Protein AF-A0A3E2GW85-F1 (afdb_monomer_lite)

pLDDT: mean 72.99, std 21.95, range [32.16, 97.81]

Organism: Scytalidium lignicola (NCBI:txid5539)

Radius of gyration: 39.72 Å; chains: 1; bounding box: 101×98×110 Å

Sequence (415 aa):
MSTPLKQRIFQAKQWLIENPDESLYVAAKIFKVNRSTLASAKRRGTLFSTNSKPHDSQNRILTAAQGQAVHAYIKSLLENSQLPTKEIIFNAICHVRKQANQPSPTINFEYLIISFFQDLPQIRCQTFTKSTIQSTFKKAGIYPVYKNTTFKLMNKYAKKPESKPPKPDLPKPSTPKSIQQVQYQIDKLKDKVIDILSSPSQRKFKSFIKGTHAILEEEEYVKFQLSITHERLKDIITKKPHNHKRLQKGEELTASWAIAVKEEKEHKEAKKETKKKHKKERLRKKALKELKRVLSLLELYKEYTPPLFPEPRKEVPSLEPPNTGLNTQFGPSEEVNILPQGRETIQGAIPVQVRTSFGVIRKEEEEEEEEEYISLNIGGDDDYESTDSESSDSINSMLASSESDISEEGEYFVL

Secondary structure (DSSP, 8-state):
-PPPHHHHHHHHHHHHHH-TTS-HHHHHHHTT--HHHHHHHHHT-----TT------TT--S-HHHHHHHHHHHHHHHHTT----HHHHHHHHHHHHHHHTS--SS------HHHHHHHHHHHHHHHS-HHHHHHHHHHTTTTTT-HHHHHHHHHHHS----S----------PPP-SHHHHHHHHHHHHHHHTTTS-HHHHHHHHHHHHHHHHHHHHHHHHHHHHHHHHHHHHHHHHS---------TT----HHHHHHHHHHHHHHHHHHHHHHHHHHHHHHHHHHHHHHHHHHHHHHHHTT-PPPPPPP------------------PPPP---------------------------------------------------------------------------------

Foldseek 3Di:
DQDPLVVLLLVLVVVCVVPVVDDLVVSCVVSVHDSVVSVVVVVVVDRPPPPPPPCPPPPCLDDPLLVVLLVVVCVVCVVVVHHCDPLLSVLSSVVSSVVVPDPDPDDPVRPDNVVVVVCVVVSCPVCPDPVNVQVVCVQCCNVVNDPVSVVVVCVVPVDPPDPDDPDPDPPDPDDDPDLVSVLVVLVVVLVVVLVVDDPVVNVVSVVVSVVSVVVSVVVVVVVVVVVVVVVVVVVVVVPPPPPPPPPDPDDDPPVVNVVVVVVVVVVVVVVVVVVVVVVVVVVVVVVVVVVVVVVVVVVVVVVVDPPDDDDDDDDDDDDDDDDDDDDDDDDDDDDPPDDDDDDDDPPDDDDPPPDDDDDDDDDDDDDDDDPDDPDPPPPDPPPDDDDDDDDDDDDDDDDDDDDDDDDDDDDDDDD

Structure (mmCIF, N/CA/C/O backbone):
data_AF-A0A3E2GW85-F1
#
_entry.id   AF-A0A3E2GW85-F1
#
loop_
_atom_site.group_PDB
_atom_site.id
_atom_site.type_symbol
_atom_site.label_atom_id
_atom_site.label_alt_id
_atom_site.label_comp_id
_atom_site.label_asym_id
_atom_site.label_entity_id
_atom_site.label_seq_id
_atom_site.pdbx_PDB_ins_code
_atom_site.Cartn_x
_atom_site.Cartn_y
_atom_site.Cartn_z
_atom_site.occupancy
_atom_site.B_iso_or_equiv
_atom_site.auth_seq_id
_atom_site.auth_comp_id
_atom_site.auth_asym_id
_atom_site.auth_atom_id
_atom_site.pdbx_PDB_model_num
ATOM 1 N N . MET A 1 1 ? 31.107 -35.565 -3.362 1.00 51.62 1 MET A N 1
ATOM 2 C CA . MET A 1 1 ? 30.615 -34.174 -3.221 1.00 51.62 1 MET A CA 1
ATOM 3 C C . MET A 1 1 ? 30.394 -33.567 -4.604 1.00 51.62 1 MET A C 1
ATOM 5 O O . MET A 1 1 ? 31.354 -33.407 -5.347 1.00 51.62 1 MET A O 1
ATOM 9 N N . SER A 1 2 ? 29.144 -33.308 -5.000 1.00 69.69 2 SER A N 1
ATOM 10 C CA . SER A 1 2 ? 28.831 -32.704 -6.308 1.00 69.69 2 SER A CA 1
ATOM 11 C C . SER A 1 2 ? 29.218 -31.225 -6.302 1.00 69.69 2 SER A C 1
ATOM 13 O O . SER A 1 2 ? 28.794 -30.483 -5.417 1.00 69.69 2 SER A O 1
ATOM 15 N N . THR A 1 3 ? 30.029 -30.779 -7.264 1.00 81.44 3 THR A N 1
ATOM 16 C CA . THR A 1 3 ? 30.414 -29.366 -7.345 1.00 81.44 3 THR A CA 1
ATOM 17 C C . THR A 1 3 ? 29.187 -28.499 -7.671 1.00 81.44 3 THR A C 1
ATOM 19 O O . THR A 1 3 ? 28.391 -28.845 -8.564 1.00 81.44 3 THR A O 1
ATOM 22 N N . PRO A 1 4 ? 29.005 -27.353 -6.984 1.00 89.38 4 PRO A N 1
ATOM 23 C CA . PRO A 1 4 ? 27.885 -26.454 -7.229 1.00 89.38 4 PRO A CA 1
ATOM 24 C C . PRO A 1 4 ? 27.781 -26.069 -8.709 1.00 89.38 4 PRO A C 1
ATOM 26 O O . PRO A 1 4 ? 28.780 -25.745 -9.355 1.00 89.38 4 PRO A O 1
ATOM 29 N N . LEU A 1 5 ? 26.561 -26.045 -9.256 1.00 88.19 5 LEU A N 1
ATOM 30 C CA . LEU A 1 5 ? 26.301 -25.775 -10.681 1.00 88.19 5 LEU A CA 1
ATOM 31 C C . LEU A 1 5 ? 26.991 -24.494 -11.189 1.00 88.19 5 LEU A C 1
ATOM 33 O O . LEU A 1 5 ? 27.500 -24.451 -12.307 1.00 88.19 5 LEU A O 1
ATOM 37 N N . LYS A 1 6 ? 27.049 -23.454 -10.350 1.00 86.44 6 LYS A N 1
ATOM 38 C CA . LYS A 1 6 ? 27.717 -22.184 -10.673 1.00 86.44 6 LYS A CA 1
ATOM 39 C C . LYS A 1 6 ? 29.214 -22.364 -10.940 1.00 86.44 6 LYS A C 1
ATOM 41 O O . LYS A 1 6 ? 29.735 -21.768 -11.878 1.00 86.44 6 LYS A O 1
ATOM 46 N N . GLN A 1 7 ? 29.879 -23.203 -10.150 1.00 90.69 7 GLN A N 1
ATOM 47 C CA . GLN A 1 7 ? 31.307 -23.480 -10.277 1.00 90.69 7 GLN A CA 1
ATOM 48 C C . GLN A 1 7 ? 31.596 -24.288 -11.544 1.00 90.69 7 GLN A C 1
ATOM 50 O O . GLN A 1 7 ? 32.523 -23.957 -12.276 1.00 90.69 7 GLN A O 1
ATOM 55 N N . ARG A 1 8 ? 30.732 -25.255 -11.879 1.00 93.88 8 ARG A N 1
ATOM 56 C CA . ARG A 1 8 ? 30.833 -26.026 -13.129 1.00 93.88 8 ARG A CA 1
ATOM 57 C C . ARG A 1 8 ? 30.676 -25.154 -14.376 1.00 93.88 8 ARG A C 1
ATOM 59 O O . ARG A 1 8 ? 31.437 -25.296 -15.324 1.00 93.88 8 ARG A O 1
ATOM 66 N N . ILE A 1 9 ? 29.747 -24.192 -14.364 1.00 93.12 9 ILE A N 1
ATOM 67 C CA . ILE A 1 9 ? 29.593 -23.218 -15.463 1.00 93.12 9 ILE A CA 1
ATOM 68 C C . ILE A 1 9 ? 30.827 -22.309 -15.578 1.00 93.12 9 ILE A C 1
ATOM 70 O O . ILE A 1 9 ? 31.213 -21.938 -16.686 1.00 93.12 9 ILE A O 1
ATOM 74 N N . PHE A 1 10 ? 31.438 -21.926 -14.453 1.00 91.19 10 PHE A N 1
ATOM 75 C CA . PHE A 1 10 ? 32.663 -21.125 -14.449 1.00 91.19 10 PHE A CA 1
ATOM 76 C C . PHE A 1 10 ? 33.856 -21.900 -15.023 1.00 91.19 10 PHE A C 1
ATOM 78 O O . PHE A 1 10 ? 34.526 -21.389 -15.915 1.00 91.19 10 PHE A O 1
ATOM 85 N N . GLN A 1 11 ? 34.073 -23.138 -14.579 1.00 94.38 11 GLN A N 1
ATOM 86 C CA . GLN A 1 11 ? 35.136 -24.006 -15.092 1.00 94.38 11 GLN A CA 1
ATOM 87 C C . GLN A 1 11 ? 34.957 -24.288 -16.590 1.00 94.38 11 GLN A C 1
ATOM 89 O O . GLN A 1 11 ? 35.898 -24.122 -17.358 1.00 94.38 11 GLN A O 1
ATOM 94 N N . ALA A 1 12 ? 33.726 -24.569 -17.031 1.00 95.25 12 ALA A N 1
ATOM 95 C CA . ALA A 1 12 ? 33.414 -24.752 -18.448 1.00 95.25 12 ALA A CA 1
ATOM 96 C C . ALA A 1 12 ? 33.734 -23.520 -19.305 1.00 95.25 12 ALA A C 1
ATOM 98 O O . ALA A 1 12 ? 34.117 -23.653 -20.463 1.00 95.25 12 ALA A O 1
ATOM 99 N N . LYS A 1 13 ? 33.584 -22.309 -18.754 1.00 93.00 13 LYS A N 1
ATOM 100 C CA . LYS A 1 13 ? 33.974 -21.073 -19.444 1.00 93.00 13 LYS A CA 1
ATOM 101 C C . LYS A 1 13 ? 35.485 -20.919 -19.555 1.00 93.00 13 LYS A C 1
ATOM 103 O O . LYS A 1 13 ? 35.932 -20.525 -20.622 1.00 93.00 13 LYS A O 1
ATOM 108 N N . GLN A 1 14 ? 36.225 -21.177 -18.477 1.00 93.44 14 GLN A N 1
ATOM 109 C CA . GLN A 1 14 ? 37.689 -21.079 -18.486 1.00 93.44 14 GLN A CA 1
ATOM 110 C C . GLN A 1 14 ? 38.290 -22.070 -19.478 1.00 93.44 14 GLN A C 1
ATOM 112 O O . GLN A 1 14 ? 39.060 -21.685 -20.348 1.00 93.44 14 GLN A O 1
ATOM 117 N N . TRP A 1 15 ? 37.794 -23.305 -19.462 1.00 96.19 15 TRP A N 1
ATOM 118 C CA . TRP A 1 15 ? 38.215 -24.333 -20.403 1.00 96.19 15 TRP A CA 1
ATOM 119 C C . TRP A 1 15 ? 37.972 -23.939 -21.872 1.00 96.19 15 TRP A C 1
ATOM 121 O O . TRP A 1 15 ? 38.818 -24.177 -22.724 1.00 96.19 15 TRP A O 1
ATOM 131 N N . LEU A 1 16 ? 36.854 -23.266 -22.179 1.00 94.75 16 LEU A N 1
ATOM 132 C CA . LEU A 1 16 ? 36.571 -22.731 -23.523 1.00 94.75 16 LEU A CA 1
ATOM 133 C C . LEU A 1 16 ? 37.426 -21.513 -23.916 1.00 94.75 16 LEU A C 1
ATOM 135 O O . LEU A 1 16 ? 37.421 -21.136 -25.085 1.00 94.75 16 LEU A O 1
ATOM 139 N N . ILE A 1 17 ? 38.065 -20.839 -22.955 1.00 93.00 17 ILE A N 1
ATOM 140 C CA . ILE A 1 17 ? 39.035 -19.765 -23.222 1.00 93.00 17 ILE A CA 1
ATOM 141 C C . ILE A 1 17 ? 40.396 -20.386 -23.547 1.00 93.00 17 ILE A C 1
ATOM 143 O O . ILE A 1 17 ? 41.064 -19.924 -24.465 1.00 93.00 17 ILE A O 1
ATOM 147 N N . GLU A 1 18 ? 40.768 -21.443 -22.826 1.00 95.81 18 GLU A N 1
ATOM 148 C CA . GLU A 1 18 ? 42.004 -22.205 -23.038 1.00 95.81 18 GLU A CA 1
ATOM 149 C C . GLU A 1 18 ? 41.970 -23.037 -24.332 1.00 95.81 18 GLU A C 1
ATOM 151 O O . GLU A 1 18 ? 43.012 -23.262 -24.937 1.00 95.81 18 GLU A O 1
ATOM 156 N N . ASN A 1 19 ? 40.780 -23.446 -24.790 1.00 96.12 19 ASN A N 1
ATOM 157 C CA . ASN A 1 19 ? 40.581 -24.291 -25.972 1.00 96.12 19 ASN A CA 1
ATOM 158 C C . ASN A 1 19 ? 39.612 -23.612 -26.965 1.00 96.12 19 ASN A C 1
ATOM 160 O O . ASN A 1 19 ? 38.417 -23.927 -26.973 1.00 96.12 19 ASN A O 1
ATOM 164 N N . PRO A 1 20 ? 40.075 -22.642 -27.779 1.00 93.12 20 PRO A N 1
ATOM 165 C CA . PRO A 1 20 ? 39.201 -21.842 -28.643 1.00 93.12 20 PRO A CA 1
ATOM 166 C C . PRO A 1 20 ? 38.578 -22.629 -29.806 1.00 93.12 20 PRO A C 1
ATOM 168 O O . PRO A 1 20 ? 37.479 -22.276 -30.241 1.00 93.12 20 PRO A O 1
ATOM 171 N N . ASP A 1 21 ? 39.243 -23.690 -30.269 1.00 96.69 21 ASP A N 1
ATOM 172 C CA . ASP A 1 21 ? 38.782 -24.539 -31.379 1.00 96.69 21 ASP A CA 1
ATOM 173 C C . ASP A 1 21 ? 37.716 -25.558 -30.944 1.00 96.69 21 ASP A C 1
ATOM 175 O O . ASP A 1 21 ? 37.013 -26.146 -31.768 1.00 96.69 21 ASP A O 1
ATOM 179 N N . GLU A 1 22 ? 37.551 -25.742 -29.635 1.00 97.31 22 GLU A N 1
ATOM 180 C CA . GLU A 1 22 ? 36.643 -26.729 -29.076 1.00 97.31 22 GLU A CA 1
ATOM 181 C C . GLU A 1 22 ? 35.189 -26.251 -29.021 1.00 97.31 22 GLU A C 1
ATOM 183 O O . GLU A 1 22 ? 34.852 -25.082 -28.786 1.00 97.31 22 GLU A O 1
ATOM 188 N N . SER A 1 23 ? 34.265 -27.197 -29.207 1.00 97.06 23 SER A N 1
ATOM 189 C CA . SER A 1 23 ? 32.844 -26.862 -29.269 1.00 97.06 23 SER A CA 1
ATOM 190 C C . SER A 1 23 ? 32.227 -26.653 -27.880 1.00 97.06 23 SER A C 1
ATOM 192 O O . SER A 1 23 ? 32.531 -27.335 -26.899 1.00 97.06 23 SER A O 1
ATOM 194 N N . LEU A 1 24 ? 31.219 -25.774 -27.810 1.00 96.19 24 LEU A N 1
ATOM 195 C CA . LEU A 1 24 ? 30.377 -25.599 -26.614 1.00 96.19 24 LEU A CA 1
ATOM 196 C C . LEU A 1 24 ? 29.743 -26.911 -26.124 1.00 96.19 24 LEU A C 1
ATOM 198 O O . LEU A 1 24 ? 29.398 -27.018 -24.949 1.00 96.19 24 LEU A O 1
ATOM 202 N N . TYR A 1 25 ? 29.529 -27.871 -27.027 1.00 97.44 25 TYR A N 1
ATOM 203 C CA . TYR A 1 25 ? 28.951 -29.169 -26.698 1.00 97.44 25 TYR A CA 1
ATOM 204 C C . TYR A 1 25 ? 29.941 -30.038 -25.912 1.00 97.44 25 TYR A C 1
ATOM 206 O O . TYR A 1 25 ? 29.549 -30.617 -24.899 1.00 97.44 25 TYR A O 1
ATOM 214 N N . VAL A 1 26 ? 31.217 -30.062 -26.318 1.00 97.62 26 VAL A N 1
ATOM 215 C CA . VAL A 1 26 ? 32.280 -30.794 -25.608 1.00 97.62 26 VAL A CA 1
ATOM 216 C C . VAL A 1 26 ? 32.437 -30.253 -24.188 1.00 97.62 26 VAL A C 1
ATOM 218 O O . VAL A 1 26 ? 32.311 -31.011 -23.227 1.00 97.62 26 VAL A O 1
ATOM 221 N N . ALA A 1 27 ? 32.556 -28.933 -24.034 1.00 96.94 27 ALA A N 1
ATOM 222 C CA . ALA A 1 27 ? 32.620 -28.299 -22.717 1.00 96.94 27 ALA A CA 1
ATOM 223 C C . ALA A 1 27 ? 31.374 -28.600 -21.858 1.00 96.94 27 ALA A C 1
ATOM 225 O O . ALA A 1 27 ? 31.475 -28.936 -20.679 1.00 96.94 27 ALA A O 1
ATOM 226 N N . ALA A 1 28 ? 30.174 -28.533 -22.441 1.00 97.19 28 ALA A N 1
ATOM 227 C CA . ALA A 1 28 ? 28.939 -28.854 -21.727 1.00 97.19 28 ALA A CA 1
ATOM 228 C C . ALA A 1 28 ? 28.920 -30.303 -21.202 1.00 97.19 28 ALA A C 1
ATOM 230 O O . ALA A 1 28 ? 28.493 -30.541 -20.069 1.00 97.19 28 ALA A O 1
ATOM 231 N N . LYS A 1 29 ? 29.428 -31.252 -21.998 1.00 97.44 29 LYS A N 1
ATOM 232 C CA . LYS A 1 29 ? 29.510 -32.673 -21.645 1.00 97.44 29 LYS A CA 1
ATOM 233 C C . LYS A 1 29 ? 30.552 -32.937 -20.554 1.00 97.44 29 LYS A C 1
ATOM 235 O O . LYS A 1 29 ? 30.214 -33.586 -19.567 1.00 97.44 29 LYS A O 1
ATOM 240 N N . ILE A 1 30 ? 31.760 -32.377 -20.683 1.00 97.06 30 ILE A N 1
ATOM 241 C CA . ILE A 1 30 ? 32.854 -32.525 -19.702 1.00 97.06 30 ILE A CA 1
ATOM 242 C C . ILE A 1 30 ? 32.412 -32.022 -18.323 1.00 97.06 30 ILE A C 1
ATOM 244 O O . ILE A 1 30 ? 32.532 -32.728 -17.324 1.00 97.06 30 ILE A O 1
ATOM 248 N N . PHE A 1 31 ? 31.823 -30.825 -18.266 1.00 96.25 31 PHE A N 1
ATOM 249 C CA . PHE A 1 31 ? 31.439 -30.192 -17.001 1.00 96.25 31 PHE A CA 1
ATOM 250 C C . PHE A 1 31 ? 30.012 -30.531 -16.542 1.00 96.25 31 PHE A C 1
ATOM 252 O O . PHE A 1 31 ? 29.539 -29.988 -15.540 1.00 96.25 31 PHE A O 1
ATOM 259 N N . LYS A 1 32 ? 29.308 -31.430 -17.243 1.00 96.56 32 LYS A N 1
ATOM 260 C CA . LYS A 1 32 ? 27.919 -31.830 -16.950 1.00 96.56 32 LYS A CA 1
ATOM 261 C C . LYS A 1 32 ? 26.981 -30.621 -16.772 1.00 96.56 32 LYS A C 1
ATOM 263 O O . LYS A 1 32 ? 26.226 -30.548 -15.800 1.00 96.56 32 LYS A O 1
ATOM 268 N N . VAL A 1 33 ? 27.055 -29.644 -17.679 1.00 96.00 33 VAL A N 1
ATOM 269 C CA . VAL A 1 33 ? 26.203 -28.437 -17.693 1.00 96.00 33 VAL A CA 1
ATOM 270 C C . VAL A 1 33 ? 25.344 -28.400 -18.954 1.00 96.00 33 VAL A C 1
ATOM 272 O O . VAL A 1 33 ? 25.769 -28.841 -20.014 1.00 96.00 33 VAL A O 1
ATOM 275 N N . ASN A 1 34 ? 24.131 -27.843 -18.877 1.00 96.62 34 ASN A N 1
ATOM 276 C CA . ASN A 1 34 ? 23.285 -27.713 -20.064 1.00 96.62 34 ASN A CA 1
ATOM 277 C C . ASN A 1 34 ? 23.932 -26.749 -21.080 1.00 96.62 34 ASN A C 1
ATOM 279 O O . ASN A 1 34 ? 24.312 -25.620 -20.746 1.00 96.62 34 ASN A O 1
ATOM 283 N N . ARG A 1 35 ? 24.024 -27.187 -22.341 1.00 96.50 35 ARG A N 1
ATOM 284 C CA . ARG A 1 35 ? 24.585 -26.416 -23.459 1.00 96.50 35 ARG A CA 1
ATOM 285 C C . ARG A 1 35 ? 23.931 -25.039 -23.606 1.00 96.50 35 ARG A C 1
ATOM 287 O O . ARG A 1 35 ? 24.639 -24.062 -23.846 1.00 96.50 35 ARG A O 1
ATOM 294 N N . SER A 1 36 ? 22.610 -24.932 -23.444 1.00 95.19 36 SER A N 1
ATOM 295 C CA . SER A 1 36 ? 21.886 -23.654 -23.567 1.00 95.19 36 SER A CA 1
ATOM 296 C C . SER A 1 36 ? 22.282 -22.667 -22.463 1.00 95.19 36 SER A C 1
ATOM 298 O O . SER A 1 36 ? 22.475 -21.470 -22.715 1.00 95.19 36 SER A O 1
ATOM 300 N N . THR A 1 37 ? 22.492 -23.175 -21.247 1.00 92.00 37 THR A N 1
ATOM 301 C CA . THR A 1 37 ? 22.963 -22.407 -20.093 1.00 92.00 37 THR A CA 1
ATOM 302 C C . THR A 1 37 ? 24.389 -21.915 -20.309 1.00 92.00 37 THR A C 1
ATOM 304 O O . THR A 1 37 ? 24.663 -20.735 -20.073 1.00 92.00 37 THR A O 1
ATOM 307 N N . LEU A 1 38 ? 25.279 -22.773 -20.818 1.00 93.94 38 LEU A N 1
ATOM 308 C CA . LEU A 1 38 ? 26.666 -22.414 -21.118 1.00 93.94 38 LEU A CA 1
ATOM 309 C C . LEU A 1 38 ? 26.757 -21.386 -22.258 1.00 93.94 38 LEU A C 1
ATOM 311 O O . LEU A 1 38 ? 27.454 -20.381 -22.121 1.00 93.94 38 LEU A O 1
ATOM 315 N N . ALA A 1 39 ? 25.981 -21.560 -23.334 1.00 93.31 39 ALA A N 1
ATOM 316 C CA . ALA A 1 39 ? 25.898 -20.605 -24.441 1.00 93.31 39 ALA A CA 1
ATOM 317 C C . ALA A 1 39 ? 25.393 -19.228 -23.976 1.00 93.31 39 ALA A C 1
ATOM 319 O O . ALA A 1 39 ? 25.990 -18.197 -24.291 1.00 93.31 39 ALA A O 1
ATOM 320 N N . SER A 1 40 ? 24.335 -19.205 -23.161 1.00 87.38 40 SER A N 1
ATOM 321 C CA . SER A 1 40 ? 23.815 -17.973 -22.553 1.00 87.38 40 SER A CA 1
ATOM 322 C C . SER A 1 40 ? 24.844 -17.324 -21.629 1.00 87.38 40 SER A C 1
ATOM 324 O O . SER A 1 40 ? 24.987 -16.103 -21.594 1.00 87.38 40 SER A O 1
ATOM 326 N N . ALA A 1 41 ? 25.599 -18.129 -20.881 1.00 86.50 41 ALA A N 1
ATOM 327 C CA . ALA A 1 41 ? 26.661 -17.635 -20.023 1.00 86.50 41 ALA A CA 1
ATOM 328 C C . ALA A 1 41 ? 27.826 -17.036 -20.835 1.00 86.50 41 ALA A C 1
ATOM 330 O O . ALA A 1 41 ? 28.326 -15.984 -20.433 1.00 86.50 41 ALA A O 1
ATOM 331 N N . LYS A 1 42 ? 28.226 -17.642 -21.964 1.00 86.44 42 LYS A N 1
ATOM 332 C CA . LYS A 1 42 ? 29.243 -17.109 -22.894 1.00 86.44 42 LYS A CA 1
ATOM 333 C C . LYS A 1 42 ? 28.797 -15.773 -23.502 1.00 86.44 42 LYS A C 1
ATOM 335 O O . LYS A 1 42 ? 29.544 -14.803 -23.429 1.00 86.44 42 LYS A O 1
ATOM 340 N N . ARG A 1 43 ? 27.546 -15.672 -23.982 1.00 83.00 43 ARG A N 1
ATOM 341 C CA . ARG A 1 43 ? 26.970 -14.415 -24.519 1.00 83.00 43 ARG A CA 1
ATOM 342 C C . ARG A 1 43 ? 26.928 -13.277 -23.502 1.00 83.00 43 ARG A C 1
ATOM 344 O O . ARG A 1 43 ? 27.099 -12.124 -23.872 1.00 83.00 43 ARG A O 1
ATOM 351 N N . ARG A 1 44 ? 26.712 -13.585 -22.218 1.00 77.56 44 ARG A N 1
ATOM 352 C CA . ARG A 1 44 ? 26.670 -12.576 -21.146 1.00 77.56 44 ARG A CA 1
ATOM 353 C C . ARG A 1 44 ? 28.032 -11.941 -20.827 1.00 77.56 44 ARG A C 1
ATOM 355 O O . ARG A 1 44 ? 28.080 -11.054 -19.982 1.00 77.56 44 ARG A O 1
ATOM 362 N N . GLY A 1 45 ? 29.116 -12.350 -21.497 1.00 61.00 45 GLY A N 1
ATOM 363 C CA . GLY A 1 45 ? 30.341 -11.554 -21.683 1.00 61.00 45 GLY A CA 1
ATOM 364 C C . GLY A 1 45 ? 31.118 -11.147 -20.429 1.00 61.00 45 GLY A C 1
ATOM 365 O O . GLY A 1 45 ? 32.118 -10.452 -20.527 1.00 61.00 45 GLY A O 1
ATOM 366 N N . THR A 1 46 ? 30.695 -11.571 -19.245 1.00 52.66 46 THR A N 1
ATOM 367 C CA . THR A 1 46 ? 31.355 -11.234 -17.991 1.00 52.66 46 THR A CA 1
ATOM 368 C C . THR A 1 46 ? 31.593 -12.518 -17.218 1.00 52.66 46 THR A C 1
ATOM 370 O O . THR A 1 46 ? 30.686 -13.329 -16.978 1.00 52.66 46 THR A O 1
ATOM 373 N N . LEU A 1 47 ? 32.868 -12.733 -16.887 1.00 50.59 47 LEU A N 1
ATOM 374 C CA . LEU A 1 47 ? 33.288 -13.542 -15.751 1.00 50.59 47 LEU A CA 1
ATOM 375 C C . LEU A 1 47 ? 32.347 -13.237 -14.593 1.00 50.59 47 LEU A C 1
ATOM 377 O O . LEU A 1 47 ? 31.895 -12.099 -14.460 1.00 50.59 47 LEU A O 1
ATOM 381 N N . PHE A 1 48 ? 32.021 -14.253 -13.802 1.00 49.75 48 PHE A N 1
ATOM 382 C CA . PHE A 1 48 ? 31.282 -14.091 -12.561 1.00 49.75 48 PHE A CA 1
ATOM 383 C C . PHE A 1 48 ? 31.996 -13.043 -11.711 1.00 49.75 48 PHE A C 1
ATOM 385 O O . PHE A 1 48 ? 32.904 -13.346 -10.946 1.00 49.75 48 PHE A O 1
ATOM 392 N N . SER A 1 49 ? 31.613 -11.783 -11.888 1.00 46.72 49 SER A N 1
ATOM 393 C CA . SER A 1 49 ? 31.994 -10.734 -10.988 1.00 46.72 49 SER A CA 1
ATOM 394 C C . SER A 1 49 ? 31.269 -11.114 -9.717 1.00 46.72 49 SER A C 1
ATOM 396 O O . SER A 1 49 ? 30.047 -11.039 -9.635 1.00 46.72 49 SER A O 1
ATOM 398 N N . THR A 1 50 ? 32.022 -11.536 -8.716 1.00 48.62 50 THR A N 1
ATOM 399 C CA . THR A 1 50 ? 31.570 -11.553 -7.324 1.00 48.62 50 THR A CA 1
ATOM 400 C C . THR A 1 50 ? 31.124 -10.150 -6.867 1.00 48.62 50 THR A C 1
ATOM 402 O O . THR A 1 50 ? 30.533 -10.011 -5.803 1.00 48.62 50 THR A O 1
ATOM 405 N N . ASN A 1 51 ? 31.324 -9.123 -7.714 1.00 46.25 51 ASN A N 1
ATOM 406 C CA . ASN A 1 51 ? 30.752 -7.780 -7.648 1.00 46.25 51 ASN A CA 1
ATOM 407 C C . ASN A 1 51 ? 29.607 -7.538 -8.642 1.00 46.25 51 ASN A C 1
ATOM 409 O O . ASN A 1 51 ? 29.349 -6.378 -8.981 1.00 46.25 51 ASN A O 1
ATOM 413 N N . SER A 1 52 ? 28.901 -8.568 -9.127 1.00 45.56 52 SER A N 1
ATOM 414 C CA . SER A 1 52 ? 27.581 -8.325 -9.696 1.00 45.56 52 SER A CA 1
ATOM 415 C C . SER A 1 52 ? 26.756 -7.764 -8.548 1.00 45.56 52 SER A C 1
ATOM 417 O O . SER A 1 52 ? 26.248 -8.516 -7.711 1.00 45.56 52 SER A O 1
ATOM 419 N N . LYS A 1 53 ? 26.687 -6.426 -8.475 1.00 49.69 53 LYS A N 1
ATOM 420 C CA . LYS A 1 53 ? 25.682 -5.722 -7.691 1.00 49.69 53 LYS A CA 1
ATOM 421 C C . LYS A 1 53 ? 24.396 -6.512 -7.893 1.00 49.69 53 LYS A C 1
ATOM 423 O O . LYS A 1 53 ? 24.158 -6.924 -9.040 1.00 49.69 53 LYS A O 1
ATOM 428 N N . PRO A 1 54 ? 23.620 -6.782 -6.826 1.00 43.44 54 PRO A N 1
ATOM 429 C CA . PRO A 1 54 ? 22.315 -7.383 -7.015 1.00 43.44 54 PRO A CA 1
ATOM 430 C C . PRO A 1 54 ? 21.685 -6.641 -8.183 1.00 43.44 54 PRO A C 1
ATOM 432 O O . PRO A 1 54 ? 21.854 -5.420 -8.295 1.00 43.44 54 PRO A O 1
ATOM 435 N N . HIS A 1 55 ? 21.095 -7.385 -9.113 1.00 46.34 55 HIS A N 1
ATOM 436 C CA . HIS A 1 55 ? 20.177 -6.812 -10.077 1.00 46.34 55 HIS A CA 1
ATOM 437 C C . HIS A 1 55 ? 19.050 -6.194 -9.233 1.00 46.34 55 HIS A C 1
ATOM 439 O O . HIS A 1 55 ? 17.986 -6.780 -9.074 1.00 46.34 55 HIS A O 1
ATOM 445 N N . ASP A 1 56 ? 19.327 -5.042 -8.614 1.00 41.41 56 ASP A N 1
ATOM 446 C CA . ASP A 1 56 ? 18.347 -4.082 -8.182 1.00 41.41 56 ASP A CA 1
ATOM 447 C C . ASP A 1 56 ? 17.692 -3.775 -9.504 1.00 41.41 56 ASP A C 1
ATOM 449 O O . ASP A 1 56 ? 18.331 -3.262 -10.434 1.00 41.41 56 ASP A O 1
ATOM 453 N N . SER A 1 57 ? 16.523 -4.386 -9.667 1.00 50.28 57 SER A N 1
ATOM 454 C CA . SER A 1 57 ? 15.814 -4.422 -10.923 1.00 50.28 57 SER A CA 1
ATOM 455 C C . SER A 1 57 ? 15.916 -3.026 -11.518 1.00 50.28 57 SER A C 1
ATOM 457 O O . SER A 1 57 ? 15.631 -2.035 -10.843 1.00 50.28 57 SER A O 1
ATOM 459 N N . GLN A 1 58 ? 16.309 -2.916 -12.783 1.00 46.78 58 GLN A N 1
ATOM 460 C CA . GLN A 1 58 ? 16.272 -1.634 -13.495 1.00 46.78 58 GLN A CA 1
ATOM 461 C C . GLN A 1 58 ? 14.835 -1.051 -13.564 1.00 46.78 58 GLN A C 1
ATOM 463 O O . GLN A 1 58 ? 14.609 -0.014 -14.175 1.00 46.78 58 GLN A O 1
ATOM 468 N N . ASN A 1 59 ? 13.881 -1.707 -12.893 1.00 52.72 59 ASN A N 1
ATOM 469 C CA . ASN A 1 59 ? 12.504 -1.345 -12.632 1.00 52.72 59 ASN A CA 1
ATOM 470 C C . ASN A 1 59 ? 12.307 -0.542 -11.332 1.00 52.72 59 ASN A C 1
ATOM 472 O O . ASN A 1 59 ? 11.157 -0.297 -10.967 1.00 52.72 59 ASN A O 1
ATOM 476 N N . ARG A 1 60 ? 13.361 -0.095 -10.627 1.00 57.78 60 ARG A N 1
ATOM 477 C CA . ARG A 1 60 ? 13.210 0.977 -9.625 1.00 57.78 60 ARG A CA 1
ATOM 478 C C . ARG A 1 60 ? 12.935 2.301 -10.340 1.00 57.78 60 ARG A C 1
ATOM 480 O O . ARG A 1 60 ? 13.812 3.128 -10.556 1.00 57.78 60 ARG A O 1
ATOM 487 N N . ILE A 1 61 ? 11.683 2.445 -10.768 1.00 64.75 61 ILE A N 1
ATOM 488 C CA . ILE A 1 61 ? 11.150 3.617 -11.469 1.00 64.75 61 ILE A CA 1
ATOM 489 C C . ILE A 1 61 ? 10.988 4.806 -10.504 1.00 64.75 61 ILE A C 1
ATOM 491 O O . ILE A 1 61 ? 10.940 5.946 -10.960 1.00 64.75 61 ILE A O 1
ATOM 495 N N . LEU A 1 62 ? 10.930 4.542 -9.194 1.00 80.44 62 LEU A N 1
ATOM 496 C CA . LEU A 1 62 ? 10.712 5.524 -8.134 1.00 80.44 62 LEU A CA 1
ATOM 497 C C . LEU A 1 62 ? 11.790 5.417 -7.048 1.00 80.44 62 LEU A C 1
ATOM 499 O O . LEU A 1 62 ? 12.256 4.319 -6.733 1.00 80.44 62 LEU A O 1
ATOM 503 N N . THR A 1 63 ? 12.163 6.553 -6.456 1.00 84.50 63 THR A N 1
ATOM 504 C CA . THR A 1 63 ? 12.979 6.605 -5.234 1.00 84.50 63 THR A CA 1
ATOM 505 C C . THR A 1 63 ? 12.170 6.138 -4.016 1.00 84.50 63 THR A C 1
ATOM 507 O O . THR A 1 63 ? 10.942 6.064 -4.065 1.00 84.50 63 THR A O 1
ATOM 510 N N . ALA A 1 64 ? 12.839 5.823 -2.900 1.00 82.50 64 ALA A N 1
ATOM 511 C CA . ALA A 1 64 ? 12.160 5.380 -1.676 1.00 82.50 64 ALA A CA 1
ATOM 512 C C . ALA A 1 64 ? 11.134 6.414 -1.169 1.00 82.50 64 ALA A C 1
ATOM 514 O O . ALA A 1 64 ? 10.003 6.049 -0.855 1.00 82.50 64 ALA A O 1
ATOM 515 N N . ALA A 1 65 ? 11.499 7.701 -1.193 1.00 81.88 65 ALA A N 1
ATOM 516 C CA . ALA A 1 65 ? 10.614 8.801 -0.808 1.00 81.88 65 ALA A CA 1
ATOM 517 C C . ALA A 1 65 ? 9.390 8.911 -1.735 1.00 81.88 65 ALA A C 1
ATOM 519 O O . ALA A 1 65 ? 8.261 9.057 -1.279 1.00 81.88 65 ALA A O 1
ATOM 520 N N . GLN A 1 66 ? 9.593 8.755 -3.048 1.00 86.69 66 GLN A N 1
ATOM 521 C CA . GLN A 1 66 ? 8.501 8.744 -4.025 1.00 86.69 66 GLN A CA 1
ATOM 522 C C . GLN A 1 66 ? 7.560 7.551 -3.822 1.00 86.69 66 GLN A C 1
ATOM 524 O O . GLN A 1 66 ? 6.346 7.695 -3.944 1.00 86.69 66 GLN A O 1
ATOM 529 N N . GLY A 1 67 ? 8.109 6.382 -3.481 1.00 90.00 67 GLY A N 1
ATOM 530 C CA . GLY A 1 67 ? 7.318 5.216 -3.096 1.00 90.00 67 GLY A CA 1
ATOM 531 C C . GLY A 1 67 ? 6.456 5.504 -1.868 1.00 90.00 67 GLY A C 1
ATOM 532 O O . GLY A 1 67 ? 5.250 5.270 -1.903 1.00 90.00 67 GLY A O 1
ATOM 533 N N . GLN A 1 68 ? 7.043 6.078 -0.815 1.00 86.75 68 GLN A N 1
ATOM 534 C CA . GLN A 1 68 ? 6.315 6.472 0.396 1.00 86.75 68 GLN A CA 1
ATOM 535 C C . GLN A 1 68 ? 5.209 7.497 0.115 1.00 86.75 68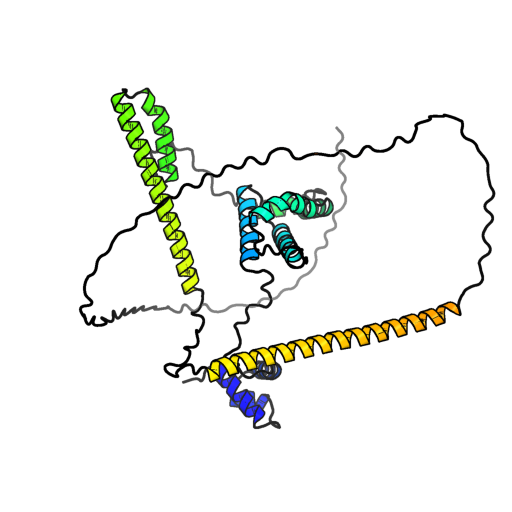 GLN A C 1
ATOM 537 O O . GLN A 1 68 ? 4.108 7.342 0.637 1.00 86.75 68 GLN A O 1
ATOM 542 N N . ALA A 1 69 ? 5.445 8.481 -0.757 1.00 85.81 69 ALA A N 1
ATOM 543 C CA . ALA A 1 69 ? 4.418 9.441 -1.164 1.00 85.81 69 ALA A CA 1
ATOM 544 C C . ALA A 1 69 ? 3.225 8.756 -1.859 1.00 85.81 69 ALA A C 1
ATOM 546 O O . ALA A 1 69 ? 2.070 9.033 -1.534 1.00 85.81 69 ALA A O 1
ATOM 547 N N . VAL A 1 70 ? 3.484 7.797 -2.759 1.00 92.94 70 VAL A N 1
ATOM 548 C CA . VAL A 1 70 ? 2.421 7.002 -3.402 1.00 92.94 70 VAL A CA 1
ATOM 549 C C . VAL A 1 70 ? 1.680 6.133 -2.378 1.00 92.94 70 VAL A C 1
ATOM 551 O O . VAL A 1 70 ? 0.457 6.024 -2.444 1.00 92.94 70 VAL A O 1
ATOM 554 N N . HIS A 1 71 ? 2.379 5.550 -1.400 1.00 93.19 71 HIS A N 1
ATOM 555 C CA . HIS A 1 71 ? 1.743 4.795 -0.315 1.00 93.19 71 HIS A CA 1
ATOM 556 C C . HIS A 1 71 ? 0.842 5.674 0.564 1.00 93.19 71 HIS A C 1
ATOM 558 O O . HIS A 1 71 ? -0.285 5.274 0.858 1.00 93.19 71 HIS A O 1
ATOM 564 N N . ALA A 1 72 ? 1.295 6.873 0.939 1.00 89.56 72 ALA A N 1
ATOM 565 C CA . ALA A 1 72 ? 0.496 7.833 1.699 1.00 89.56 72 ALA A CA 1
ATOM 566 C C . ALA A 1 72 ? -0.765 8.257 0.928 1.00 89.56 72 ALA A C 1
ATOM 568 O O . ALA A 1 72 ? -1.847 8.328 1.508 1.00 89.56 72 ALA A O 1
ATOM 569 N N . TYR A 1 73 ? -0.655 8.448 -0.392 1.00 91.81 73 TYR A N 1
ATOM 570 C CA . TYR A 1 73 ? -1.811 8.708 -1.248 1.00 91.81 73 TYR A CA 1
ATOM 571 C C . TYR A 1 73 ? -2.811 7.548 -1.272 1.00 91.81 73 TYR A C 1
ATOM 573 O O . TYR A 1 73 ? -4.012 7.755 -1.136 1.00 91.81 73 TYR A O 1
ATOM 581 N N . ILE A 1 74 ? -2.332 6.312 -1.429 1.00 94.56 74 ILE A N 1
ATOM 582 C CA . ILE A 1 74 ? -3.205 5.132 -1.402 1.00 94.56 74 ILE A CA 1
ATOM 583 C C . ILE A 1 74 ? -3.931 5.044 -0.055 1.00 94.56 74 ILE A C 1
ATOM 585 O O . ILE A 1 74 ? -5.128 4.763 -0.025 1.00 94.56 74 ILE A O 1
ATOM 589 N N . LYS A 1 75 ? -3.229 5.323 1.048 1.00 93.00 75 LYS A N 1
ATOM 590 C CA . LYS A 1 75 ? -3.818 5.338 2.388 1.00 93.00 75 LYS A CA 1
ATOM 591 C C . LYS A 1 75 ? -4.914 6.403 2.512 1.00 93.00 75 LYS A C 1
ATOM 593 O O . LYS A 1 75 ? -6.003 6.076 2.969 1.00 93.00 75 LYS A O 1
ATOM 598 N N . SER A 1 76 ? -4.679 7.621 2.017 1.00 90.50 76 SER A N 1
ATOM 599 C CA . SER A 1 76 ? -5.686 8.690 2.068 1.00 90.50 76 SER A CA 1
ATOM 600 C C . SER A 1 76 ? -6.909 8.408 1.190 1.00 90.50 76 SER A C 1
ATOM 602 O O . SER A 1 76 ? -8.022 8.786 1.549 1.00 90.50 76 SER A O 1
ATOM 604 N N . LEU A 1 77 ? -6.752 7.699 0.066 1.00 89.88 77 LEU A N 1
ATOM 605 C CA . LEU A 1 77 ? -7.894 7.213 -0.718 1.00 89.88 77 LEU A CA 1
ATOM 606 C C . LEU A 1 77 ? -8.747 6.238 0.101 1.00 89.88 77 LEU A C 1
ATOM 608 O O . LEU A 1 77 ? -9.965 6.396 0.152 1.00 89.88 77 LEU A O 1
ATOM 612 N N . LEU A 1 78 ? -8.112 5.278 0.777 1.00 93.19 78 LEU A N 1
ATOM 613 C CA . LEU A 1 78 ? -8.807 4.288 1.601 1.00 93.19 78 LEU A CA 1
ATOM 614 C C . LEU A 1 78 ? -9.520 4.923 2.803 1.00 93.19 78 LEU A C 1
ATOM 616 O O . LEU A 1 78 ? -10.662 4.566 3.076 1.00 93.19 78 LEU A O 1
ATOM 620 N N . GLU A 1 79 ? -8.892 5.892 3.475 1.00 90.69 79 GLU A N 1
ATOM 621 C CA . GLU A 1 79 ? -9.497 6.653 4.583 1.00 90.69 79 GLU A CA 1
ATOM 622 C C . GLU A 1 79 ? -10.754 7.414 4.133 1.00 90.69 79 GLU A C 1
ATOM 624 O O . GLU A 1 79 ? -11.755 7.450 4.843 1.00 90.69 79 GLU A O 1
ATOM 629 N N . ASN A 1 80 ? -10.751 7.937 2.904 1.00 88.50 80 ASN A N 1
ATOM 630 C CA . ASN A 1 80 ? -11.905 8.600 2.296 1.00 88.50 80 ASN A CA 1
ATOM 631 C C . ASN A 1 80 ? -12.895 7.628 1.624 1.00 88.50 80 ASN A C 1
ATOM 633 O O . ASN A 1 80 ? -13.734 8.053 0.829 1.00 88.50 80 ASN A O 1
ATOM 637 N N . SER A 1 81 ? -12.802 6.322 1.903 1.00 90.50 81 SER A N 1
ATOM 638 C CA . SER A 1 81 ? -13.647 5.275 1.303 1.00 90.50 81 SER A CA 1
ATOM 639 C C . SER A 1 81 ? -13.593 5.215 -0.235 1.00 90.50 81 SER A C 1
ATOM 641 O O . SER A 1 81 ? -14.524 4.741 -0.886 1.00 90.50 81 SER A O 1
ATOM 643 N N . GLN A 1 82 ? -12.495 5.672 -0.843 1.00 88.56 82 GLN A N 1
ATOM 644 C CA . GLN A 1 82 ? -12.245 5.585 -2.281 1.00 88.56 82 GLN A CA 1
ATOM 645 C C . GLN A 1 82 ? -11.363 4.371 -2.593 1.00 88.56 82 GLN A C 1
ATOM 647 O O . GLN A 1 82 ? -10.293 4.190 -2.015 1.00 88.56 82 GLN A O 1
ATOM 652 N N . LEU A 1 83 ? -11.786 3.533 -3.545 1.00 89.00 83 LEU A N 1
ATOM 653 C CA . LEU A 1 83 ? -11.016 2.358 -3.958 1.00 89.00 83 LEU A CA 1
ATOM 654 C C . LEU A 1 83 ? -9.833 2.768 -4.857 1.00 89.00 83 LEU A C 1
ATOM 656 O O . LEU A 1 83 ? -10.055 3.285 -5.958 1.00 89.00 83 LEU A O 1
ATOM 660 N N . PRO A 1 84 ? -8.577 2.508 -4.451 1.00 92.50 84 PRO A N 1
ATOM 661 C CA . PRO A 1 84 ? -7.404 2.846 -5.246 1.00 92.50 84 PRO A CA 1
ATOM 662 C C . PRO A 1 84 ? -7.286 1.886 -6.437 1.00 92.50 84 PRO A C 1
ATOM 664 O O . PRO A 1 84 ? -6.795 0.762 -6.327 1.00 92.50 84 PRO A O 1
ATOM 667 N N . THR A 1 85 ? -7.763 2.313 -7.607 1.00 92.75 85 THR A N 1
ATOM 668 C CA . THR A 1 85 ? -7.662 1.516 -8.835 1.00 92.75 85 THR A CA 1
ATOM 669 C C . THR A 1 85 ? -6.248 1.565 -9.418 1.00 92.75 85 THR A C 1
ATOM 671 O O . THR A 1 85 ? -5.500 2.527 -9.229 1.00 92.75 85 THR A O 1
ATOM 674 N N . LYS A 1 86 ? -5.880 0.538 -10.197 1.00 91.69 86 LYS A N 1
ATOM 675 C CA . LYS A 1 86 ? -4.574 0.459 -10.876 1.00 91.69 86 LYS A CA 1
ATOM 676 C C . LYS A 1 86 ? -4.278 1.699 -11.733 1.00 91.69 86 LYS A C 1
ATOM 678 O O . LYS A 1 86 ? -3.133 2.133 -11.777 1.00 91.69 86 LYS A O 1
ATOM 683 N N . GLU A 1 87 ? -5.290 2.263 -12.395 1.00 84.75 87 GLU A N 1
ATOM 684 C CA . GLU A 1 87 ? -5.151 3.470 -13.225 1.00 84.75 87 GLU A CA 1
ATOM 685 C C . GLU A 1 87 ? -4.854 4.715 -12.373 1.00 84.75 87 GLU A C 1
ATOM 687 O O . GLU A 1 87 ? -3.948 5.474 -12.711 1.00 84.75 87 GLU A O 1
ATOM 692 N N . ILE A 1 88 ? -5.536 4.890 -11.234 1.00 87.31 88 ILE A N 1
ATOM 693 C CA . ILE A 1 88 ? -5.288 6.005 -10.302 1.00 87.31 88 ILE A CA 1
ATOM 694 C C . ILE A 1 88 ? -3.860 5.935 -9.746 1.00 87.31 88 ILE A C 1
ATOM 696 O O . ILE A 1 88 ? -3.132 6.928 -9.784 1.00 87.31 88 ILE A O 1
ATOM 700 N N . ILE A 1 89 ? -3.431 4.749 -9.300 1.00 93.50 89 ILE A N 1
ATOM 701 C CA . ILE A 1 89 ? -2.071 4.539 -8.783 1.00 93.50 89 ILE A CA 1
ATOM 702 C C . ILE A 1 89 ? -1.036 4.807 -9.883 1.00 93.50 89 ILE A C 1
ATOM 704 O O . ILE A 1 89 ? -0.061 5.520 -9.658 1.00 93.50 89 ILE A O 1
ATOM 708 N N . PHE A 1 90 ? -1.249 4.280 -11.091 1.00 91.50 90 PHE A N 1
ATOM 709 C CA . PHE A 1 90 ? -0.333 4.488 -12.212 1.00 91.50 90 PHE A CA 1
ATOM 710 C C . PHE A 1 90 ? -0.210 5.970 -12.595 1.00 91.50 90 PHE A C 1
ATOM 712 O O . PHE A 1 90 ? 0.900 6.458 -12.807 1.00 91.50 90 PHE A O 1
ATOM 719 N N . ASN A 1 91 ? -1.320 6.710 -12.613 1.00 87.94 91 ASN A N 1
ATOM 720 C CA . ASN A 1 91 ? -1.313 8.145 -12.888 1.00 87.94 91 ASN A CA 1
ATOM 721 C C . ASN A 1 91 ? -0.546 8.934 -11.819 1.00 87.94 91 ASN A C 1
ATOM 723 O O . ASN A 1 91 ? 0.244 9.811 -12.173 1.00 87.94 91 ASN A O 1
ATOM 727 N N . ALA A 1 92 ? -0.697 8.586 -10.536 1.00 90.25 92 ALA A N 1
ATOM 728 C CA . ALA A 1 92 ? 0.082 9.187 -9.451 1.00 90.25 92 ALA A CA 1
ATOM 729 C C . ALA A 1 92 ? 1.589 8.923 -9.616 1.00 90.25 92 ALA A C 1
ATOM 731 O O . ALA A 1 92 ? 2.396 9.848 -9.536 1.00 90.25 92 ALA A O 1
ATOM 732 N N . ILE A 1 93 ? 1.972 7.688 -9.956 1.00 91.31 93 ILE A N 1
ATOM 733 C CA . ILE A 1 93 ? 3.361 7.317 -10.271 1.00 91.31 93 ILE A CA 1
ATOM 734 C C . ILE A 1 93 ? 3.899 8.149 -11.447 1.00 91.31 93 ILE A C 1
ATOM 736 O O . ILE A 1 93 ? 5.014 8.674 -11.390 1.00 91.31 93 ILE A O 1
ATOM 740 N N . CYS A 1 94 ? 3.113 8.302 -12.517 1.00 88.06 94 CYS A N 1
ATOM 741 C CA . CYS A 1 94 ? 3.479 9.129 -13.663 1.00 88.06 94 CYS A CA 1
ATOM 742 C C . CYS A 1 94 ? 3.636 10.610 -13.292 1.00 88.06 94 CYS A C 1
ATOM 744 O O . CYS A 1 94 ? 4.552 11.254 -13.802 1.00 88.06 94 CYS A O 1
ATOM 746 N N . HIS A 1 95 ? 2.783 11.143 -12.415 1.00 86.12 95 HIS A N 1
ATOM 747 C CA . HIS A 1 95 ? 2.839 12.532 -11.959 1.00 86.12 95 HIS A CA 1
ATOM 748 C C . HIS A 1 95 ? 4.112 12.813 -11.155 1.00 86.12 95 HIS A C 1
ATOM 750 O O . HIS A 1 95 ? 4.891 13.693 -11.521 1.00 86.12 95 HIS A O 1
ATOM 756 N N . VAL A 1 96 ? 4.388 11.983 -10.145 1.00 86.94 96 VAL A N 1
ATOM 757 C CA . VAL A 1 96 ? 5.604 12.066 -9.321 1.00 86.94 96 VAL A CA 1
ATOM 758 C C . VAL A 1 96 ? 6.860 11.980 -10.192 1.00 86.94 96 VAL A C 1
ATOM 760 O O . VAL A 1 96 ? 7.819 12.734 -10.017 1.00 86.94 96 VAL A O 1
ATOM 763 N N . ARG A 1 97 ? 6.845 11.109 -11.207 1.00 84.88 97 ARG A N 1
ATOM 764 C CA . ARG A 1 97 ? 7.953 10.997 -12.157 1.00 84.88 97 ARG A CA 1
ATOM 765 C C . ARG A 1 97 ? 8.092 12.227 -13.054 1.00 84.88 97 ARG A C 1
ATOM 767 O O . ARG A 1 97 ? 9.218 12.626 -13.342 1.00 84.88 97 ARG A O 1
ATOM 774 N N . LYS A 1 98 ? 6.994 12.813 -13.536 1.00 84.69 98 LYS A N 1
ATOM 775 C CA . LYS A 1 98 ? 7.041 14.036 -14.354 1.00 84.69 98 LYS A CA 1
ATOM 776 C C . LYS A 1 98 ? 7.642 15.192 -13.560 1.00 84.69 98 LYS A C 1
ATOM 778 O O . LYS A 1 98 ? 8.528 15.853 -14.085 1.00 84.69 98 LYS A O 1
ATOM 783 N N . GLN A 1 99 ? 7.240 15.368 -12.303 1.00 77.00 99 GLN A N 1
ATOM 784 C CA . GLN A 1 99 ? 7.790 16.412 -11.437 1.00 77.00 99 GLN A CA 1
ATOM 785 C C . GLN A 1 99 ? 9.283 16.220 -11.152 1.00 77.00 99 GLN A C 1
ATOM 787 O O . GLN A 1 99 ? 10.043 17.174 -11.237 1.00 77.00 99 GLN A O 1
ATOM 792 N N . ALA A 1 100 ? 9.738 14.986 -10.929 1.00 72.62 100 ALA A N 1
ATOM 793 C CA . ALA A 1 100 ? 11.162 14.708 -10.724 1.00 72.62 100 ALA A CA 1
ATOM 794 C C . ALA A 1 100 ? 12.049 15.013 -11.949 1.00 72.62 100 ALA A C 1
ATOM 796 O O . ALA A 1 100 ? 13.260 15.155 -11.810 1.00 72.62 100 ALA A O 1
ATOM 797 N N . ASN A 1 101 ? 11.465 15.068 -13.151 1.00 68.62 101 ASN A N 1
ATOM 798 C CA . ASN A 1 101 ? 12.176 15.399 -14.388 1.00 68.62 101 ASN A CA 1
ATOM 799 C C . ASN A 1 101 ? 11.993 16.866 -14.812 1.00 68.62 101 ASN A C 1
ATOM 801 O O . ASN A 1 101 ? 12.599 17.275 -15.801 1.00 68.62 101 ASN A O 1
ATOM 805 N N . GLN A 1 102 ? 11.172 17.645 -14.101 1.00 68.06 102 GLN A N 1
ATOM 806 C CA . GLN A 1 102 ? 11.090 19.087 -14.305 1.00 68.06 102 GLN A CA 1
ATOM 807 C C . GLN A 1 102 ? 12.338 19.732 -13.680 1.00 68.06 102 GLN A C 1
ATOM 809 O O . GLN A 1 102 ? 12.624 19.486 -12.506 1.00 68.06 102 GLN A O 1
ATOM 814 N N . PRO A 1 103 ? 13.109 20.535 -14.431 1.00 48.00 103 PRO A N 1
ATOM 815 C CA . PRO A 1 103 ? 14.179 21.338 -13.861 1.00 48.00 103 PRO A CA 1
ATOM 816 C C . PRO A 1 103 ? 13.547 22.482 -13.057 1.00 48.00 103 PRO A C 1
ATOM 818 O O . PRO A 1 103 ? 13.344 23.573 -13.580 1.00 48.00 103 PRO A O 1
ATOM 821 N N . SER A 1 104 ? 13.166 22.226 -11.804 1.00 47.34 104 SER A N 1
ATOM 822 C CA . SER A 1 104 ? 12.636 23.285 -10.941 1.00 47.34 104 SER A CA 1
ATOM 823 C C . SER A 1 104 ? 13.760 24.199 -10.425 1.00 47.34 104 SER A C 1
ATOM 825 O O . SER A 1 104 ? 14.836 23.691 -10.094 1.00 47.34 104 SER A O 1
ATOM 827 N N . PRO A 1 105 ? 13.524 25.525 -10.310 1.00 46.00 105 PRO A N 1
ATOM 828 C CA . PRO A 1 105 ? 14.547 26.526 -9.973 1.00 46.00 105 PRO A CA 1
ATOM 829 C C . PRO A 1 105 ? 15.073 26.462 -8.537 1.00 46.00 105 PRO A C 1
ATOM 831 O O . PRO A 1 105 ? 16.064 27.111 -8.222 1.00 46.00 105 PRO A O 1
ATOM 834 N N . THR A 1 106 ? 14.451 25.684 -7.658 1.00 46.06 106 THR A N 1
ATOM 835 C CA . THR A 1 106 ? 14.879 25.598 -6.266 1.00 46.06 106 THR A CA 1
ATOM 836 C C . THR A 1 106 ? 14.586 24.197 -5.778 1.00 46.06 106 THR A C 1
ATOM 838 O O . THR A 1 106 ? 13.453 23.720 -5.768 1.00 46.06 106 THR A O 1
ATOM 841 N N . ILE A 1 107 ? 15.666 23.502 -5.472 1.00 41.03 107 ILE A N 1
ATOM 842 C CA . ILE A 1 107 ? 15.707 22.107 -5.086 1.00 41.03 107 ILE A CA 1
ATOM 843 C C . ILE A 1 107 ? 15.101 21.973 -3.682 1.00 41.03 107 ILE A C 1
ATOM 845 O O . ILE A 1 107 ? 15.785 22.189 -2.690 1.00 41.03 107 ILE A O 1
ATOM 849 N N . ASN A 1 108 ? 13.829 21.588 -3.599 1.00 41.47 108 ASN A N 1
ATOM 850 C CA . ASN A 1 108 ? 13.284 20.906 -2.427 1.00 41.47 108 ASN A CA 1
ATOM 851 C C . ASN A 1 108 ? 13.161 19.427 -2.802 1.00 41.47 108 ASN A C 1
ATOM 853 O O . ASN A 1 108 ? 12.235 19.019 -3.498 1.00 41.47 108 ASN A O 1
ATOM 857 N N . PHE A 1 109 ? 14.150 18.624 -2.401 1.00 46.22 109 PHE A N 1
ATOM 858 C CA . PHE A 1 109 ? 14.195 17.179 -2.671 1.00 46.22 109 PHE A CA 1
ATOM 859 C C . PHE A 1 109 ? 13.105 16.382 -1.943 1.00 46.22 109 PHE A C 1
ATOM 861 O O . PHE A 1 109 ? 12.909 15.199 -2.227 1.00 46.22 109 PHE A O 1
ATOM 868 N N . GLU A 1 110 ? 12.372 17.019 -1.041 1.00 51.91 110 GLU A N 1
ATOM 869 C CA . GLU A 1 110 ? 11.234 16.430 -0.364 1.00 51.91 110 GLU A CA 1
ATOM 870 C C . GLU A 1 110 ? 9.963 16.921 -1.043 1.00 51.91 110 GLU A C 1
ATOM 872 O O . GLU A 1 110 ? 9.371 17.927 -0.657 1.00 51.91 110 GLU A O 1
ATOM 877 N N . TYR A 1 111 ? 9.522 16.185 -2.066 1.00 64.38 111 TYR A N 1
ATOM 878 C CA . TYR A 1 111 ? 8.104 16.169 -2.411 1.00 64.38 111 TYR A CA 1
ATOM 879 C C . TYR A 1 111 ? 7.363 15.531 -1.230 1.00 64.38 111 TYR A C 1
ATOM 881 O O . TYR A 1 111 ? 7.116 14.324 -1.186 1.00 64.38 111 TYR A O 1
ATOM 889 N N . LEU A 1 112 ? 7.159 16.348 -0.202 1.00 71.50 112 LEU A N 1
ATOM 890 C CA . LEU A 1 112 ? 6.583 15.977 1.072 1.00 71.50 112 LEU A CA 1
ATOM 891 C C . LEU A 1 112 ? 5.106 15.641 0.855 1.00 71.50 112 LEU A C 1
ATOM 893 O O . LEU A 1 112 ? 4.458 16.159 -0.056 1.00 71.50 112 LEU A O 1
ATOM 897 N N . ILE A 1 113 ? 4.550 14.808 1.732 1.00 67.50 113 ILE A N 1
ATOM 898 C CA . ILE A 1 113 ? 3.126 14.439 1.746 1.00 67.50 113 ILE A CA 1
ATOM 899 C C . ILE A 1 113 ? 2.220 15.679 1.595 1.00 67.50 113 ILE A C 1
ATOM 901 O O . ILE A 1 113 ? 1.221 15.632 0.882 1.00 67.50 113 ILE A O 1
ATOM 905 N N . ILE A 1 114 ? 2.615 16.811 2.185 1.00 70.50 114 ILE A N 1
ATOM 906 C CA . ILE A 1 114 ? 1.893 18.088 2.118 1.00 70.50 114 ILE A CA 1
ATOM 907 C C . ILE A 1 114 ? 1.807 18.631 0.682 1.00 70.50 114 ILE A C 1
ATOM 909 O O . ILE A 1 114 ? 0.724 19.015 0.246 1.00 70.50 114 ILE A O 1
ATOM 913 N N . SER A 1 115 ? 2.904 18.609 -0.081 1.00 78.81 115 SER A N 1
ATOM 914 C CA . SER A 1 115 ? 2.924 19.044 -1.486 1.00 78.81 115 SER A CA 1
ATOM 915 C C . SER A 1 115 ? 2.036 18.158 -2.361 1.00 78.81 115 SER A C 1
ATOM 917 O O . SER A 1 115 ? 1.322 18.650 -3.227 1.00 78.81 115 SER A O 1
ATOM 919 N N . PHE A 1 116 ? 1.994 16.853 -2.077 1.00 79.50 116 PHE A N 1
ATOM 920 C CA . PHE A 1 116 ? 1.080 15.945 -2.763 1.00 79.50 116 PHE A CA 1
ATOM 921 C C . PHE A 1 116 ? -0.397 16.264 -2.476 1.00 79.50 116 PHE A C 1
ATOM 923 O O . PHE A 1 116 ? -1.217 16.263 -3.395 1.00 79.50 116 PHE A O 1
ATOM 930 N N . PHE A 1 117 ? -0.750 16.569 -1.222 1.00 76.88 117 PHE A N 1
ATOM 931 C CA . PHE A 1 117 ? -2.114 16.982 -0.872 1.00 76.88 117 PHE A CA 1
ATOM 932 C C . PHE A 1 117 ? -2.508 18.315 -1.522 1.00 76.88 117 PHE A C 1
ATOM 934 O O . PHE A 1 117 ? -3.657 18.459 -1.935 1.00 76.88 117 PHE A O 1
ATOM 941 N N . GLN A 1 118 ? -1.571 19.255 -1.666 1.00 83.62 118 GLN A N 1
ATOM 942 C CA . GLN A 1 118 ? -1.802 20.507 -2.396 1.00 83.62 118 GLN A CA 1
ATOM 943 C C . GLN A 1 118 ? -2.063 20.268 -3.890 1.00 83.62 118 GLN A C 1
ATOM 945 O O . GLN A 1 118 ? -2.921 20.929 -4.471 1.00 83.62 118 GLN A O 1
ATOM 950 N N . ASP A 1 119 ? -1.398 19.278 -4.491 1.00 86.56 119 ASP A N 1
ATOM 951 C CA . ASP A 1 119 ? -1.562 18.924 -5.906 1.00 86.56 119 ASP A CA 1
ATOM 952 C C . ASP A 1 119 ? -2.815 18.070 -6.190 1.00 86.56 119 ASP A C 1
ATOM 954 O O . ASP A 1 119 ? -3.197 17.895 -7.353 1.00 86.56 119 ASP A O 1
ATOM 958 N N . LEU A 1 120 ? -3.491 17.528 -5.166 1.00 84.56 120 LEU A N 1
ATOM 959 C CA . LEU A 1 120 ? -4.648 16.638 -5.342 1.00 84.56 120 LEU A CA 1
ATOM 960 C C . LEU A 1 120 ? -5.764 17.204 -6.231 1.00 84.56 120 LEU A C 1
ATOM 962 O O . LEU A 1 120 ? -6.279 16.437 -7.049 1.00 84.56 120 LEU A O 1
ATOM 966 N N . PRO A 1 121 ? -6.170 18.485 -6.127 1.00 88.88 121 PRO A N 1
ATOM 967 C CA . PRO A 1 121 ? -7.172 19.050 -7.025 1.00 88.88 121 PRO A CA 1
ATOM 968 C C . PRO A 1 121 ? -6.736 18.953 -8.489 1.00 88.88 121 PRO A C 1
ATOM 970 O O . PRO A 1 121 ? -7.506 18.511 -9.341 1.00 88.88 121 PRO A O 1
ATOM 973 N N . GLN A 1 122 ? -5.472 19.267 -8.778 1.00 86.94 122 GLN A N 1
ATOM 974 C CA . GLN A 1 122 ? -4.932 19.220 -10.133 1.00 86.94 122 GLN A CA 1
ATOM 975 C C . GLN A 1 122 ? -4.793 17.782 -10.645 1.00 86.94 122 GLN A C 1
ATOM 977 O O . GLN A 1 122 ? -5.161 17.499 -11.787 1.00 86.94 122 GLN A O 1
ATOM 982 N N . ILE A 1 123 ? -4.359 16.849 -9.791 1.00 84.31 123 ILE A N 1
ATOM 983 C CA . ILE A 1 123 ? -4.334 15.413 -10.101 1.00 84.31 123 ILE A CA 1
ATOM 984 C C . ILE A 1 123 ? -5.752 14.908 -10.392 1.00 84.31 123 ILE A C 1
ATOM 986 O O . ILE A 1 123 ? -5.953 14.169 -11.356 1.00 84.31 123 ILE A O 1
ATOM 990 N N . ARG A 1 124 ? -6.762 15.324 -9.617 1.00 84.12 124 ARG A N 1
ATOM 991 C CA . ARG A 1 124 ? -8.169 14.961 -9.856 1.00 84.12 124 ARG A CA 1
ATOM 992 C C . ARG A 1 124 ? -8.660 15.492 -11.201 1.00 84.12 124 ARG A C 1
ATOM 994 O O . ARG A 1 124 ? -9.207 14.713 -11.974 1.00 84.12 124 ARG A O 1
ATOM 1001 N N . CYS A 1 125 ? -8.388 16.753 -11.534 1.00 85.81 125 CYS A N 1
ATOM 1002 C CA . CYS A 1 125 ? -8.741 17.322 -12.839 1.00 85.81 125 CYS A CA 1
ATOM 1003 C C . CYS A 1 125 ? -8.075 16.579 -14.009 1.00 85.81 125 CYS A C 1
ATOM 1005 O O . CYS A 1 125 ? -8.703 16.358 -15.043 1.00 85.81 125 CYS A O 1
ATOM 1007 N N . GLN A 1 126 ? -6.819 16.151 -13.849 1.00 86.44 126 GLN A N 1
ATOM 1008 C CA . GLN A 1 126 ? -6.098 15.404 -14.886 1.00 86.44 126 GLN A CA 1
ATOM 1009 C C . GLN A 1 126 ? -6.535 13.937 -15.000 1.00 86.44 126 GLN A C 1
ATOM 1011 O O . GLN A 1 126 ? -6.431 13.349 -16.074 1.00 86.44 126 GLN A O 1
ATOM 1016 N N . THR A 1 127 ? -6.994 13.322 -13.909 1.00 84.25 127 THR A N 1
ATOM 1017 C CA . THR A 1 127 ? -7.385 11.902 -13.883 1.00 84.25 127 THR A CA 1
ATOM 1018 C C . THR A 1 127 ? -8.848 11.694 -14.262 1.00 84.25 127 THR A C 1
ATOM 1020 O O . THR A 1 127 ? -9.149 10.823 -15.082 1.00 84.25 127 THR A O 1
ATOM 1023 N N . PHE A 1 128 ? -9.754 12.522 -13.743 1.00 86.94 128 PHE A N 1
ATOM 1024 C CA . PHE A 1 128 ? -11.196 12.465 -13.998 1.00 86.94 128 PHE A CA 1
ATOM 1025 C C . PHE A 1 128 ? -11.600 13.254 -15.247 1.00 86.94 128 PHE A C 1
ATOM 1027 O O . PHE A 1 128 ? -12.540 14.045 -15.238 1.00 86.94 128 PHE A O 1
ATOM 1034 N N . THR A 1 129 ? -10.898 13.026 -16.357 1.00 92.50 129 THR A N 1
ATOM 1035 C CA . THR A 1 129 ? -11.326 13.584 -17.644 1.00 92.50 129 THR A CA 1
ATOM 1036 C C . THR A 1 129 ? -12.629 12.928 -18.106 1.00 92.50 129 THR A C 1
ATOM 1038 O O . THR A 1 129 ? -12.903 11.763 -17.794 1.00 92.50 129 THR A O 1
ATOM 1041 N N . LYS A 1 130 ? -13.424 13.652 -18.906 1.00 93.44 130 LYS A N 1
ATOM 1042 C CA . LYS A 1 130 ? -14.684 13.140 -19.476 1.00 93.44 130 LYS A CA 1
ATOM 1043 C C . LYS A 1 130 ? -14.485 11.802 -20.198 1.00 93.44 130 LYS A C 1
ATOM 1045 O O . LYS A 1 130 ? -15.302 10.902 -20.035 1.00 93.44 130 LYS A O 1
ATOM 1050 N N . SER A 1 131 ? -13.385 11.640 -20.936 1.00 93.19 131 SER A N 1
ATOM 1051 C CA . SER A 1 131 ? -13.073 10.399 -21.653 1.00 93.19 131 SER A CA 1
ATOM 1052 C C . SER A 1 131 ? -12.702 9.251 -20.710 1.00 93.19 131 SER A C 1
ATOM 1054 O O . SER A 1 131 ? -13.162 8.129 -20.927 1.00 93.19 131 SER A O 1
ATOM 1056 N N . THR A 1 132 ? -11.940 9.510 -19.638 1.00 92.19 132 THR A N 1
ATOM 1057 C CA . THR A 1 132 ? -11.644 8.499 -18.608 1.00 92.19 132 THR A CA 1
ATOM 1058 C C . THR A 1 132 ? -12.931 8.018 -17.942 1.00 92.19 132 THR A C 1
ATOM 1060 O O . THR A 1 132 ? -13.144 6.813 -17.837 1.00 92.19 132 THR A O 1
ATOM 1063 N N . ILE A 1 133 ? -13.817 8.943 -17.550 1.00 91.25 133 ILE A N 1
ATOM 1064 C CA . ILE A 1 133 ? -15.105 8.620 -16.915 1.00 91.25 133 ILE A CA 1
ATOM 1065 C C . ILE A 1 133 ? -15.992 7.811 -17.871 1.00 91.25 133 ILE A C 1
ATOM 1067 O O . ILE A 1 133 ? -16.519 6.766 -17.503 1.00 91.25 133 ILE A O 1
ATOM 1071 N N . GLN A 1 134 ? -16.119 8.238 -19.129 1.00 94.00 134 GLN A N 1
ATOM 1072 C CA . GLN A 1 134 ? -16.904 7.505 -20.127 1.00 94.00 134 GLN A CA 1
ATOM 1073 C C . GLN A 1 134 ? -16.341 6.101 -20.385 1.00 94.00 134 GLN A C 1
ATOM 1075 O O . GLN A 1 134 ? -17.096 5.136 -20.483 1.00 94.00 134 GLN A O 1
ATOM 1080 N N . SER A 1 135 ? -15.015 5.963 -20.458 1.00 94.62 135 SER A N 1
ATOM 1081 C CA . SER A 1 135 ? -14.345 4.674 -20.647 1.00 94.62 135 SER A CA 1
ATOM 1082 C C . SER A 1 135 ? -14.578 3.730 -19.467 1.00 94.62 135 SER A C 1
ATOM 1084 O O . SER A 1 135 ? -14.911 2.561 -19.673 1.00 94.62 135 SER A O 1
ATOM 1086 N N . THR A 1 136 ? -14.460 4.216 -18.228 1.00 91.88 136 THR A N 1
ATOM 1087 C CA . THR A 1 136 ? -14.705 3.394 -17.034 1.00 91.88 136 THR A CA 1
ATOM 1088 C C . THR A 1 136 ? -16.173 2.994 -16.917 1.00 91.88 136 THR A C 1
ATOM 1090 O O . THR A 1 136 ? -16.455 1.834 -16.622 1.00 91.88 136 THR A O 1
ATOM 1093 N N . PHE A 1 137 ? -17.106 3.889 -17.248 1.00 94.31 137 PHE A N 1
ATOM 1094 C CA . PHE A 1 137 ? -18.541 3.589 -17.249 1.00 94.31 137 PHE A CA 1
ATOM 1095 C C . PHE A 1 137 ? -18.899 2.560 -18.324 1.00 94.31 137 PHE A C 1
ATOM 1097 O O . PHE A 1 137 ? -19.653 1.624 -18.052 1.00 94.31 137 PHE A O 1
ATOM 1104 N N . LYS A 1 138 ? -18.295 2.666 -19.514 1.00 94.31 138 LYS A N 1
ATOM 1105 C CA . LYS A 1 138 ? -18.444 1.676 -20.586 1.00 94.31 138 LYS A CA 1
ATOM 1106 C C . LYS A 1 138 ? -17.884 0.314 -20.173 1.00 94.31 138 LYS A C 1
ATOM 1108 O O . LYS A 1 138 ? -18.549 -0.698 -20.370 1.00 94.31 138 LYS A O 1
ATOM 1113 N N . LYS A 1 139 ? -16.699 0.271 -19.548 1.00 92.38 139 LYS A N 1
ATOM 1114 C CA . LYS A 1 139 ? -16.089 -0.969 -19.023 1.00 92.38 139 LYS A CA 1
ATOM 1115 C C . LYS A 1 139 ? -16.934 -1.619 -17.922 1.00 92.38 139 LYS A C 1
ATOM 1117 O O . LYS A 1 139 ? -16.992 -2.842 -17.850 1.00 92.38 139 LYS A O 1
ATOM 1122 N N . ALA A 1 140 ? -17.584 -0.819 -17.078 1.00 91.00 140 ALA A N 1
ATOM 1123 C CA . ALA A 1 140 ? -18.487 -1.304 -16.036 1.00 91.00 140 ALA A CA 1
ATOM 1124 C C . ALA A 1 140 ? -19.873 -1.721 -16.571 1.00 91.00 140 ALA A C 1
ATOM 1126 O O . ALA A 1 140 ? -20.683 -2.269 -15.823 1.00 91.00 140 ALA A O 1
ATOM 1127 N N . GLY A 1 141 ? -20.163 -1.461 -17.851 1.00 93.12 141 GLY A N 1
ATOM 1128 C CA . GLY A 1 141 ? -21.481 -1.686 -18.443 1.00 93.12 141 GLY A CA 1
ATOM 1129 C C . GLY A 1 141 ? -22.559 -0.722 -17.940 1.00 93.12 141 GLY A C 1
ATOM 1130 O O . GLY A 1 141 ? -23.737 -1.009 -18.099 1.00 93.12 141 GLY A O 1
ATOM 1131 N N . ILE A 1 142 ? -22.175 0.394 -17.312 1.00 93.94 142 ILE A N 1
ATOM 1132 C CA . ILE A 1 142 ? -23.108 1.390 -16.765 1.00 93.94 142 ILE A CA 1
ATOM 1133 C C . ILE A 1 142 ? -23.598 2.324 -17.875 1.00 93.94 142 ILE A C 1
ATOM 1135 O O . ILE A 1 142 ? -24.768 2.695 -17.891 1.00 93.94 142 ILE A O 1
ATOM 1139 N N . TYR A 1 143 ? -22.714 2.707 -18.805 1.00 89.19 143 TYR A N 1
ATOM 1140 C CA . TYR A 1 143 ? -23.083 3.577 -19.921 1.00 89.19 143 TYR A CA 1
ATOM 1141 C C . TYR A 1 143 ? -22.320 3.257 -21.222 1.00 89.19 143 TYR A C 1
ATOM 1143 O O . TYR A 1 143 ? -21.093 3.401 -21.259 1.00 89.19 143 TYR A O 1
ATOM 1151 N N . PRO A 1 144 ? -23.017 2.892 -22.317 1.00 92.88 144 PRO A N 1
ATOM 1152 C CA . PRO A 1 144 ? -24.417 2.447 -22.355 1.00 92.88 144 PRO A CA 1
ATOM 1153 C C . PRO A 1 144 ? -24.688 1.290 -21.378 1.00 92.88 144 PRO A C 1
ATOM 1155 O O . PRO A 1 144 ? -23.755 0.589 -20.985 1.00 92.88 144 PRO A O 1
ATOM 1158 N N . VAL A 1 145 ? -25.944 1.111 -20.960 1.00 93.88 145 VAL A N 1
ATOM 1159 C CA . VAL A 1 145 ? -26.310 0.058 -19.999 1.00 93.88 145 VAL A CA 1
ATOM 1160 C C . VAL A 1 145 ? -26.192 -1.312 -20.674 1.00 93.88 145 VAL A C 1
ATOM 1162 O O . VAL A 1 145 ? -27.008 -1.669 -21.520 1.00 93.88 145 VAL A O 1
ATOM 1165 N N . TYR A 1 146 ? -25.194 -2.099 -20.275 1.00 95.06 146 TYR A N 1
ATOM 1166 C CA . TYR A 1 146 ? -24.967 -3.467 -20.741 1.00 95.06 146 TYR A CA 1
ATOM 1167 C C . TYR A 1 146 ? -25.178 -4.447 -19.584 1.00 95.06 146 TYR A C 1
ATOM 1169 O O . TYR A 1 146 ? -24.232 -4.800 -18.873 1.00 95.06 146 TYR A O 1
ATOM 1177 N N . LYS A 1 147 ? -26.424 -4.916 -19.426 1.00 95.44 147 LYS A N 1
ATOM 1178 C CA . LYS A 1 147 ? -26.884 -5.763 -18.306 1.00 95.44 147 LYS A CA 1
ATOM 1179 C C . LYS A 1 147 ? -25.918 -6.912 -17.987 1.00 95.44 147 LYS A C 1
ATOM 1181 O O . LYS A 1 147 ? -25.498 -7.059 -16.844 1.00 95.44 147 LYS A O 1
ATOM 1186 N N . ASN A 1 148 ? -25.493 -7.671 -18.998 1.00 94.50 148 ASN A N 1
ATOM 1187 C CA . ASN A 1 148 ? -24.635 -8.851 -18.815 1.00 94.50 148 ASN A CA 1
ATOM 1188 C C . ASN A 1 148 ? -23.264 -8.502 -18.214 1.00 94.50 148 ASN A C 1
ATOM 1190 O O . ASN A 1 148 ? -22.769 -9.197 -17.325 1.00 94.50 148 ASN A O 1
ATOM 1194 N N . THR A 1 149 ? -22.658 -7.401 -18.665 1.00 92.88 149 THR A N 1
ATOM 1195 C CA . THR A 1 149 ? -21.369 -6.919 -18.153 1.00 92.88 149 THR A CA 1
ATOM 1196 C C . THR A 1 149 ? -21.509 -6.444 -16.712 1.00 92.88 149 THR A C 1
ATOM 1198 O O . THR A 1 149 ? -20.702 -6.814 -15.858 1.00 92.88 149 THR A O 1
ATOM 1201 N N . THR A 1 150 ? -22.564 -5.680 -16.424 1.00 93.56 150 THR A N 1
ATOM 1202 C CA . THR A 1 150 ? -22.846 -5.174 -15.080 1.00 93.56 150 THR A CA 1
ATOM 1203 C C . THR A 1 150 ? -23.107 -6.311 -14.098 1.00 93.56 150 THR A C 1
ATOM 1205 O O . THR A 1 150 ? -22.453 -6.353 -13.060 1.00 93.56 150 THR A O 1
ATOM 1208 N N . PHE A 1 151 ? -23.955 -7.290 -14.437 1.00 93.94 151 PHE A N 1
ATOM 1209 C CA . PHE A 1 151 ? -24.210 -8.454 -13.579 1.00 93.94 151 PHE A CA 1
ATOM 1210 C C . PHE A 1 151 ? -22.949 -9.288 -13.334 1.00 93.94 151 PHE A C 1
ATOM 1212 O O . PHE A 1 151 ? -22.707 -9.723 -12.210 1.00 93.94 151 PHE A O 1
ATOM 1219 N N . LYS A 1 152 ? -22.087 -9.458 -14.345 1.00 94.62 152 LYS A N 1
ATOM 1220 C CA . LYS A 1 152 ? -20.804 -10.157 -14.182 1.00 94.62 152 LYS A CA 1
ATOM 1221 C C . LYS A 1 152 ? -19.873 -9.436 -13.204 1.00 94.62 152 LYS A C 1
ATOM 1223 O O . LYS A 1 152 ? -19.239 -10.090 -12.376 1.00 94.62 152 LYS A O 1
ATOM 1228 N N . LEU A 1 153 ? -19.787 -8.103 -13.275 1.00 93.25 153 LEU A N 1
ATOM 1229 C CA . LEU A 1 153 ? -19.034 -7.316 -12.294 1.00 93.25 153 LEU A CA 1
ATOM 1230 C C . LEU A 1 153 ? -19.688 -7.377 -10.910 1.00 93.25 153 LEU A C 1
ATOM 1232 O O . LEU A 1 153 ? -18.986 -7.619 -9.932 1.00 93.25 153 LEU A O 1
ATOM 1236 N N . MET A 1 154 ? -21.007 -7.212 -10.815 1.00 90.00 154 MET A N 1
ATOM 1237 C CA . MET A 1 154 ? -21.727 -7.290 -9.543 1.00 90.00 154 MET A CA 1
ATOM 1238 C C . MET A 1 154 ? -21.499 -8.635 -8.863 1.00 90.00 154 MET A C 1
ATOM 1240 O O . MET A 1 154 ? -21.127 -8.640 -7.704 1.00 90.00 154 MET A O 1
ATOM 1244 N N . ASN A 1 155 ? -21.587 -9.758 -9.574 1.00 91.12 155 ASN A N 1
ATOM 1245 C CA . ASN A 1 155 ? -21.317 -11.079 -9.000 1.00 91.12 155 ASN A CA 1
ATOM 1246 C C . ASN A 1 155 ? -19.852 -11.264 -8.576 1.00 91.12 155 ASN A C 1
ATOM 1248 O O . ASN A 1 155 ? -19.574 -11.985 -7.624 1.00 91.12 155 ASN A O 1
ATOM 1252 N N . LYS A 1 156 ? -18.905 -10.605 -9.257 1.00 91.50 156 LYS A N 1
ATOM 1253 C CA . LYS A 1 156 ? -17.482 -10.633 -8.888 1.00 91.50 156 LYS A CA 1
ATOM 1254 C C . LYS A 1 156 ? -17.201 -9.885 -7.581 1.00 91.50 156 LYS A C 1
ATOM 1256 O O . LYS A 1 156 ? -16.306 -10.283 -6.840 1.00 91.50 156 LYS A O 1
ATOM 1261 N N . TYR A 1 157 ? -17.909 -8.781 -7.340 1.00 85.56 157 TYR A N 1
ATOM 1262 C CA . TYR A 1 157 ? -17.684 -7.901 -6.186 1.00 85.56 157 TYR A CA 1
ATOM 1263 C C . TYR A 1 157 ? -18.721 -8.057 -5.074 1.00 85.56 157 TYR A C 1
ATOM 1265 O O . TYR A 1 157 ? -18.484 -7.591 -3.960 1.00 85.56 157 TYR A O 1
ATOM 1273 N N . ALA A 1 158 ? -19.846 -8.716 -5.346 1.00 88.31 158 ALA A N 1
ATOM 1274 C CA . ALA A 1 158 ? -20.788 -9.147 -4.337 1.00 88.31 158 ALA A CA 1
ATOM 1275 C C . ALA A 1 158 ? -20.021 -10.059 -3.389 1.00 88.31 158 ALA A C 1
ATOM 1277 O O . ALA A 1 158 ? -19.590 -11.155 -3.757 1.00 88.31 158 ALA A O 1
ATOM 1278 N N . LYS A 1 159 ? -19.810 -9.577 -2.163 1.00 79.88 159 LYS A N 1
ATOM 1279 C CA . LYS A 1 159 ? -19.347 -10.437 -1.084 1.00 79.88 159 LYS A CA 1
ATOM 1280 C C . LYS A 1 159 ? -20.303 -11.619 -1.053 1.00 79.88 159 LYS A C 1
ATOM 1282 O O . LYS A 1 159 ? -21.517 -11.416 -0.987 1.00 79.88 159 LYS A O 1
ATOM 1287 N N . LYS A 1 160 ? -19.752 -12.832 -1.152 1.00 77.12 160 LYS A N 1
ATOM 1288 C CA . LYS A 1 160 ? -20.510 -14.062 -0.917 1.00 77.12 160 LYS A CA 1
ATOM 1289 C C . LYS A 1 160 ? -21.277 -13.810 0.382 1.00 77.12 160 LYS A C 1
ATOM 1291 O O . LYS A 1 160 ? -20.608 -13.438 1.347 1.00 77.12 160 LYS A O 1
ATOM 1296 N N . PRO A 1 161 ? -22.620 -13.862 0.392 1.00 65.12 161 PRO A N 1
ATOM 1297 C CA . PRO A 1 161 ? -23.369 -13.555 1.595 1.00 65.12 161 PRO A CA 1
ATOM 1298 C C . PRO A 1 161 ? -22.852 -14.497 2.674 1.00 65.12 161 PRO A C 1
ATOM 1300 O O . PRO A 1 161 ? -23.023 -15.713 2.575 1.00 65.12 161 PRO A O 1
ATOM 1303 N N . GLU A 1 162 ? -22.123 -13.940 3.639 1.00 62.56 162 GLU A N 1
ATOM 1304 C CA . GLU A 1 162 ? -21.765 -14.657 4.850 1.00 62.56 162 GLU A CA 1
ATOM 1305 C C . GLU A 1 162 ? -23.091 -15.165 5.414 1.00 62.56 162 GLU A C 1
ATOM 1307 O O . GLU A 1 162 ? -24.083 -14.429 5.454 1.00 62.56 162 GLU A O 1
ATOM 1312 N N . SER A 1 163 ? -23.139 -16.471 5.681 1.00 56.31 163 SER A N 1
ATOM 1313 C CA . SER A 1 163 ? -24.327 -17.196 6.125 1.00 56.31 163 SER A CA 1
ATOM 1314 C C . SER A 1 163 ? -25.151 -16.341 7.083 1.00 56.31 163 SER A C 1
ATOM 1316 O O . SER A 1 163 ? -24.586 -15.836 8.047 1.00 56.31 163 SER A O 1
ATOM 1318 N N . LYS A 1 164 ? -26.443 -16.181 6.759 1.00 60.28 164 LYS A N 1
ATOM 1319 C CA . LYS A 1 164 ? -27.520 -15.493 7.495 1.00 60.28 164 LYS A CA 1
ATOM 1320 C C . LYS A 1 164 ? -27.090 -14.862 8.834 1.00 60.28 164 LYS A C 1
ATOM 1322 O O . LYS A 1 164 ? -26.651 -15.608 9.710 1.00 60.28 164 LYS A O 1
ATOM 1327 N N . PRO A 1 165 ? -27.325 -13.552 9.057 1.00 56.22 165 PRO A N 1
ATOM 1328 C CA . PRO A 1 165 ? -27.087 -12.956 10.366 1.00 56.22 165 PRO A CA 1
ATOM 1329 C C . PRO A 1 165 ? -27.821 -13.794 11.425 1.00 56.22 165 PRO A C 1
ATOM 1331 O O . PRO A 1 165 ? -29.009 -14.090 11.235 1.00 56.22 165 PRO A O 1
ATOM 1334 N N . PRO A 1 166 ? -27.132 -14.249 12.487 1.00 57.62 166 PRO A N 1
ATOM 1335 C CA . PRO A 1 166 ? -27.792 -14.978 13.553 1.00 57.62 166 PRO A CA 1
ATOM 1336 C C . PRO A 1 166 ? -28.935 -14.110 14.086 1.00 57.62 166 PRO A C 1
ATOM 1338 O O . PRO A 1 166 ? -28.809 -12.884 14.161 1.00 57.62 166 PRO A O 1
ATOM 1341 N N . LYS A 1 167 ? -30.071 -14.752 14.390 1.00 53.69 167 LYS A N 1
ATOM 1342 C CA . LYS A 1 167 ? -31.220 -14.128 15.064 1.00 53.69 167 LYS A CA 1
ATOM 1343 C C . LYS A 1 167 ? -30.706 -13.193 16.171 1.00 53.69 167 LYS A C 1
ATOM 1345 O O . LYS A 1 167 ? -29.753 -13.577 16.849 1.00 53.69 167 LYS A O 1
ATOM 1350 N N . PRO A 1 168 ? -31.305 -12.003 16.362 1.00 53.09 168 PRO A N 1
ATOM 1351 C CA . PRO A 1 168 ? -30.889 -11.073 17.400 1.00 53.09 168 PRO A CA 1
ATOM 1352 C C . PRO A 1 168 ? -31.259 -11.656 18.767 1.00 53.09 168 PRO A C 1
ATOM 1354 O O . PRO A 1 168 ? -32.288 -11.329 19.352 1.00 53.09 168 PRO A O 1
ATOM 1357 N N . ASP A 1 169 ? -30.420 -12.562 19.255 1.00 55.50 169 ASP A N 1
ATOM 1358 C CA . ASP A 1 169 ? -30.395 -12.945 20.650 1.00 55.50 169 ASP A CA 1
ATOM 1359 C C . ASP A 1 169 ? -30.055 -11.685 21.444 1.00 55.50 169 ASP A C 1
ATOM 1361 O O . ASP A 1 169 ? -29.138 -10.933 21.096 1.00 55.50 169 ASP A O 1
ATOM 1365 N N . LEU A 1 170 ? -30.833 -11.443 22.499 1.00 59.00 170 LEU A N 1
ATOM 1366 C CA . LEU A 1 170 ? -30.582 -10.392 23.480 1.00 59.00 170 LEU A CA 1
ATOM 1367 C C . LEU A 1 170 ? -29.077 -10.331 23.786 1.00 59.00 170 LEU A C 1
ATOM 1369 O O . LEU A 1 170 ? -28.479 -11.389 24.014 1.00 59.00 170 LEU A O 1
ATOM 1373 N N . PRO A 1 171 ? -28.451 -9.137 23.781 1.00 58.38 171 PRO A N 1
ATOM 1374 C CA . PRO A 1 171 ? -27.015 -9.015 23.963 1.00 58.38 171 PRO A CA 1
ATOM 1375 C C . PRO A 1 171 ? -26.654 -9.548 25.346 1.00 58.38 171 PRO A C 1
ATOM 1377 O O . PRO A 1 171 ? -26.808 -8.864 26.357 1.00 58.38 171 PRO A O 1
ATOM 1380 N N . LYS A 1 172 ? -26.191 -10.799 25.392 1.00 74.00 172 LYS A N 1
ATOM 1381 C CA . LYS A 1 172 ? -25.582 -11.367 26.588 1.00 74.00 172 LYS A CA 1
ATOM 1382 C C . LYS A 1 172 ? -24.404 -10.458 26.938 1.00 74.00 172 LYS A C 1
ATOM 1384 O O . LYS A 1 172 ? -23.681 -10.061 26.018 1.00 74.00 172 LYS A O 1
ATOM 1389 N N . PRO A 1 173 ? -24.222 -10.089 28.217 1.00 67.94 173 PRO A N 1
ATOM 1390 C CA . PRO A 1 173 ? -23.089 -9.274 28.626 1.00 67.94 173 PRO A CA 1
ATOM 1391 C C . PRO A 1 173 ? -21.808 -9.999 28.209 1.00 67.94 173 PRO A C 1
ATOM 1393 O O . PRO A 1 173 ? -21.429 -11.010 28.791 1.00 67.94 173 PRO A O 1
ATOM 1396 N N . SER A 1 174 ? -21.194 -9.530 27.124 1.00 76.19 174 SER A N 1
ATOM 1397 C CA . SER A 1 174 ? -19.948 -10.079 26.614 1.00 76.19 174 SER A CA 1
ATOM 1398 C C . SER A 1 174 ? -18.816 -9.321 27.271 1.00 76.19 174 SER A C 1
ATOM 1400 O O . SER A 1 174 ? -18.763 -8.090 27.188 1.00 76.19 174 SER A O 1
ATOM 1402 N N . THR A 1 175 ? -17.882 -10.063 27.859 1.00 89.50 175 THR A N 1
ATOM 1403 C CA . THR A 1 175 ? -16.590 -9.523 28.272 1.00 89.50 175 THR A CA 1
ATOM 1404 C C . THR A 1 175 ? -15.973 -8.791 27.077 1.00 89.50 175 THR A C 1
ATOM 1406 O O . THR A 1 175 ? -15.919 -9.375 25.984 1.00 89.50 175 THR A O 1
ATOM 1409 N N . PRO A 1 176 ? -15.583 -7.513 27.224 1.00 89.31 176 PRO A N 1
ATOM 1410 C CA . PRO A 1 176 ? -14.970 -6.768 26.137 1.00 89.31 176 PRO A CA 1
ATOM 1411 C C . PRO A 1 176 ? -13.661 -7.453 25.726 1.00 89.31 176 PRO A C 1
ATOM 1413 O O . PRO A 1 176 ? -12.823 -7.772 26.563 1.00 89.31 176 PRO A O 1
ATOM 1416 N N . LYS A 1 177 ? -13.508 -7.716 24.426 1.00 92.12 177 LYS A N 1
ATOM 1417 C CA . LYS A 1 177 ? -12.349 -8.410 23.832 1.00 92.12 177 LYS A CA 1
ATOM 1418 C C . LYS A 1 177 ? -11.335 -7.455 23.202 1.00 92.12 177 LYS A C 1
ATOM 1420 O O . LYS A 1 177 ? -10.286 -7.885 22.739 1.00 92.12 177 LYS A O 1
ATOM 1425 N N . SER A 1 178 ? -11.680 -6.175 23.109 1.00 91.12 178 SER A N 1
ATOM 1426 C CA . SER A 1 178 ? -10.881 -5.138 22.461 1.00 91.12 178 SER A CA 1
ATOM 1427 C C . SER A 1 178 ? -10.922 -3.864 23.293 1.00 91.12 178 SER A C 1
ATOM 1429 O O . SER A 1 178 ? -11.965 -3.547 23.866 1.00 91.12 178 SER A O 1
ATOM 1431 N N . ILE A 1 179 ? -9.822 -3.110 23.285 1.00 91.00 179 ILE A N 1
ATOM 1432 C CA . ILE A 1 179 ? -9.693 -1.780 23.899 1.00 91.00 179 ILE A CA 1
ATOM 1433 C C . ILE A 1 179 ? -10.869 -0.877 23.496 1.00 91.00 179 ILE A C 1
ATOM 1435 O O . ILE A 1 179 ? -11.547 -0.311 24.348 1.00 91.00 179 ILE A O 1
ATOM 1439 N N . GLN A 1 180 ? -11.226 -0.869 22.210 1.00 90.88 180 GLN A N 1
ATOM 1440 C CA . GLN A 1 180 ? -12.356 -0.086 21.696 1.00 90.88 180 GLN A CA 1
ATOM 1441 C C . GLN A 1 180 ? -13.703 -0.497 22.306 1.00 90.88 180 GLN A C 1
ATOM 1443 O O . GLN A 1 180 ? -14.575 0.341 22.525 1.00 90.88 180 GLN A O 1
ATOM 1448 N N . GLN A 1 181 ? -13.891 -1.790 22.595 1.00 91.75 181 GLN A N 1
ATOM 1449 C CA . GLN A 1 181 ? -15.109 -2.262 23.255 1.00 91.75 181 GLN A CA 1
ATOM 1450 C C . GLN A 1 181 ? -15.150 -1.821 24.716 1.00 91.75 181 GLN A C 1
ATOM 1452 O O . GLN A 1 181 ? -16.223 -1.460 25.190 1.00 91.75 181 GLN A O 1
ATOM 1457 N N . VAL A 1 182 ? -14.008 -1.828 25.413 1.00 94.12 182 VAL A N 1
ATOM 1458 C CA . VAL A 1 182 ? -13.905 -1.296 26.780 1.00 94.12 182 VAL A CA 1
ATOM 1459 C C . VAL A 1 182 ? -14.272 0.185 26.785 1.00 94.12 182 VAL A C 1
ATOM 1461 O O . VAL A 1 182 ? -15.123 0.598 27.566 1.00 94.12 182 VAL A O 1
ATOM 1464 N N . GLN A 1 183 ? -13.704 0.961 25.862 1.00 94.56 183 GLN A N 1
ATOM 1465 C CA . GLN A 1 183 ? -13.937 2.399 25.749 1.00 94.56 183 GLN A CA 1
ATOM 1466 C C . GLN A 1 183 ? -15.412 2.713 25.466 1.00 94.56 183 GLN A C 1
ATOM 1468 O O . GLN A 1 183 ? -16.037 3.471 26.202 1.00 94.56 183 GLN A O 1
ATOM 1473 N N . TYR A 1 184 ? -16.017 2.008 24.504 1.00 94.25 184 TYR A N 1
ATOM 1474 C CA . TYR A 1 184 ? -17.448 2.120 24.216 1.00 94.25 184 TYR A CA 1
ATOM 1475 C C . TYR A 1 184 ? -18.332 1.751 25.419 1.00 94.25 184 TYR A C 1
ATOM 1477 O O . TYR A 1 184 ? -19.336 2.413 25.687 1.00 94.25 184 TYR A O 1
ATOM 1485 N N . GLN A 1 185 ? -17.991 0.682 26.149 1.00 94.00 185 GLN A N 1
ATOM 1486 C CA . GLN A 1 185 ? -18.750 0.279 27.334 1.00 94.00 185 GLN A CA 1
ATOM 1487 C C . GLN A 1 185 ? -18.632 1.309 28.460 1.00 94.00 185 GLN A C 1
ATOM 1489 O O . GLN A 1 185 ? -19.635 1.601 29.111 1.00 94.00 185 GLN A O 1
ATOM 1494 N N . ILE A 1 186 ? -17.443 1.879 28.657 1.00 95.81 186 ILE A N 1
ATOM 1495 C CA . ILE A 1 186 ? -17.186 2.952 29.617 1.00 95.81 186 ILE A CA 1
ATOM 1496 C C . ILE A 1 186 ? -18.015 4.190 29.285 1.00 95.81 186 ILE A C 1
ATOM 1498 O O . ILE A 1 186 ? -18.726 4.681 30.160 1.00 95.81 186 ILE A O 1
ATOM 1502 N N . ASP A 1 187 ? -17.991 4.648 28.034 1.00 94.19 187 ASP A N 1
ATOM 1503 C CA . ASP A 1 187 ? -18.744 5.829 27.603 1.00 94.19 187 ASP A CA 1
ATOM 1504 C C . ASP A 1 187 ? -20.253 5.612 27.764 1.00 94.19 187 ASP A C 1
ATOM 1506 O O . ASP A 1 187 ? -20.963 6.444 28.325 1.00 94.19 187 ASP A O 1
ATOM 1510 N N . LYS A 1 188 ? -20.745 4.427 27.390 1.00 93.75 188 LYS A N 1
ATOM 1511 C CA . LYS A 1 188 ? -22.155 4.060 27.568 1.00 93.75 188 LYS A CA 1
ATOM 1512 C C . LYS A 1 188 ? -22.570 3.966 29.039 1.00 93.75 188 LYS A C 1
ATOM 1514 O O . LYS A 1 188 ? -23.722 4.253 29.370 1.00 93.75 188 LYS A O 1
ATOM 1519 N N . LEU A 1 189 ? -21.680 3.499 29.916 1.00 94.88 189 LEU A N 1
ATOM 1520 C CA . LEU A 1 189 ? -21.938 3.409 31.354 1.00 94.88 189 LEU A CA 1
ATOM 1521 C C . LEU A 1 189 ? -21.906 4.796 32.002 1.00 94.88 189 LEU A C 1
ATOM 1523 O O . LEU A 1 189 ? -22.707 5.076 32.893 1.00 94.88 189 LEU A O 1
ATOM 1527 N N . LYS A 1 190 ? -21.010 5.664 31.531 1.00 96.25 190 LYS A N 1
ATOM 1528 C CA . LYS A 1 190 ? -20.799 7.013 32.043 1.00 96.25 190 LYS A CA 1
ATOM 1529 C C . LYS A 1 190 ? -22.077 7.839 32.028 1.00 96.25 190 LYS A C 1
ATOM 1531 O O . LYS A 1 190 ? -22.447 8.366 33.076 1.00 96.25 190 LYS A O 1
ATOM 1536 N N . ASP A 1 191 ? -22.777 7.863 30.899 1.00 93.44 191 ASP A N 1
ATOM 1537 C CA . ASP A 1 191 ? -24.006 8.648 30.742 1.00 93.44 191 ASP A CA 1
ATOM 1538 C C . ASP A 1 191 ? -25.156 8.118 31.609 1.00 93.44 191 ASP A C 1
ATOM 1540 O O . ASP A 1 191 ? -25.989 8.881 32.080 1.00 93.44 191 ASP A O 1
ATOM 1544 N N . LYS A 1 192 ? -25.194 6.807 31.873 1.00 95.81 192 LYS A N 1
ATOM 1545 C CA . LYS A 1 192 ? -26.264 6.191 32.676 1.00 95.81 192 LYS A CA 1
ATOM 1546 C C . LYS A 1 192 ? -26.046 6.316 34.177 1.00 95.81 192 LYS A C 1
ATOM 1548 O O . LYS A 1 192 ? -27.007 6.374 34.934 1.00 95.81 192 LYS A O 1
ATOM 1553 N N . VAL A 1 193 ? -24.791 6.256 34.614 1.00 95.88 193 VAL A N 1
ATOM 1554 C CA . VAL A 1 19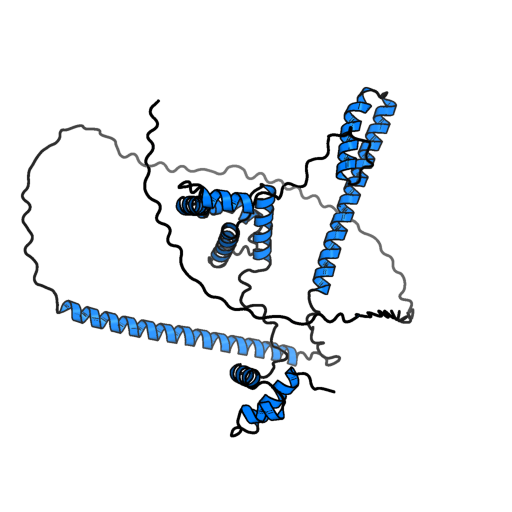3 ? -24.446 6.125 36.035 1.00 95.88 193 VAL A CA 1
ATOM 1555 C C . VAL A 1 193 ? -24.185 7.482 36.680 1.00 95.88 193 VAL A C 1
ATOM 1557 O O . VAL A 1 193 ? -24.498 7.649 37.857 1.00 95.88 193 VAL A O 1
ATOM 1560 N N . ILE A 1 194 ? -23.651 8.463 35.941 1.00 94.75 194 ILE A N 1
ATOM 1561 C CA . ILE A 1 194 ? -23.308 9.774 36.514 1.00 94.75 194 ILE A CA 1
ATOM 1562 C C . ILE A 1 194 ? -24.517 10.436 37.177 1.00 94.75 194 ILE A C 1
ATOM 1564 O O . ILE A 1 194 ? -24.380 10.902 38.306 1.00 94.75 194 ILE A O 1
ATOM 1568 N N . ASP A 1 195 ? -25.687 10.406 36.542 1.00 94.88 195 ASP A N 1
ATOM 1569 C CA . ASP A 1 195 ? -26.878 11.105 37.043 1.00 94.88 195 ASP A CA 1
ATOM 1570 C C . ASP A 1 195 ? -27.488 10.453 38.294 1.00 94.88 195 ASP A C 1
ATOM 1572 O O . ASP A 1 195 ? -28.181 11.113 39.064 1.00 94.88 195 ASP A O 1
ATOM 1576 N N . ILE A 1 196 ? -27.199 9.170 38.535 1.00 97.69 196 ILE A N 1
ATOM 1577 C CA . ILE A 1 196 ? -27.743 8.399 39.666 1.00 97.69 196 ILE A CA 1
ATOM 1578 C C . ILE A 1 196 ? -26.835 8.506 40.903 1.00 97.69 196 ILE A C 1
ATOM 1580 O O . ILE A 1 196 ? -27.290 8.382 42.041 1.00 97.69 196 ILE A O 1
ATOM 1584 N N . LEU A 1 197 ? -25.531 8.714 40.706 1.00 96.62 197 LEU A N 1
ATOM 1585 C CA . LEU A 1 197 ? -24.564 8.751 41.800 1.00 96.62 197 LEU A CA 1
ATOM 1586 C C . LEU A 1 197 ? -24.620 10.070 42.584 1.00 96.62 197 LEU A C 1
ATOM 1588 O O . LEU A 1 197 ? -24.777 11.150 42.022 1.00 96.62 197 LEU A O 1
ATOM 1592 N N . SER A 1 198 ? -24.370 10.000 43.894 1.00 97.12 198 SER A N 1
ATOM 1593 C CA . SER A 1 198 ? -24.147 11.191 44.721 1.00 97.12 198 SER A CA 1
ATOM 1594 C C . SER A 1 198 ? -22.850 11.915 44.333 1.00 97.12 198 SER A C 1
ATOM 1596 O O . SER A 1 198 ? -21.914 11.305 43.817 1.00 97.12 198 SER A O 1
ATOM 1598 N N . SER A 1 199 ? -22.749 13.215 44.628 1.00 96.81 199 SER A N 1
ATOM 1599 C CA . SER A 1 199 ? -21.597 14.056 44.244 1.00 96.81 199 SER A CA 1
ATOM 1600 C C . SER A 1 199 ? -20.209 13.475 44.613 1.00 96.81 199 SER A C 1
ATOM 1602 O O . SER A 1 199 ? -19.329 13.433 43.744 1.00 96.81 199 SER A O 1
ATOM 1604 N N . PRO A 1 200 ? -19.971 12.936 45.829 1.00 96.88 200 PRO A N 1
ATOM 1605 C CA . PRO A 1 200 ? -18.692 12.293 46.151 1.00 96.88 200 PRO A CA 1
ATOM 1606 C C . PRO A 1 200 ? -18.414 11.045 45.299 1.00 96.88 200 PRO A C 1
ATOM 1608 O O . PRO A 1 200 ? -17.286 10.839 44.844 1.00 96.88 200 PRO A O 1
ATOM 1611 N N . SER A 1 201 ? -19.442 10.234 45.044 1.00 96.56 201 SER A N 1
ATOM 1612 C CA . SER A 1 201 ? -19.344 9.029 44.216 1.00 96.56 201 SER A CA 1
ATOM 1613 C C . SER A 1 201 ? -19.133 9.369 42.740 1.00 96.56 201 SER A C 1
ATOM 1615 O O . SER A 1 201 ? -18.308 8.733 42.089 1.00 96.56 201 SER A O 1
ATOM 1617 N N . GLN A 1 202 ? -19.777 10.423 42.226 1.00 97.00 202 GLN A N 1
ATOM 1618 C CA . GLN A 1 202 ? -19.541 10.943 40.876 1.00 97.00 202 GLN A CA 1
ATOM 1619 C C . GLN A 1 202 ? -18.081 11.352 40.679 1.00 97.00 202 GLN A C 1
ATOM 1621 O O . GLN A 1 202 ? -17.497 11.040 39.644 1.00 97.00 202 GLN A O 1
ATOM 1626 N N . ARG A 1 203 ? -17.466 12.035 41.657 1.00 96.62 203 ARG A N 1
ATOM 1627 C CA . ARG A 1 203 ? -16.045 12.419 41.575 1.00 96.62 203 ARG A CA 1
ATOM 1628 C C . ARG A 1 203 ? -15.142 11.193 41.493 1.00 96.62 203 ARG A C 1
ATOM 1630 O O . ARG A 1 203 ? -14.292 11.139 40.611 1.00 96.62 203 ARG A O 1
ATOM 1637 N N . LYS A 1 204 ? -15.359 10.194 42.358 1.00 97.31 204 LYS A N 1
ATOM 1638 C CA . LYS A 1 204 ? -14.600 8.932 42.325 1.00 97.31 204 LYS A CA 1
ATOM 1639 C C . LYS A 1 204 ? -14.771 8.207 40.991 1.00 97.31 204 LYS A C 1
ATOM 1641 O O . LYS A 1 204 ? -13.780 7.788 40.402 1.00 97.31 204 LYS A O 1
ATOM 1646 N N . PHE A 1 205 ? -16.001 8.120 40.490 1.00 97.38 205 PHE A N 1
ATOM 1647 C CA . PHE A 1 205 ? -16.296 7.482 39.212 1.00 97.38 205 PHE A CA 1
ATOM 1648 C C . PHE A 1 205 ? -15.654 8.227 38.030 1.00 97.38 205 PHE A C 1
ATOM 1650 O O . PHE A 1 205 ? -15.017 7.601 37.192 1.00 97.38 205 PHE A O 1
ATOM 1657 N N . LYS A 1 206 ? -15.711 9.566 37.991 1.00 96.94 206 LYS A N 1
ATOM 1658 C CA . LYS A 1 206 ? -15.019 10.374 36.969 1.00 96.94 206 LYS A CA 1
ATOM 1659 C C . LYS A 1 206 ? -13.503 10.170 37.000 1.00 96.94 206 LYS A C 1
ATOM 1661 O O . LYS A 1 206 ? -12.897 10.026 35.941 1.00 96.94 206 LYS A O 1
ATOM 1666 N N . SER A 1 207 ? -12.900 10.131 38.189 1.00 97.12 207 SER A N 1
ATOM 1667 C CA . SER A 1 207 ? -11.472 9.829 38.339 1.00 97.12 207 SER A CA 1
ATOM 1668 C C . SER A 1 207 ? -11.131 8.420 37.855 1.00 97.12 207 SER A C 1
ATOM 1670 O O . SER A 1 207 ? -10.124 8.253 37.174 1.00 97.12 207 SER A O 1
ATOM 1672 N N . PHE A 1 208 ? -11.983 7.432 38.150 1.00 97.81 208 PHE A N 1
ATOM 1673 C CA . PHE A 1 208 ? -11.834 6.066 37.648 1.00 97.81 208 PHE A CA 1
ATOM 1674 C C . PHE A 1 208 ? -11.874 6.024 36.116 1.00 97.81 208 PHE A C 1
ATOM 1676 O O . PHE A 1 208 ? -10.904 5.580 35.517 1.00 97.81 208 PHE A O 1
ATOM 1683 N N . ILE A 1 209 ? -12.915 6.583 35.484 1.00 97.25 209 ILE A N 1
ATOM 1684 C CA . ILE A 1 209 ? -13.034 6.640 34.017 1.00 97.25 209 ILE A CA 1
ATOM 1685 C C . ILE A 1 209 ? -11.808 7.310 33.383 1.00 97.25 209 ILE A C 1
ATOM 1687 O O . ILE A 1 209 ? -11.243 6.788 32.425 1.00 97.25 209 ILE A O 1
ATOM 1691 N N . LYS A 1 210 ? -11.353 8.438 33.944 1.00 97.44 210 LYS A N 1
ATOM 1692 C CA . LYS A 1 210 ? -10.150 9.135 33.468 1.00 97.44 210 LYS A CA 1
ATOM 1693 C C . LYS A 1 210 ? -8.899 8.254 33.566 1.00 97.44 210 LYS A C 1
ATOM 1695 O O . LYS A 1 210 ? -8.117 8.221 32.623 1.00 97.44 210 LYS A O 1
ATOM 1700 N N . GLY A 1 211 ? -8.719 7.548 34.684 1.00 97.38 211 GLY A N 1
ATOM 1701 C CA . GLY A 1 211 ? -7.610 6.610 34.868 1.00 97.38 211 GLY A CA 1
ATOM 1702 C C . GLY A 1 211 ? -7.666 5.444 33.884 1.00 97.38 211 GLY A C 1
ATOM 1703 O O . GLY A 1 211 ? -6.649 5.095 33.296 1.00 97.38 211 GLY A O 1
ATOM 1704 N N . THR A 1 212 ? -8.853 4.886 33.637 1.00 96.62 212 THR A N 1
ATOM 1705 C CA . THR A 1 212 ? -9.018 3.798 32.669 1.00 96.62 212 THR A CA 1
ATOM 1706 C C . THR A 1 212 ? -8.704 4.247 31.246 1.00 96.62 212 THR A C 1
ATOM 1708 O O . THR A 1 212 ? -8.005 3.528 30.545 1.00 96.62 212 THR A O 1
ATOM 1711 N N . HIS A 1 213 ? -9.141 5.437 30.820 1.00 95.88 213 HIS A N 1
ATOM 1712 C CA . HIS A 1 213 ? -8.758 5.965 29.505 1.00 95.88 213 HIS A CA 1
ATOM 1713 C C . HIS A 1 213 ? -7.245 6.144 29.366 1.00 95.88 213 HIS A C 1
ATOM 1715 O O . HIS A 1 213 ? -6.696 5.737 28.350 1.00 95.88 213 HIS A O 1
ATOM 1721 N N . ALA A 1 214 ? -6.569 6.677 30.390 1.00 96.12 214 ALA A N 1
ATOM 1722 C CA . ALA A 1 214 ? -5.116 6.844 30.354 1.00 96.12 214 ALA A CA 1
ATOM 1723 C C . ALA A 1 214 ? -4.377 5.503 30.180 1.00 96.12 214 ALA A C 1
ATOM 1725 O O . ALA A 1 214 ? -3.452 5.416 29.379 1.00 96.12 214 ALA A O 1
ATOM 1726 N N . ILE A 1 215 ? -4.824 4.448 30.873 1.00 96.38 215 ILE A N 1
ATOM 1727 C CA . ILE A 1 215 ? -4.257 3.096 30.731 1.00 96.38 215 ILE A CA 1
ATOM 1728 C C . ILE A 1 215 ? -4.519 2.534 29.326 1.00 96.38 215 ILE A C 1
ATOM 1730 O O . ILE A 1 215 ? -3.619 1.967 28.714 1.00 96.38 215 ILE A O 1
ATOM 1734 N N . LEU A 1 216 ? -5.734 2.703 28.789 1.00 95.38 216 LEU A N 1
ATOM 1735 C CA . LEU A 1 216 ? -6.070 2.222 27.443 1.00 95.38 216 LEU A CA 1
ATOM 1736 C C . LEU A 1 216 ? -5.243 2.932 26.357 1.00 95.38 216 LEU A C 1
ATOM 1738 O O . LEU A 1 216 ? -4.788 2.282 25.419 1.00 95.38 216 LEU A O 1
ATOM 1742 N N . GLU A 1 217 ? -5.010 4.240 26.492 1.00 91.94 217 GLU A N 1
ATOM 1743 C CA . GLU A 1 217 ? -4.141 5.008 25.588 1.00 91.94 217 GLU A CA 1
ATOM 1744 C C . GLU A 1 217 ? -2.680 4.530 25.651 1.00 91.94 217 GLU A C 1
ATOM 1746 O O . GLU A 1 217 ? -2.021 4.392 24.616 1.00 91.94 217 GLU A O 1
ATOM 1751 N N . GLU A 1 218 ? -2.176 4.226 26.851 1.00 95.31 218 GLU A N 1
ATOM 1752 C CA . GLU A 1 218 ? -0.837 3.661 27.040 1.00 95.31 218 GLU A CA 1
ATOM 1753 C C . GLU A 1 218 ? -0.709 2.276 26.384 1.00 95.31 218 GLU A C 1
ATOM 1755 O O . GLU A 1 218 ? 0.260 2.016 25.667 1.00 95.31 218 GLU A O 1
ATOM 1760 N N . GLU A 1 219 ? -1.710 1.405 26.537 1.00 94.69 219 GLU A N 1
ATOM 1761 C CA . GLU A 1 219 ? -1.729 0.097 25.875 1.00 94.69 219 GLU A CA 1
ATOM 1762 C C . GLU A 1 219 ? -1.741 0.210 24.342 1.00 94.69 219 GLU A C 1
ATOM 1764 O O . GLU A 1 219 ? -1.023 -0.532 23.659 1.00 94.69 219 GLU A O 1
ATOM 1769 N N . GLU A 1 220 ? -2.518 1.141 23.776 1.00 90.88 220 GLU A N 1
ATOM 1770 C CA . GLU A 1 220 ? -2.515 1.391 22.329 1.00 90.88 220 GLU A CA 1
ATOM 1771 C C . GLU A 1 220 ? -1.138 1.849 21.841 1.00 90.88 220 GLU A C 1
ATOM 1773 O O . GLU A 1 220 ? -0.646 1.356 20.817 1.00 90.88 220 GLU A O 1
ATOM 1778 N N . TYR A 1 221 ? -0.480 2.729 22.599 1.00 92.81 221 TYR A N 1
ATOM 1779 C CA . TYR A 1 221 ? 0.875 3.179 22.305 1.00 92.81 221 TYR A CA 1
ATOM 1780 C C . TYR A 1 221 ? 1.892 2.028 22.346 1.00 92.81 221 TYR A C 1
ATOM 1782 O O . TYR A 1 221 ? 2.689 1.872 21.415 1.00 92.81 221 TYR A O 1
ATOM 1790 N N . VAL A 1 222 ? 1.848 1.177 23.374 1.00 94.88 222 VAL A N 1
ATOM 1791 C CA . VAL A 1 222 ? 2.743 0.014 23.503 1.00 94.88 222 VAL A CA 1
ATOM 1792 C C . VAL A 1 222 ? 2.533 -0.968 22.350 1.00 94.88 222 VAL A C 1
ATOM 1794 O O . VAL A 1 222 ? 3.499 -1.420 21.729 1.00 94.88 222 VAL A O 1
ATOM 1797 N N . LYS A 1 223 ? 1.278 -1.261 21.994 1.00 93.31 223 LYS A N 1
ATOM 1798 C CA . LYS A 1 223 ? 0.949 -2.139 20.863 1.00 93.31 223 LYS A CA 1
ATOM 1799 C C . LYS A 1 223 ? 1.455 -1.572 19.536 1.00 93.31 223 LYS A C 1
ATOM 1801 O O . LYS A 1 223 ? 1.966 -2.317 18.697 1.00 93.31 223 LYS A O 1
ATOM 1806 N N . PHE A 1 224 ? 1.346 -0.258 19.351 1.00 91.81 224 PHE A N 1
ATOM 1807 C CA . PHE A 1 224 ? 1.890 0.432 18.187 1.00 91.81 224 PHE A CA 1
ATOM 1808 C C . PHE A 1 224 ? 3.419 0.316 18.121 1.00 91.81 224 PHE A C 1
ATOM 1810 O O . PHE A 1 224 ? 3.951 -0.085 17.083 1.00 91.81 224 PHE A O 1
ATOM 1817 N N . GLN A 1 225 ? 4.128 0.563 19.226 1.00 93.06 225 GLN A N 1
ATOM 1818 C CA . GLN A 1 225 ? 5.584 0.395 19.289 1.00 93.06 225 GLN A CA 1
ATOM 1819 C C . GLN A 1 225 ? 6.011 -1.039 18.962 1.00 93.06 225 GLN A C 1
ATOM 1821 O O . GLN A 1 225 ? 6.917 -1.244 18.152 1.00 93.06 225 GLN A O 1
ATOM 1826 N N . LEU A 1 226 ? 5.309 -2.033 19.513 1.00 95.75 226 LEU A N 1
ATOM 1827 C CA . LEU A 1 226 ? 5.558 -3.449 19.239 1.00 95.75 226 LEU A CA 1
ATOM 1828 C C . LEU A 1 226 ? 5.367 -3.786 17.752 1.00 95.75 226 LEU A C 1
ATOM 1830 O O . LEU A 1 226 ? 6.140 -4.552 17.180 1.00 95.75 226 LEU A O 1
ATOM 1834 N N . SER A 1 227 ? 4.374 -3.185 17.091 1.00 91.81 227 SER A N 1
ATOM 1835 C CA . SER A 1 227 ? 4.172 -3.381 15.652 1.00 91.81 227 SER A CA 1
ATOM 1836 C C . SER A 1 227 ? 5.329 -2.817 14.813 1.00 91.81 227 SER A C 1
ATOM 1838 O O . SER A 1 227 ? 5.805 -3.488 13.895 1.00 91.81 227 SER A O 1
ATOM 1840 N N . ILE A 1 228 ? 5.851 -1.637 15.176 1.00 92.94 228 ILE A N 1
ATOM 1841 C CA . ILE A 1 228 ? 6.992 -1.004 14.499 1.00 92.94 228 ILE A CA 1
ATOM 1842 C C . ILE A 1 228 ? 8.266 -1.828 14.690 1.00 92.94 228 ILE A C 1
ATOM 1844 O O . ILE A 1 228 ? 9.035 -2.009 13.742 1.00 92.94 228 ILE A O 1
ATOM 1848 N N . THR A 1 229 ? 8.530 -2.320 15.902 1.00 92.69 229 THR A N 1
ATOM 1849 C CA . THR A 1 229 ? 9.728 -3.127 16.171 1.00 92.69 229 THR A CA 1
ATOM 1850 C C . THR A 1 229 ? 9.680 -4.448 15.413 1.00 92.69 229 THR A C 1
ATOM 1852 O O . THR A 1 229 ? 10.677 -4.821 14.794 1.00 92.69 229 THR A O 1
ATOM 1855 N N . HIS A 1 230 ? 8.518 -5.105 15.358 1.00 94.62 230 HIS A N 1
ATOM 1856 C CA . HIS A 1 230 ? 8.322 -6.297 14.535 1.00 94.62 230 HIS A CA 1
ATOM 1857 C C . HIS A 1 230 ? 8.569 -6.030 13.049 1.00 94.62 230 HIS A C 1
ATOM 1859 O O . HIS A 1 230 ? 9.216 -6.838 12.379 1.00 94.62 230 HIS A O 1
ATOM 1865 N N . GLU A 1 231 ? 8.085 -4.903 12.523 1.00 94.00 231 GLU A N 1
ATOM 1866 C CA . GLU A 1 231 ? 8.322 -4.515 11.132 1.00 94.00 231 GLU A CA 1
ATOM 1867 C C . GLU A 1 231 ? 9.814 -4.278 10.863 1.00 94.00 231 GLU A C 1
ATOM 1869 O O . GLU A 1 231 ? 10.354 -4.807 9.892 1.00 94.00 231 GLU A O 1
ATOM 1874 N N . ARG A 1 232 ? 10.521 -3.584 11.765 1.00 92.69 232 ARG A N 1
ATOM 1875 C CA . ARG A 1 232 ? 11.978 -3.380 11.675 1.00 92.69 232 ARG A CA 1
ATOM 1876 C C . ARG A 1 232 ? 12.757 -4.691 11.721 1.00 92.69 232 ARG A C 1
ATOM 1878 O O . ARG A 1 232 ? 13.686 -4.870 10.935 1.00 92.69 232 ARG A O 1
ATOM 1885 N N . LEU A 1 233 ? 12.385 -5.611 12.609 1.00 93.75 233 LEU A N 1
ATOM 1886 C CA . LEU A 1 233 ? 13.007 -6.934 12.699 1.00 93.75 233 LEU A CA 1
ATOM 1887 C C . LEU A 1 233 ? 12.770 -7.742 11.427 1.00 93.75 233 LEU A C 1
ATOM 1889 O O . LEU A 1 233 ? 13.703 -8.323 10.880 1.00 93.75 233 LEU A O 1
ATOM 1893 N N . LYS A 1 234 ? 11.545 -7.721 10.899 1.00 93.88 234 LYS A N 1
ATOM 1894 C CA . LYS A 1 234 ? 11.228 -8.347 9.614 1.00 93.88 234 LYS A CA 1
ATOM 1895 C C . LYS A 1 234 ? 12.059 -7.742 8.484 1.00 93.88 234 LYS A C 1
ATOM 1897 O O . LYS A 1 234 ? 12.560 -8.474 7.634 1.00 93.88 234 LYS A O 1
ATOM 1902 N N . ASP A 1 235 ? 12.259 -6.433 8.489 1.00 86.00 235 ASP A N 1
ATOM 1903 C CA . ASP A 1 235 ? 13.133 -5.736 7.550 1.00 86.00 235 ASP A CA 1
ATOM 1904 C C . ASP A 1 235 ? 14.593 -6.184 7.669 1.00 86.00 235 ASP A C 1
ATOM 1906 O O . ASP A 1 235 ? 15.245 -6.395 6.651 1.00 86.00 235 ASP A O 1
ATOM 1910 N N . ILE A 1 236 ? 15.107 -6.359 8.889 1.00 85.19 236 ILE A N 1
ATOM 1911 C CA . ILE A 1 236 ? 16.463 -6.865 9.144 1.00 85.19 236 ILE A CA 1
ATOM 1912 C C . ILE A 1 236 ? 16.605 -8.314 8.661 1.00 85.19 236 ILE A C 1
ATOM 1914 O O . ILE A 1 236 ? 17.586 -8.641 8.004 1.00 85.19 236 ILE A O 1
ATOM 1918 N N . ILE A 1 237 ? 15.615 -9.169 8.930 1.00 85.88 237 ILE A N 1
ATOM 1919 C CA . ILE A 1 237 ? 15.625 -10.583 8.528 1.00 85.88 237 ILE A CA 1
ATOM 1920 C C . ILE A 1 237 ? 15.519 -10.720 7.000 1.00 85.88 237 ILE A C 1
ATOM 1922 O O . ILE A 1 237 ? 16.223 -11.519 6.381 1.00 85.88 237 ILE A O 1
ATOM 1926 N N . THR A 1 238 ? 14.632 -9.947 6.368 1.00 86.25 238 THR A N 1
ATOM 1927 C CA . THR A 1 238 ? 14.381 -10.028 4.917 1.00 86.25 238 THR A CA 1
ATOM 1928 C C . THR A 1 238 ? 15.459 -9.340 4.090 1.00 86.25 238 THR A C 1
ATOM 1930 O O . THR A 1 238 ? 15.775 -9.798 2.983 1.00 86.25 238 THR A O 1
ATOM 1933 N N . LYS A 1 239 ? 16.081 -8.275 4.609 1.00 84.38 239 LYS A N 1
ATOM 1934 C CA . LYS A 1 239 ? 17.326 -7.748 4.056 1.00 84.38 239 LYS A CA 1
ATOM 1935 C C . LYS A 1 239 ? 18.405 -8.775 4.362 1.00 84.38 239 LYS A C 1
ATOM 1937 O O . LYS A 1 239 ? 19.061 -8.695 5.392 1.00 84.38 239 LYS A O 1
ATOM 1942 N N . LYS A 1 240 ? 18.609 -9.727 3.432 1.00 74.06 240 LYS A N 1
ATOM 1943 C CA . LYS A 1 240 ? 19.812 -10.580 3.398 1.00 74.06 240 LYS A CA 1
ATOM 1944 C C . LYS A 1 240 ? 20.981 -9.728 3.871 1.00 74.06 240 LYS A C 1
ATOM 1946 O O . LYS A 1 240 ? 21.115 -8.657 3.265 1.00 74.06 240 LYS A O 1
ATOM 1951 N N . PRO A 1 241 ? 21.773 -10.160 4.876 1.00 60.75 241 PRO A N 1
ATOM 1952 C CA . PRO A 1 241 ? 22.918 -9.399 5.342 1.00 60.75 241 PRO A CA 1
ATOM 1953 C C . PRO A 1 241 ? 23.684 -9.045 4.087 1.00 60.75 241 PRO A C 1
ATOM 1955 O O . PRO A 1 241 ? 24.194 -9.918 3.375 1.00 60.75 241 PRO A O 1
ATOM 1958 N N . HIS A 1 242 ? 23.584 -7.772 3.699 1.00 51.16 242 HIS A N 1
ATOM 1959 C CA . HIS A 1 242 ? 24.293 -7.299 2.539 1.00 51.16 242 HIS A CA 1
ATOM 1960 C C . HIS A 1 242 ? 25.713 -7.616 2.932 1.00 51.16 242 HIS A C 1
ATOM 1962 O O . HIS A 1 242 ? 26.116 -7.191 4.013 1.00 51.16 242 HIS A O 1
ATOM 1968 N N . ASN A 1 243 ? 26.386 -8.476 2.163 1.00 50.97 243 ASN A N 1
ATOM 1969 C CA . ASN A 1 243 ? 27.781 -8.789 2.384 1.00 50.97 243 ASN A CA 1
ATOM 1970 C C . ASN A 1 243 ? 28.502 -7.437 2.364 1.00 50.97 243 ASN A C 1
ATOM 1972 O O . ASN A 1 243 ? 28.966 -6.988 1.315 1.00 50.97 243 ASN A O 1
ATOM 1976 N N . HIS A 1 244 ? 28.578 -6.779 3.522 1.00 49.59 244 HIS A N 1
ATOM 1977 C CA . HIS A 1 244 ? 29.701 -5.993 3.933 1.00 49.59 244 HIS A CA 1
ATOM 1978 C C . HIS A 1 244 ? 30.802 -7.004 3.758 1.00 49.59 244 HIS A C 1
ATOM 1980 O O . HIS A 1 244 ? 31.017 -7.884 4.590 1.00 49.59 244 HIS A O 1
ATOM 1986 N N . LYS A 1 245 ? 31.407 -6.968 2.568 1.00 56.28 245 LYS A N 1
ATOM 1987 C CA . LYS A 1 245 ? 32.741 -7.481 2.387 1.00 56.28 245 LYS A CA 1
ATOM 1988 C C . LYS A 1 245 ? 33.455 -6.977 3.617 1.00 56.28 245 LYS A C 1
ATOM 1990 O O . LYS A 1 245 ? 33.559 -5.762 3.780 1.00 56.28 245 LYS A O 1
ATOM 1995 N N . ARG A 1 246 ? 33.810 -7.900 4.510 1.00 50.16 246 ARG A N 1
ATOM 1996 C CA . ARG A 1 246 ? 34.819 -7.646 5.516 1.00 50.16 246 ARG A CA 1
ATOM 1997 C C . ARG A 1 246 ? 35.946 -7.000 4.722 1.00 50.16 246 ARG A C 1
ATOM 1999 O O . ARG A 1 246 ? 36.583 -7.673 3.911 1.00 50.16 246 ARG A O 1
ATOM 2006 N N . LEU A 1 247 ? 36.063 -5.677 4.828 1.00 54.34 247 LEU A N 1
ATOM 2007 C CA . LEU A 1 247 ? 37.301 -4.997 4.506 1.00 54.34 247 LEU A CA 1
ATOM 2008 C C . LEU A 1 247 ? 38.318 -5.766 5.344 1.00 54.34 247 LEU A C 1
ATOM 2010 O O . LEU A 1 247 ? 38.052 -6.039 6.517 1.00 54.34 247 LEU A O 1
ATOM 2014 N N . GLN A 1 248 ? 39.315 -6.323 4.662 1.00 52.72 248 GLN A N 1
ATOM 2015 C CA . GLN A 1 248 ? 40.244 -7.300 5.213 1.00 52.72 248 GLN A CA 1
ATOM 2016 C C . GLN A 1 248 ? 40.653 -6.932 6.640 1.00 52.72 248 GLN A C 1
ATOM 2018 O O . GLN A 1 248 ? 40.933 -5.773 6.938 1.00 52.72 248 GLN A O 1
ATOM 2023 N N . LYS A 1 249 ? 40.682 -7.940 7.516 1.00 46.50 249 LYS A N 1
ATOM 2024 C CA . LYS A 1 249 ? 41.335 -7.820 8.815 1.00 46.50 249 LYS A CA 1
ATOM 2025 C C . LYS A 1 249 ? 42.795 -7.411 8.570 1.00 46.50 249 LYS A C 1
ATOM 2027 O O . LYS A 1 249 ? 43.538 -8.206 8.006 1.00 46.50 249 LYS A O 1
ATOM 2032 N N . GLY A 1 250 ? 43.174 -6.217 9.022 1.00 49.59 250 GLY A N 1
ATOM 2033 C CA . GLY A 1 250 ? 44.533 -5.956 9.499 1.00 49.59 250 GLY A CA 1
ATOM 2034 C C . GLY A 1 250 ? 45.554 -5.327 8.552 1.00 49.59 250 GLY A C 1
ATOM 2035 O O . GLY A 1 250 ? 46.731 -5.414 8.871 1.00 49.59 250 GLY A O 1
ATOM 2036 N N . GLU A 1 251 ? 45.170 -4.677 7.451 1.00 54.38 251 GLU A N 1
ATOM 2037 C CA . GLU A 1 251 ? 46.104 -3.767 6.762 1.00 54.38 251 GLU A CA 1
ATOM 2038 C C . GLU A 1 251 ? 45.736 -2.317 7.080 1.00 54.38 251 GLU A C 1
ATOM 2040 O O . GLU A 1 251 ? 44.607 -1.880 6.838 1.00 54.38 251 GLU A O 1
ATOM 2045 N N . GLU A 1 252 ? 46.685 -1.588 7.670 1.00 63.75 252 GLU A N 1
ATOM 2046 C CA . GLU A 1 252 ? 46.570 -0.156 7.924 1.00 63.75 252 GLU A CA 1
ATOM 2047 C C . GLU A 1 252 ? 46.212 0.557 6.622 1.00 63.75 252 GLU A C 1
ATOM 2049 O O . GLU A 1 252 ? 46.902 0.432 5.608 1.00 63.75 252 GLU A O 1
ATOM 2054 N N . LEU A 1 253 ? 45.109 1.306 6.642 1.00 60.97 253 LEU A N 1
ATOM 2055 C CA . LEU A 1 253 ? 44.653 2.090 5.503 1.00 60.97 253 LEU A CA 1
ATOM 2056 C C . LEU A 1 253 ? 45.672 3.211 5.250 1.00 60.97 253 LEU A C 1
ATOM 2058 O O . LEU A 1 253 ? 45.557 4.316 5.778 1.00 60.97 253 LEU A O 1
ATOM 2062 N N . THR A 1 254 ? 46.713 2.921 4.473 1.00 75.94 254 THR A N 1
ATOM 2063 C CA . THR A 1 254 ? 47.761 3.893 4.174 1.00 75.94 254 THR A CA 1
ATOM 2064 C C . THR A 1 254 ? 47.147 5.030 3.359 1.00 75.94 254 THR A C 1
ATOM 2066 O O . THR A 1 254 ? 46.403 4.789 2.403 1.00 75.94 254 THR A O 1
ATOM 2069 N N . ALA A 1 255 ? 47.450 6.285 3.705 1.00 78.12 255 ALA A N 1
ATOM 2070 C CA . ALA A 1 255 ? 46.901 7.464 3.022 1.00 78.12 255 ALA A CA 1
ATOM 2071 C C . ALA A 1 255 ? 47.115 7.428 1.492 1.00 78.12 255 ALA A C 1
ATOM 2073 O O . ALA A 1 255 ? 46.278 7.915 0.731 1.00 78.12 255 ALA A O 1
ATOM 2074 N N . SER A 1 256 ? 48.186 6.770 1.036 1.00 81.19 256 SER A N 1
ATOM 2075 C CA . SER A 1 256 ? 48.476 6.515 -0.378 1.00 81.19 256 SER A CA 1
ATOM 2076 C C . SER A 1 256 ? 47.385 5.703 -1.086 1.00 81.19 256 SER A C 1
ATOM 2078 O O . SER A 1 256 ? 47.019 6.021 -2.216 1.00 81.19 256 SER A O 1
ATOM 2080 N N . TRP A 1 257 ? 46.808 4.696 -0.425 1.00 81.06 257 TRP A N 1
ATOM 2081 C CA . TRP A 1 257 ? 45.745 3.871 -0.995 1.00 81.06 257 TRP A CA 1
ATOM 2082 C C . TRP A 1 257 ? 44.441 4.660 -1.144 1.00 81.06 257 TRP A C 1
ATOM 2084 O O . TRP A 1 257 ? 43.771 4.570 -2.173 1.00 81.06 257 TRP A O 1
ATOM 2094 N N . ALA A 1 258 ? 44.105 5.502 -0.162 1.00 80.31 258 ALA A N 1
ATOM 2095 C CA . ALA A 1 258 ? 42.935 6.375 -0.241 1.00 80.31 258 ALA A CA 1
ATOM 2096 C C . ALA A 1 258 ? 43.047 7.388 -1.398 1.00 80.31 258 ALA A C 1
ATOM 2098 O O . ALA A 1 258 ? 42.069 7.610 -2.119 1.00 80.31 258 ALA A O 1
ATOM 2099 N N . ILE A 1 259 ? 44.242 7.953 -1.613 1.00 85.38 259 ILE A N 1
ATOM 2100 C CA . ILE A 1 259 ? 44.528 8.842 -2.750 1.00 85.38 259 ILE A CA 1
ATOM 2101 C C . ILE A 1 259 ? 44.387 8.073 -4.071 1.00 85.38 259 ILE A C 1
ATOM 2103 O O . ILE A 1 259 ? 43.642 8.513 -4.945 1.00 85.38 259 ILE A O 1
ATOM 2107 N N . ALA A 1 260 ? 44.974 6.878 -4.181 1.00 85.62 260 ALA A N 1
ATOM 2108 C CA . ALA A 1 260 ? 44.880 6.050 -5.385 1.00 85.62 260 ALA A CA 1
ATOM 2109 C C . ALA A 1 260 ? 43.429 5.667 -5.734 1.00 85.62 260 ALA A C 1
ATOM 2111 O O . ALA A 1 260 ? 43.027 5.705 -6.898 1.00 85.62 260 ALA A O 1
ATOM 2112 N N . VAL A 1 261 ? 42.601 5.344 -4.734 1.00 84.44 261 VAL A N 1
ATOM 2113 C CA . VAL A 1 261 ? 41.173 5.045 -4.940 1.00 84.44 261 VAL A CA 1
ATOM 2114 C C . VAL A 1 261 ? 40.406 6.281 -5.417 1.00 84.44 261 VAL A C 1
ATOM 2116 O O . VAL A 1 261 ? 39.505 6.164 -6.257 1.00 84.44 261 VAL A O 1
ATOM 2119 N N . LYS A 1 262 ? 40.759 7.471 -4.916 1.00 85.94 262 LYS A N 1
ATOM 2120 C CA . LYS A 1 262 ? 40.157 8.737 -5.350 1.00 85.94 262 LYS A CA 1
ATOM 2121 C C . LYS A 1 262 ? 40.532 9.060 -6.800 1.00 85.94 262 LYS A C 1
ATOM 2123 O O . LYS A 1 262 ? 39.634 9.290 -7.609 1.00 85.94 262 LYS A O 1
ATOM 2128 N N . GLU A 1 263 ? 41.811 8.955 -7.150 1.00 90.06 263 GLU A N 1
ATOM 2129 C CA . GLU A 1 263 ? 42.308 9.157 -8.517 1.00 90.06 263 GLU A CA 1
ATOM 2130 C C . GLU A 1 263 ? 41.708 8.143 -9.504 1.00 90.06 263 GLU A C 1
ATOM 2132 O O . GLU A 1 263 ? 41.276 8.502 -10.603 1.00 90.06 263 GLU A O 1
ATOM 2137 N N . GLU A 1 264 ? 41.583 6.868 -9.113 1.00 89.75 264 GLU A N 1
ATOM 2138 C CA . GLU A 1 264 ? 40.973 5.842 -9.963 1.00 89.75 264 GLU A CA 1
ATOM 2139 C C . GLU A 1 264 ? 39.485 6.137 -10.223 1.00 89.75 264 GLU A C 1
ATOM 2141 O O . GLU A 1 264 ? 38.970 5.914 -11.330 1.00 89.75 264 GLU A O 1
ATOM 2146 N N . LYS A 1 265 ? 38.775 6.658 -9.214 1.00 88.25 265 LYS A N 1
ATOM 2147 C CA . LYS A 1 265 ? 37.374 7.063 -9.342 1.00 88.25 265 LYS A CA 1
ATOM 2148 C C . LYS A 1 265 ? 37.229 8.267 -10.272 1.00 88.25 265 LYS A C 1
ATOM 2150 O O . LYS A 1 265 ? 36.404 8.206 -11.187 1.00 88.25 265 LYS A O 1
ATOM 2155 N N . GLU A 1 266 ? 38.058 9.292 -10.104 1.00 88.50 266 GLU A N 1
ATOM 2156 C CA . GLU A 1 266 ? 38.084 10.479 -10.967 1.00 88.50 266 GLU A CA 1
ATOM 2157 C C . GLU A 1 266 ? 38.403 10.101 -12.421 1.00 88.50 266 GLU A C 1
ATOM 2159 O O . GLU A 1 266 ? 37.690 10.490 -13.349 1.00 88.50 266 GLU A O 1
ATOM 2164 N N . HIS A 1 267 ? 39.377 9.215 -12.643 1.00 87.38 267 HIS A N 1
ATOM 2165 C CA . HIS A 1 267 ? 39.720 8.740 -13.983 1.00 87.38 267 HIS A CA 1
ATOM 2166 C C . HIS A 1 267 ? 38.588 7.913 -14.626 1.00 87.38 267 HIS A C 1
ATOM 2168 O O . HIS A 1 267 ? 38.319 8.016 -15.832 1.00 87.38 267 HIS A O 1
ATOM 2174 N N . LYS A 1 268 ? 37.861 7.107 -13.837 1.00 88.06 268 LYS A N 1
ATOM 2175 C CA . LYS A 1 268 ? 36.659 6.389 -14.303 1.00 88.06 268 LYS A CA 1
ATOM 2176 C C . LYS A 1 268 ? 35.521 7.347 -14.654 1.00 88.06 268 LYS A C 1
ATOM 2178 O O . LYS A 1 268 ? 34.768 7.060 -15.590 1.00 88.06 268 LYS A O 1
ATOM 2183 N N . GLU A 1 269 ? 35.368 8.448 -13.932 1.00 87.56 269 GLU A N 1
ATOM 2184 C CA . GLU A 1 269 ? 34.364 9.477 -14.212 1.00 87.56 269 GLU A CA 1
ATOM 2185 C C . GLU A 1 269 ? 34.719 10.272 -15.473 1.00 87.56 269 GLU A C 1
ATOM 2187 O O . GLU A 1 269 ? 33.896 10.322 -16.393 1.00 87.56 269 GLU A O 1
ATOM 2192 N N . ALA A 1 270 ? 35.971 10.711 -15.620 1.00 88.75 270 ALA A N 1
ATOM 2193 C CA . ALA A 1 270 ? 36.474 11.353 -16.834 1.00 88.75 270 ALA A CA 1
ATOM 2194 C C . ALA A 1 270 ? 36.271 10.470 -18.083 1.00 88.75 270 ALA A C 1
ATOM 2196 O O . ALA A 1 270 ? 35.745 10.918 -19.106 1.00 88.75 270 ALA A O 1
ATOM 2197 N N . LYS A 1 271 ? 36.568 9.163 -17.993 1.00 88.19 271 LYS A N 1
ATOM 2198 C CA . LYS A 1 271 ? 36.297 8.195 -19.078 1.00 88.19 271 LYS A CA 1
ATOM 2199 C C . LYS A 1 271 ? 34.808 8.044 -19.407 1.00 88.19 271 LYS A C 1
ATOM 2201 O O . LYS A 1 271 ? 34.455 7.734 -20.547 1.00 88.19 271 LYS A O 1
ATOM 2206 N N . LYS A 1 272 ? 33.904 8.209 -18.438 1.00 89.19 272 LYS A N 1
ATOM 2207 C CA . LYS A 1 272 ? 32.453 8.182 -18.698 1.00 89.19 272 LYS A CA 1
ATOM 2208 C C . LYS A 1 272 ? 31.996 9.467 -19.379 1.00 89.19 272 LYS A C 1
ATOM 2210 O O . LYS A 1 272 ? 31.146 9.399 -20.268 1.00 89.19 272 LYS A O 1
ATOM 2215 N N . GLU A 1 273 ? 32.551 10.614 -19.004 1.00 86.44 273 GLU A N 1
ATOM 2216 C CA . GLU A 1 273 ? 32.226 11.895 -19.630 1.00 86.44 273 GLU A CA 1
ATOM 2217 C C . GLU A 1 273 ? 32.679 11.971 -21.086 1.00 86.44 273 GLU A C 1
ATOM 2219 O O . GLU A 1 273 ? 31.886 12.356 -21.949 1.00 86.44 273 GLU A O 1
ATOM 2224 N N . THR A 1 274 ? 33.893 11.515 -21.399 1.00 88.25 274 THR A N 1
ATOM 2225 C CA . THR A 1 274 ? 34.382 11.458 -22.787 1.00 88.25 274 THR A CA 1
ATOM 2226 C C . THR A 1 274 ? 33.511 10.544 -23.650 1.00 88.25 274 THR A C 1
ATOM 2228 O O . THR A 1 274 ? 33.104 10.928 -24.750 1.00 88.25 274 THR A O 1
ATOM 2231 N N . LYS A 1 275 ? 33.097 9.379 -23.128 1.00 90.88 275 LYS A N 1
ATOM 2232 C CA . LYS A 1 275 ? 32.137 8.485 -23.804 1.00 90.88 275 LYS A CA 1
ATOM 2233 C C . LYS A 1 275 ? 30.773 9.148 -24.029 1.00 90.88 275 LYS A C 1
ATOM 2235 O O . LYS A 1 275 ? 30.188 8.989 -25.104 1.00 90.88 275 LYS A O 1
ATOM 2240 N N . LYS A 1 276 ? 30.256 9.909 -23.055 1.00 90.75 276 LYS A N 1
ATOM 2241 C CA . LYS A 1 276 ? 29.003 10.675 -23.205 1.00 90.75 276 LYS A CA 1
ATOM 2242 C C . LYS A 1 276 ? 29.133 11.757 -24.286 1.00 90.75 276 LYS A C 1
ATOM 2244 O O . LYS A 1 276 ? 28.233 11.865 -25.120 1.00 90.75 276 LYS A O 1
ATOM 2249 N N . LYS A 1 277 ? 30.244 12.505 -24.315 1.00 88.94 277 LYS A N 1
ATOM 2250 C CA . LYS A 1 277 ? 30.530 13.525 -25.343 1.00 88.94 277 LYS A CA 1
ATOM 2251 C C . LYS A 1 277 ? 30.604 12.904 -26.743 1.00 88.94 277 LYS A C 1
ATOM 2253 O O . LYS A 1 277 ? 29.878 13.345 -27.630 1.00 88.94 277 LYS A O 1
ATOM 2258 N N . HIS A 1 278 ? 31.344 11.806 -26.920 1.00 89.75 278 HIS A N 1
ATOM 2259 C CA . HIS A 1 278 ? 31.400 11.083 -28.199 1.00 89.75 278 HIS A CA 1
ATOM 2260 C C . HIS A 1 278 ? 30.031 10.574 -28.669 1.00 89.75 278 HIS A C 1
ATOM 2262 O O . HIS A 1 278 ? 29.726 10.622 -29.862 1.00 89.75 278 HIS A O 1
ATOM 2268 N N . LYS A 1 279 ? 29.177 10.105 -27.748 1.00 91.56 279 LYS A N 1
ATOM 2269 C CA . LYS A 1 279 ? 27.818 9.667 -28.092 1.00 91.56 279 LYS A CA 1
ATOM 2270 C C . LYS A 1 279 ? 26.951 10.832 -28.580 1.00 91.56 279 LYS A C 1
ATOM 2272 O O . LYS A 1 279 ? 26.261 10.673 -29.585 1.00 91.56 279 LYS A O 1
ATOM 2277 N N . LYS A 1 280 ? 27.001 11.988 -27.903 1.00 91.00 280 LYS A N 1
ATOM 2278 C CA . LYS A 1 280 ? 26.286 13.207 -28.327 1.00 91.00 280 LYS A CA 1
ATOM 2279 C C . LYS A 1 280 ? 26.768 13.689 -29.698 1.00 91.00 280 LYS A C 1
ATOM 2281 O O . LYS A 1 280 ? 25.944 13.948 -30.569 1.00 91.00 280 LYS A O 1
ATOM 2286 N N . GLU A 1 281 ? 28.078 13.702 -29.925 1.00 92.81 281 GLU A N 1
ATOM 2287 C CA . GLU A 1 281 ? 28.664 14.112 -31.205 1.00 92.81 281 GLU A CA 1
ATOM 2288 C C . GLU A 1 281 ? 28.243 13.187 -32.359 1.00 92.81 281 GLU A C 1
ATOM 2290 O O . GLU A 1 281 ? 27.860 13.639 -33.437 1.00 92.81 281 GLU A O 1
ATOM 2295 N N . ARG A 1 282 ? 28.206 11.870 -32.121 1.00 92.50 282 ARG A N 1
ATOM 2296 C CA . ARG A 1 282 ? 27.726 10.900 -33.117 1.00 92.50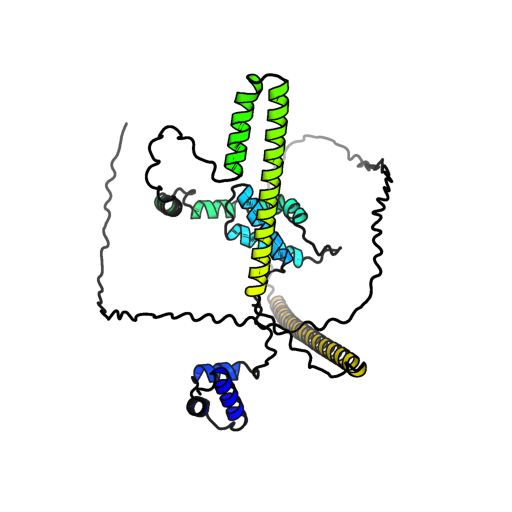 282 ARG A CA 1
ATOM 2297 C C . ARG A 1 282 ? 26.251 11.110 -33.475 1.00 92.50 282 ARG A C 1
ATOM 2299 O O . ARG A 1 282 ? 25.878 10.893 -34.626 1.00 92.50 282 ARG A O 1
ATOM 2306 N N . LEU A 1 283 ? 25.416 11.523 -32.519 1.00 91.12 283 LEU A N 1
ATOM 2307 C CA . LEU A 1 283 ? 24.015 11.875 -32.777 1.00 91.12 283 LEU A CA 1
ATOM 2308 C C . LEU A 1 283 ? 23.901 13.180 -33.574 1.00 91.12 283 LEU A C 1
ATOM 2310 O O . LEU A 1 283 ? 23.140 13.221 -34.538 1.00 91.12 283 LEU A O 1
ATOM 2314 N N . ARG A 1 284 ? 24.710 14.197 -33.249 1.00 92.38 284 ARG A N 1
ATOM 2315 C CA . ARG A 1 284 ? 24.758 15.465 -33.995 1.00 92.38 284 ARG A CA 1
ATOM 2316 C C . ARG A 1 284 ? 25.131 15.243 -35.462 1.00 92.38 284 ARG A C 1
ATOM 2318 O O . ARG A 1 284 ? 24.436 15.732 -36.345 1.00 92.38 284 ARG A O 1
ATOM 2325 N N . LYS A 1 285 ? 26.163 14.436 -35.731 1.00 95.12 285 LYS A N 1
ATOM 2326 C CA . LYS A 1 285 ? 26.574 14.086 -37.104 1.00 95.12 285 LYS A CA 1
ATOM 2327 C C . LYS A 1 285 ? 25.485 13.340 -37.881 1.00 95.12 285 LYS A C 1
ATOM 2329 O O . LYS A 1 285 ? 25.331 13.569 -39.076 1.00 95.12 285 LYS A O 1
ATOM 2334 N N . LYS A 1 286 ? 24.708 12.474 -37.217 1.00 93.00 286 LYS A N 1
ATOM 2335 C CA . LYS A 1 286 ? 23.552 11.805 -37.840 1.00 93.00 286 LYS A CA 1
ATOM 2336 C C . LYS A 1 286 ? 22.441 12.797 -38.190 1.00 93.00 286 LYS A C 1
ATOM 2338 O O . LYS A 1 286 ? 21.968 12.770 -39.317 1.00 93.00 286 LYS A O 1
ATOM 2343 N N . ALA A 1 287 ? 22.082 13.691 -37.268 1.00 91.12 287 ALA A N 1
ATOM 2344 C CA . ALA A 1 287 ? 21.069 14.719 -37.514 1.00 91.12 287 ALA A CA 1
ATOM 2345 C C . ALA A 1 287 ? 21.471 15.664 -38.660 1.00 91.12 287 ALA A C 1
ATOM 2347 O O . ALA A 1 287 ? 20.652 15.978 -39.517 1.00 91.12 287 ALA A O 1
ATOM 2348 N N . LEU A 1 288 ? 22.752 16.049 -38.728 1.00 93.62 288 LEU A N 1
ATOM 2349 C CA . LEU A 1 288 ? 23.275 16.878 -39.816 1.00 93.62 288 LEU A CA 1
ATOM 2350 C C . LEU A 1 288 ? 23.168 16.175 -41.181 1.00 93.62 288 LEU A C 1
ATOM 2352 O O . LEU A 1 288 ? 22.851 16.810 -42.185 1.00 93.62 288 LEU A O 1
ATOM 2356 N N . LYS A 1 289 ? 23.404 14.856 -41.221 1.00 94.31 289 LYS A N 1
ATOM 2357 C CA . LYS A 1 289 ? 23.271 14.050 -42.443 1.00 94.31 289 LYS A CA 1
ATOM 2358 C C . LYS A 1 289 ? 21.814 13.957 -42.913 1.00 94.31 289 LYS A C 1
ATOM 2360 O O . LYS A 1 289 ? 21.575 14.062 -44.111 1.00 94.31 289 LYS A O 1
ATOM 2365 N N . GLU A 1 290 ? 20.864 13.799 -41.990 1.00 91.75 290 GLU A N 1
ATOM 2366 C CA . GLU A 1 290 ? 19.429 13.793 -42.315 1.00 91.75 290 GLU A CA 1
ATOM 2367 C C . GLU A 1 290 ? 18.948 15.161 -42.814 1.00 91.75 290 GLU A C 1
ATOM 2369 O O . GLU A 1 290 ? 18.281 15.232 -43.842 1.00 91.75 290 GLU A O 1
ATOM 2374 N N . LEU A 1 291 ? 19.361 16.262 -42.173 1.00 91.81 291 LEU A N 1
ATOM 2375 C CA . LEU A 1 291 ? 19.032 17.613 -42.647 1.00 91.81 291 LEU A CA 1
ATOM 2376 C C . LEU A 1 291 ? 19.546 17.869 -44.066 1.00 91.81 291 LEU A C 1
ATOM 2378 O O . LEU A 1 291 ? 18.809 18.394 -44.896 1.00 91.81 291 LEU A O 1
ATOM 2382 N N . LYS A 1 292 ? 20.780 17.445 -44.374 1.00 93.44 292 LYS A N 1
ATOM 2383 C CA . LYS A 1 292 ? 21.337 17.565 -45.728 1.00 93.44 292 LYS A CA 1
ATOM 2384 C C . LYS A 1 292 ? 20.520 16.773 -46.759 1.00 93.44 292 LYS A C 1
ATOM 2386 O O . LYS A 1 292 ? 20.364 17.227 -47.888 1.00 93.44 292 LYS A O 1
ATOM 2391 N N . ARG A 1 293 ? 19.968 15.617 -46.372 1.00 88.56 293 ARG A N 1
ATOM 2392 C CA . ARG A 1 293 ? 19.101 14.798 -47.233 1.00 88.56 293 ARG A CA 1
ATOM 2393 C C . ARG A 1 293 ? 17.751 15.471 -47.499 1.00 88.56 293 ARG A C 1
ATOM 2395 O O . ARG A 1 293 ? 17.291 15.458 -48.634 1.00 88.56 293 ARG A O 1
ATOM 2402 N N . VAL A 1 294 ? 17.144 16.079 -46.479 1.00 89.31 294 VAL A N 1
ATOM 2403 C CA . VAL A 1 294 ? 15.872 16.814 -46.612 1.00 89.31 294 VAL A CA 1
ATOM 2404 C C . VAL A 1 294 ? 16.045 18.085 -47.446 1.00 89.31 294 VAL A C 1
ATOM 2406 O O . VAL A 1 294 ? 15.221 18.356 -48.311 1.00 89.31 294 VAL A O 1
ATOM 2409 N N . LEU A 1 295 ? 17.133 18.833 -47.241 1.00 89.00 295 LEU A N 1
ATOM 2410 C CA . LEU A 1 295 ? 17.446 20.022 -48.044 1.00 89.00 295 LEU A CA 1
ATOM 2411 C C . LEU A 1 295 ? 17.624 19.686 -49.530 1.00 89.00 295 LEU A C 1
ATOM 2413 O O . LEU A 1 295 ? 17.055 20.373 -50.370 1.00 89.00 295 LEU A O 1
ATOM 2417 N N . SER A 1 296 ? 18.324 18.592 -49.846 1.00 86.94 296 SER A N 1
ATOM 2418 C CA . SER A 1 296 ? 18.474 18.121 -51.231 1.00 86.94 296 SER A CA 1
ATOM 2419 C C . SER A 1 296 ? 17.135 17.724 -51.872 1.00 86.94 296 SER A C 1
ATOM 2421 O O . SER A 1 296 ? 16.929 17.968 -53.055 1.00 86.94 296 SER A O 1
ATOM 2423 N N . LEU A 1 297 ? 16.199 17.160 -51.099 1.00 82.12 297 LEU A N 1
ATOM 2424 C CA . LEU A 1 297 ? 14.834 16.905 -51.572 1.00 82.12 297 LEU A CA 1
ATOM 2425 C C . LEU A 1 297 ? 14.065 18.207 -51.827 1.00 82.12 297 LEU A C 1
ATOM 2427 O O . LEU A 1 297 ? 13.342 18.299 -52.811 1.00 82.12 297 LEU A O 1
ATOM 2431 N N . LEU A 1 298 ? 14.226 19.217 -50.968 1.00 78.25 298 LEU A N 1
ATOM 2432 C CA . LEU A 1 298 ? 13.543 20.504 -51.114 1.00 78.25 298 LEU A CA 1
ATOM 2433 C C . LEU A 1 298 ? 14.006 21.274 -52.362 1.00 78.25 298 LEU A C 1
ATOM 2435 O O . LEU A 1 298 ? 13.196 21.943 -52.999 1.00 78.25 298 LEU A O 1
ATOM 2439 N N . GLU A 1 299 ? 15.288 21.166 -52.724 1.00 77.75 299 GLU A N 1
ATOM 2440 C CA . GLU A 1 299 ? 15.813 21.701 -53.989 1.00 77.75 299 GLU A CA 1
ATOM 2441 C C . GLU A 1 299 ? 15.147 21.035 -55.198 1.00 77.75 299 GLU A C 1
ATOM 2443 O O . GLU A 1 299 ? 14.725 21.740 -56.111 1.00 77.75 299 GLU A O 1
ATOM 2448 N N . LEU A 1 300 ? 14.930 19.715 -55.149 1.00 72.19 300 LEU A N 1
ATOM 2449 C CA . LEU A 1 300 ? 14.229 18.976 -56.205 1.00 72.19 300 LEU A CA 1
ATOM 2450 C C . LEU A 1 300 ? 12.768 19.435 -56.385 1.00 72.19 300 LEU A C 1
ATOM 2452 O O . LEU A 1 300 ? 12.243 19.434 -57.493 1.00 72.19 300 LEU A O 1
ATOM 2456 N N . TYR A 1 301 ? 12.101 19.847 -55.301 1.00 64.12 301 TYR A N 1
ATOM 2457 C CA . TYR A 1 301 ? 10.710 20.313 -55.356 1.00 64.12 301 TYR A CA 1
ATOM 2458 C C . TYR A 1 301 ? 10.556 21.731 -55.919 1.00 64.12 301 TYR A C 1
ATOM 2460 O O . TYR A 1 301 ? 9.504 22.042 -56.470 1.00 64.12 301 TYR A O 1
ATOM 2468 N N . LYS A 1 302 ? 11.580 22.592 -55.835 1.00 67.31 302 LYS A N 1
ATOM 2469 C CA . LYS A 1 302 ? 11.517 23.937 -56.441 1.00 67.31 302 LYS A CA 1
ATOM 2470 C C . LYS A 1 302 ? 11.497 23.887 -57.969 1.00 67.31 302 LYS A C 1
ATOM 2472 O O . LYS A 1 302 ? 10.897 24.758 -58.594 1.00 67.31 302 LYS A O 1
ATOM 2477 N N . GLU A 1 303 ? 12.093 22.852 -58.554 1.00 68.19 303 GLU A N 1
ATOM 2478 C CA . GLU A 1 303 ? 12.097 22.617 -60.003 1.00 68.19 303 GLU A CA 1
ATOM 2479 C C . GLU A 1 303 ? 10.736 22.112 -60.526 1.00 68.19 303 GLU A C 1
ATOM 2481 O O . GLU A 1 303 ? 10.451 22.199 -61.715 1.00 68.19 303 GLU A O 1
ATOM 2486 N N . TYR A 1 304 ? 9.846 21.677 -59.628 1.00 58.06 304 TYR A N 1
ATOM 2487 C CA . TYR A 1 304 ? 8.485 21.226 -59.925 1.00 58.06 304 TYR A CA 1
ATOM 2488 C C . TYR A 1 304 ? 7.441 22.198 -59.358 1.00 58.06 304 TYR A C 1
ATOM 2490 O O . TYR A 1 304 ? 6.520 21.802 -58.648 1.00 58.06 304 TYR A O 1
ATOM 2498 N N . THR A 1 305 ? 7.581 23.495 -59.646 1.00 61.16 305 THR A N 1
ATOM 2499 C CA . THR A 1 305 ? 6.516 24.466 -59.351 1.00 61.16 305 THR A CA 1
ATOM 2500 C C . THR A 1 305 ? 5.486 24.403 -60.485 1.00 61.16 305 THR A C 1
ATOM 2502 O O . THR A 1 305 ? 5.784 24.883 -61.580 1.00 61.16 305 THR A O 1
ATOM 2505 N N . PRO A 1 306 ? 4.301 23.788 -60.290 1.00 68.81 306 PRO A N 1
ATOM 2506 C CA . PRO A 1 306 ? 3.279 23.766 -61.325 1.00 68.81 306 PRO A CA 1
ATOM 2507 C C . PRO A 1 306 ? 2.813 25.198 -61.635 1.00 68.81 306 PRO A C 1
ATOM 2509 O O . PRO A 1 306 ? 2.762 26.035 -60.728 1.00 68.81 306 PRO A O 1
ATOM 2512 N N . PRO A 1 307 ? 2.484 25.497 -62.903 1.00 68.75 307 PRO A N 1
ATOM 2513 C CA . PRO A 1 307 ? 2.028 26.818 -63.313 1.00 68.75 307 PRO A CA 1
ATOM 2514 C C . PRO A 1 307 ? 0.813 27.258 -62.487 1.00 68.75 307 PRO A C 1
ATOM 2516 O O . PRO A 1 307 ? -0.083 26.459 -62.209 1.00 68.75 307 PRO A O 1
ATOM 2519 N N . LEU A 1 308 ? 0.818 28.535 -62.089 1.00 56.72 308 LEU A N 1
ATOM 2520 C CA . LEU A 1 308 ? -0.250 29.184 -61.329 1.00 56.72 308 LEU A CA 1
ATOM 2521 C C . LEU A 1 308 ? -1.611 28.888 -61.968 1.00 56.72 308 LEU A C 1
ATOM 2523 O O . LEU A 1 308 ? -1.876 29.267 -63.109 1.00 56.72 308 LEU A O 1
ATOM 2527 N N . PHE A 1 309 ? -2.463 28.196 -61.214 1.00 62.19 309 PHE A N 1
ATOM 2528 C CA . PHE A 1 309 ? -3.849 27.968 -61.595 1.00 62.19 309 PHE A CA 1
ATOM 2529 C C . PHE A 1 309 ? -4.583 29.320 -61.659 1.00 62.19 309 PHE A C 1
ATOM 2531 O O . PHE A 1 309 ? -4.455 30.112 -60.723 1.00 62.19 309 PHE A O 1
ATOM 2538 N N . PRO A 1 310 ? -5.353 29.603 -62.724 1.00 54.75 310 PRO A N 1
ATOM 2539 C CA . PRO A 1 310 ? -6.133 30.830 -62.819 1.00 54.75 310 PRO A CA 1
ATOM 2540 C C . PRO A 1 310 ? -7.218 30.847 -61.735 1.00 54.75 310 PRO A C 1
ATOM 2542 O O . PRO A 1 310 ? -8.069 29.958 -61.674 1.00 54.75 310 PRO A O 1
ATOM 2545 N N . GLU A 1 311 ? -7.166 31.850 -60.858 1.00 55.72 311 GLU A N 1
ATOM 2546 C CA . GLU A 1 311 ? -8.134 32.017 -59.776 1.00 55.72 311 GLU A CA 1
ATOM 2547 C C . GLU A 1 311 ? -9.550 32.284 -60.321 1.00 55.72 311 GLU A C 1
ATOM 2549 O O . GLU A 1 311 ? -9.732 33.115 -61.220 1.00 55.72 311 GLU A O 1
ATOM 2554 N N . PRO A 1 312 ? -10.583 31.617 -59.773 1.00 55.91 312 PRO A N 1
ATOM 2555 C CA . PRO A 1 312 ? -11.964 31.868 -60.146 1.00 55.91 312 PRO A CA 1
ATOM 2556 C C . PRO A 1 312 ? -12.436 33.192 -59.533 1.00 55.91 312 PRO A C 1
ATOM 2558 O O . PRO A 1 312 ? -12.516 33.344 -58.313 1.00 55.91 312 PRO A O 1
ATOM 2561 N N . ARG A 1 313 ? -12.782 34.141 -60.409 1.00 47.62 313 ARG A N 1
ATOM 2562 C CA . ARG A 1 313 ? -13.457 35.400 -60.073 1.00 47.62 313 ARG A CA 1
ATOM 2563 C C . ARG A 1 313 ? -14.709 35.110 -59.241 1.00 47.62 313 ARG A C 1
ATOM 2565 O O . ARG A 1 313 ? -15.671 34.544 -59.752 1.00 47.62 313 ARG A O 1
ATOM 2572 N N . LYS A 1 314 ? -14.702 35.510 -57.969 1.00 53.28 314 LYS A N 1
ATOM 2573 C CA . LYS A 1 314 ? -15.919 35.624 -57.163 1.00 53.28 314 LYS A CA 1
ATOM 2574 C C . LYS A 1 314 ? -16.412 37.057 -57.231 1.00 53.28 314 LYS A C 1
ATOM 2576 O O . LYS A 1 314 ? -15.779 37.974 -56.715 1.00 53.28 314 LYS A O 1
ATOM 2581 N N . GLU A 1 315 ? -17.525 37.204 -57.930 1.00 45.03 315 GLU A N 1
ATOM 2582 C CA . GLU A 1 315 ? -18.314 38.418 -58.015 1.00 45.03 315 GLU A CA 1
ATOM 2583 C C . GLU A 1 315 ? -18.924 38.771 -56.653 1.00 45.03 315 GLU A C 1
ATOM 2585 O O . GLU A 1 315 ? -19.290 37.909 -55.851 1.00 45.03 315 GLU A O 1
ATOM 2590 N N . VAL A 1 316 ? -18.986 40.077 -56.421 1.00 51.00 316 VAL A N 1
ATOM 2591 C CA . VAL A 1 316 ? -19.593 40.769 -55.284 1.00 51.00 316 VAL A CA 1
ATOM 2592 C C . VAL A 1 316 ? -21.117 40.674 -55.388 1.00 51.00 316 VAL A C 1
ATOM 2594 O O . VAL A 1 316 ? -21.660 40.895 -56.469 1.00 51.00 316 VAL A O 1
ATOM 2597 N N . PRO A 1 317 ? -21.825 40.421 -54.276 1.00 50.78 317 PRO A N 1
ATOM 2598 C CA . PRO A 1 317 ? -23.050 41.192 -54.046 1.00 50.78 317 PRO A CA 1
ATOM 2599 C C . PRO A 1 317 ? -23.037 41.944 -52.712 1.00 50.78 317 PRO A C 1
ATOM 2601 O O . PRO A 1 317 ? -22.870 41.378 -51.633 1.00 50.78 317 PRO A O 1
ATOM 2604 N N . SER A 1 318 ? -23.255 43.248 -52.843 1.00 48.69 318 SER A N 1
ATOM 2605 C CA . SER A 1 318 ? -23.567 44.241 -51.822 1.00 48.69 318 SER A CA 1
ATOM 2606 C C . SER A 1 318 ? -24.887 43.941 -51.113 1.00 48.69 318 SER A C 1
ATOM 2608 O O . SER A 1 318 ? -25.897 43.810 -51.797 1.00 48.69 318 SER A O 1
ATOM 2610 N N . LEU A 1 319 ? -24.904 43.948 -49.780 1.00 48.06 319 LEU A N 1
ATOM 2611 C CA . LEU A 1 319 ? -26.084 44.264 -48.968 1.00 48.06 319 LEU A CA 1
ATOM 2612 C C . LEU A 1 319 ? -25.610 44.825 -47.615 1.00 48.06 319 LEU A C 1
ATOM 2614 O O . LEU A 1 319 ? -24.846 44.185 -46.893 1.00 48.06 319 LEU A O 1
ATOM 2618 N N . GLU A 1 320 ? -26.033 46.055 -47.332 1.00 51.72 320 GLU A N 1
ATOM 2619 C CA . GLU A 1 320 ? -25.797 46.809 -46.097 1.00 51.72 320 GLU A CA 1
ATOM 2620 C C . GLU A 1 320 ? -26.454 46.157 -44.868 1.00 51.72 320 GLU A C 1
ATOM 2622 O O . GLU A 1 320 ? -27.472 45.470 -44.991 1.00 51.72 320 GLU A O 1
ATOM 2627 N N . PRO A 1 321 ? -25.947 46.464 -43.663 1.00 62.38 321 PRO A N 1
ATOM 2628 C CA . PRO A 1 321 ? -26.836 46.625 -42.516 1.00 62.38 321 PRO A CA 1
ATOM 2629 C C . PRO A 1 321 ? -26.603 47.936 -41.732 1.00 62.38 321 PRO A C 1
ATOM 2631 O O . PRO A 1 321 ? -25.576 48.600 -41.892 1.00 62.38 321 PRO A O 1
ATOM 2634 N N . PRO A 1 322 ? -27.582 48.330 -40.894 1.00 56.69 322 PRO A N 1
ATOM 2635 C CA . PRO A 1 322 ? -27.778 49.707 -40.471 1.00 56.69 322 PRO A CA 1
ATOM 2636 C C . PRO A 1 322 ? -26.978 50.098 -39.227 1.00 56.69 322 PRO A C 1
ATOM 2638 O O . PRO A 1 322 ? -26.624 49.287 -38.373 1.00 56.69 322 PRO A O 1
ATOM 2641 N N . ASN A 1 323 ? -26.784 51.410 -39.128 1.00 47.59 323 ASN A N 1
ATOM 2642 C CA . ASN A 1 323 ? -26.270 52.154 -37.989 1.00 47.59 323 ASN A CA 1
ATOM 2643 C C . ASN A 1 323 ? -26.874 51.721 -36.643 1.00 47.59 323 ASN A C 1
ATOM 2645 O O . ASN A 1 323 ? -28.080 51.821 -36.421 1.00 47.59 323 ASN A O 1
ATOM 2649 N N . THR A 1 324 ? -26.018 51.403 -35.675 1.00 46.78 324 THR A N 1
ATOM 2650 C CA . THR A 1 324 ? -26.290 51.704 -34.264 1.00 46.78 324 THR A CA 1
ATOM 2651 C C . THR A 1 324 ? -24.969 52.060 -33.597 1.00 46.78 324 THR A C 1
ATOM 2653 O O . THR A 1 324 ? -24.087 51.221 -33.431 1.00 46.78 324 THR A O 1
ATOM 2656 N N . GLY A 1 325 ? -24.808 53.346 -33.293 1.00 44.47 325 GLY A N 1
ATOM 2657 C CA . GLY A 1 325 ? -23.659 53.848 -32.561 1.00 44.47 325 GLY A CA 1
ATOM 2658 C C . GLY A 1 325 ? -23.682 53.378 -31.112 1.00 44.47 325 GLY A C 1
ATOM 2659 O O . GLY A 1 325 ? -24.738 53.331 -30.491 1.00 44.47 325 GLY A O 1
ATOM 2660 N N . LEU A 1 326 ? -22.501 53.101 -30.567 1.00 41.97 326 LEU A N 1
ATOM 2661 C CA . LEU A 1 326 ? -22.215 53.315 -29.155 1.00 41.97 326 LEU A CA 1
ATOM 2662 C C . LEU A 1 326 ? -20.717 53.569 -28.987 1.00 41.97 326 LEU A C 1
ATOM 2664 O O . LEU A 1 326 ? -19.856 52.720 -29.186 1.00 41.97 326 LEU A O 1
ATOM 2668 N N . ASN A 1 327 ? -20.473 54.832 -28.678 1.00 44.31 327 ASN A N 1
ATOM 2669 C CA . ASN A 1 327 ? -19.248 55.454 -28.234 1.00 44.31 327 ASN A CA 1
ATOM 2670 C C . ASN A 1 327 ? -18.862 54.873 -26.862 1.00 44.31 327 ASN A C 1
ATOM 2672 O O . ASN A 1 327 ? -19.673 54.922 -25.939 1.00 44.31 327 ASN A O 1
ATOM 2676 N N . THR A 1 328 ? -17.651 54.344 -26.687 1.00 42.88 328 THR A N 1
ATOM 2677 C CA . THR A 1 328 ? -17.044 54.224 -25.352 1.00 42.88 328 THR A CA 1
ATOM 2678 C C . THR A 1 328 ? -15.534 54.395 -25.462 1.00 42.88 328 THR A C 1
ATOM 2680 O O . THR A 1 328 ? -14.832 53.623 -26.111 1.00 42.88 328 THR A O 1
ATOM 2683 N N . GLN A 1 329 ? -15.088 55.479 -24.835 1.00 47.31 329 GLN A N 1
ATOM 2684 C CA . GLN A 1 329 ? -13.717 55.914 -24.632 1.00 47.31 329 GLN A CA 1
ATOM 2685 C C . GLN A 1 329 ? -12.822 54.812 -24.062 1.00 47.31 329 GLN A C 1
ATOM 2687 O O . GLN A 1 329 ? -13.156 54.152 -23.080 1.00 47.31 329 GLN A O 1
ATOM 2692 N N . PHE A 1 330 ? -11.626 54.717 -24.636 1.00 42.66 330 PHE A N 1
ATOM 2693 C CA . PHE A 1 330 ? -10.451 54.177 -23.968 1.00 42.66 330 PHE A CA 1
ATOM 2694 C C . PHE A 1 330 ? -10.101 55.070 -22.770 1.00 42.66 330 PHE A C 1
ATOM 2696 O O . PHE A 1 330 ? -9.689 56.216 -22.946 1.00 42.66 330 PHE A O 1
ATOM 2703 N N . GLY A 1 331 ? -10.272 54.535 -21.561 1.00 38.53 331 GLY A N 1
ATOM 2704 C CA . GLY A 1 331 ? -9.664 55.052 -20.337 1.00 38.53 331 GLY A CA 1
ATOM 2705 C C . GLY A 1 331 ? -8.382 54.272 -20.004 1.00 38.53 331 GLY A C 1
ATOM 2706 O O . GLY A 1 331 ? -8.327 53.067 -20.272 1.00 38.53 331 GLY A O 1
ATOM 2707 N N . PRO A 1 332 ? -7.344 54.925 -19.454 1.00 51.09 332 PRO A N 1
ATOM 2708 C CA . PRO A 1 332 ? -6.095 54.276 -19.077 1.00 51.09 332 PRO A CA 1
ATOM 2709 C C . PRO A 1 332 ? -6.291 53.426 -17.816 1.00 51.09 332 PRO A C 1
ATOM 2711 O O . PRO A 1 332 ? -6.932 53.850 -16.859 1.00 51.09 332 PRO A O 1
ATOM 2714 N N . SER A 1 333 ? -5.745 52.211 -17.825 1.00 44.44 333 SER A N 1
ATOM 2715 C CA . SER A 1 333 ? -5.761 51.312 -16.672 1.00 44.44 333 SER A CA 1
ATOM 2716 C C . SER A 1 333 ? -4.878 51.866 -15.552 1.00 44.44 333 SER A C 1
ATOM 2718 O O . SER A 1 333 ? -3.672 52.016 -15.729 1.00 44.44 333 SER A O 1
ATOM 2720 N N . GLU A 1 334 ? -5.497 52.160 -14.411 1.00 45.88 334 GLU A N 1
ATOM 2721 C CA . GLU A 1 334 ? -4.827 52.513 -13.162 1.00 45.88 334 GLU A CA 1
ATOM 2722 C C . GLU A 1 334 ? -4.027 51.322 -12.611 1.00 45.88 334 GLU A C 1
ATOM 2724 O O . GLU A 1 334 ? -4.528 50.203 -12.472 1.00 45.88 334 GLU A O 1
ATOM 2729 N N . GLU A 1 335 ? -2.764 51.591 -12.280 1.00 43.00 335 GLU A N 1
ATOM 2730 C CA . GLU A 1 335 ? -1.899 50.735 -11.476 1.00 43.00 335 GLU A CA 1
ATOM 2731 C C . GLU A 1 335 ? -2.448 50.630 -10.049 1.00 43.00 335 GLU A C 1
ATOM 2733 O O . GLU A 1 335 ? -2.362 51.565 -9.250 1.00 43.00 335 GLU A O 1
ATOM 2738 N N . VAL A 1 336 ? -2.975 49.461 -9.690 1.00 41.59 336 VAL A N 1
ATOM 2739 C CA . VAL A 1 336 ? -3.309 49.148 -8.299 1.00 41.59 336 VAL A CA 1
ATOM 2740 C C . VAL A 1 336 ? -2.031 48.717 -7.576 1.00 41.59 336 VAL A C 1
ATOM 2742 O O . VAL A 1 336 ? -1.640 47.549 -7.588 1.00 41.59 336 VAL A O 1
ATOM 2745 N N . ASN A 1 337 ? -1.383 49.682 -6.924 1.00 41.06 337 ASN A N 1
ATOM 2746 C CA . ASN A 1 337 ? -0.372 49.446 -5.897 1.00 41.06 337 ASN A CA 1
ATOM 2747 C C . ASN A 1 337 ? -1.031 48.816 -4.660 1.00 41.06 337 ASN A C 1
ATOM 2749 O O . ASN A 1 337 ? -1.587 49.517 -3.814 1.00 41.06 337 ASN A O 1
ATOM 2753 N N . ILE A 1 338 ? -0.956 47.489 -4.532 1.00 43.34 338 ILE A N 1
ATOM 2754 C CA . ILE A 1 338 ? -1.280 46.798 -3.277 1.00 43.34 338 ILE A CA 1
ATOM 2755 C C . ILE A 1 338 ? -0.015 46.735 -2.419 1.00 43.34 338 ILE A C 1
ATOM 2757 O O . ILE A 1 338 ? 0.887 45.928 -2.635 1.00 43.34 338 ILE A O 1
ATOM 2761 N N . LEU A 1 339 ? 0.013 47.620 -1.429 1.00 46.62 339 LEU A N 1
ATOM 2762 C CA . LEU A 1 339 ? 0.921 47.644 -0.290 1.00 46.62 339 LEU A CA 1
ATOM 2763 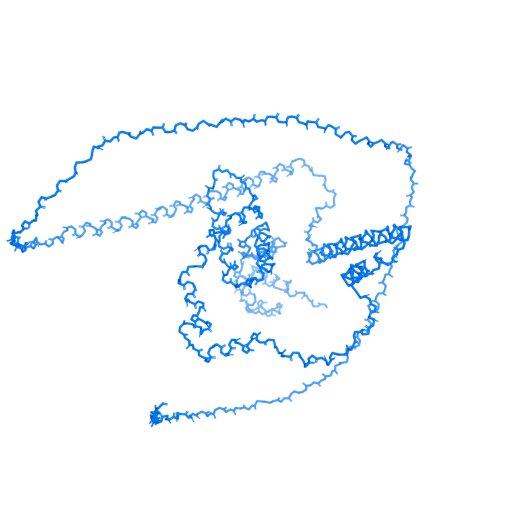C C . LEU A 1 339 ? 0.647 46.438 0.636 1.00 46.62 339 LEU A C 1
ATOM 2765 O O . LEU A 1 339 ? -0.484 46.300 1.104 1.00 46.62 339 LEU A O 1
ATOM 2769 N N . PRO A 1 340 ? 1.633 45.594 0.994 1.00 50.31 340 PRO A N 1
ATOM 2770 C CA . PRO A 1 340 ? 1.486 44.695 2.130 1.00 50.31 340 PRO A CA 1
ATOM 2771 C C . PRO A 1 340 ? 1.947 45.400 3.413 1.00 50.31 340 PRO A C 1
ATOM 2773 O O . PRO A 1 340 ? 3.138 45.580 3.671 1.00 50.31 340 PRO A O 1
ATOM 2776 N N . GLN A 1 341 ? 0.969 45.797 4.221 1.00 39.94 341 GLN A N 1
ATOM 2777 C CA . GLN A 1 341 ? 1.133 46.297 5.582 1.00 39.94 341 GLN A CA 1
ATOM 2778 C C . GLN A 1 341 ? 1.234 45.100 6.552 1.00 39.94 341 GLN A C 1
ATOM 2780 O O . GLN A 1 341 ? 0.425 44.180 6.480 1.00 39.94 341 GLN A O 1
ATOM 2785 N N . GLY A 1 342 ? 2.211 45.127 7.468 1.00 34.59 342 GLY A N 1
ATOM 2786 C CA . GLY A 1 342 ? 2.174 44.364 8.726 1.00 34.59 342 GLY A CA 1
ATOM 2787 C C . GLY A 1 342 ? 2.919 43.022 8.770 1.00 34.59 342 GLY A C 1
ATOM 2788 O O . GLY A 1 342 ? 2.305 41.961 8.751 1.00 34.59 342 GLY A O 1
ATOM 2789 N N . ARG A 1 343 ? 4.249 43.055 8.944 1.00 36.34 343 ARG A N 1
ATOM 2790 C CA . ARG A 1 343 ? 4.986 41.967 9.612 1.00 36.34 343 ARG A CA 1
ATOM 2791 C C . ARG A 1 343 ? 5.010 42.261 11.110 1.00 36.34 343 ARG A C 1
ATOM 2793 O O . ARG A 1 343 ? 5.831 43.055 11.562 1.00 36.34 343 ARG A O 1
ATOM 2800 N N . GLU A 1 344 ? 4.139 41.615 11.874 1.00 45.03 344 GLU A N 1
ATOM 2801 C CA . GLU A 1 344 ? 4.315 41.541 13.322 1.00 45.03 344 GLU A CA 1
ATOM 2802 C C . GLU A 1 344 ? 5.419 40.533 13.639 1.00 45.03 344 GLU A C 1
ATOM 2804 O O . GLU A 1 344 ? 5.398 39.369 13.238 1.00 45.03 344 GLU A O 1
ATOM 2809 N N . THR A 1 345 ? 6.439 41.041 14.317 1.00 40.12 345 THR A N 1
ATOM 2810 C CA . THR A 1 345 ? 7.610 40.296 14.755 1.00 40.12 345 THR A CA 1
ATOM 2811 C C . THR A 1 345 ? 7.326 39.831 16.177 1.00 40.12 345 THR A C 1
ATOM 2813 O O . THR A 1 345 ? 7.463 40.616 17.108 1.00 40.12 345 THR A O 1
ATOM 2816 N N . ILE A 1 346 ? 6.928 38.573 16.369 1.00 41.56 346 ILE A N 1
ATOM 2817 C CA . ILE A 1 346 ? 6.929 37.963 17.705 1.00 41.56 346 ILE A CA 1
ATOM 2818 C C . ILE A 1 346 ? 8.267 37.244 17.873 1.00 41.56 346 ILE A C 1
ATOM 2820 O O . ILE A 1 346 ? 8.432 36.074 17.532 1.00 41.56 346 ILE A O 1
ATOM 2824 N N . GLN A 1 347 ? 9.251 37.988 18.380 1.00 41.22 347 GLN A N 1
ATOM 2825 C CA . GLN A 1 347 ? 10.412 37.416 19.052 1.00 41.22 347 GLN A CA 1
ATOM 2826 C C . GLN A 1 347 ? 9.945 36.875 20.407 1.00 41.22 347 GLN A C 1
ATOM 2828 O O . GLN A 1 347 ? 9.750 37.623 21.358 1.00 41.22 347 GLN A O 1
ATOM 2833 N N . GLY A 1 348 ? 9.758 35.560 20.481 1.00 36.47 348 GLY A N 1
ATOM 2834 C CA . GLY A 1 348 ? 9.559 34.819 21.722 1.00 36.47 348 GLY A CA 1
ATOM 2835 C C . GLY A 1 348 ? 10.613 33.728 21.833 1.00 36.47 348 GLY A C 1
ATOM 2836 O O . GLY A 1 348 ? 10.318 32.554 21.635 1.00 36.47 348 GLY A O 1
ATOM 2837 N N . ALA A 1 349 ? 11.861 34.118 22.092 1.00 35.47 349 ALA A N 1
ATOM 2838 C CA . ALA A 1 349 ? 12.911 33.186 22.473 1.00 35.47 349 ALA A CA 1
ATOM 2839 C C . ALA A 1 349 ? 12.649 32.722 23.914 1.00 35.47 349 ALA A C 1
ATOM 2841 O O . ALA A 1 349 ? 12.910 33.455 24.865 1.00 35.47 349 ALA A O 1
ATOM 2842 N N . ILE A 1 350 ? 12.118 31.510 24.074 1.00 40.12 350 ILE A N 1
ATOM 2843 C CA . ILE A 1 350 ? 12.107 30.797 25.354 1.00 40.12 350 ILE A CA 1
ATOM 2844 C C . ILE A 1 350 ? 13.331 29.871 25.359 1.00 40.12 350 ILE A C 1
ATOM 2846 O O . ILE A 1 350 ? 13.328 28.871 24.638 1.00 40.12 350 ILE A O 1
ATOM 2850 N N . PRO A 1 351 ? 14.387 30.155 26.140 1.00 43.84 351 PRO A N 1
ATOM 2851 C CA . PRO A 1 351 ? 15.447 29.186 26.365 1.00 43.84 351 PRO A CA 1
ATOM 2852 C C . PRO A 1 351 ? 14.970 28.158 27.398 1.00 43.84 351 PRO A C 1
ATOM 2854 O O . PRO A 1 351 ? 15.003 28.405 28.602 1.00 43.84 351 PRO A O 1
ATOM 2857 N N . VAL A 1 352 ? 14.544 26.979 26.942 1.00 39.91 352 VAL A N 1
ATOM 2858 C CA . VAL A 1 352 ? 14.416 25.816 27.831 1.00 39.91 352 VAL A CA 1
ATOM 2859 C C . VAL A 1 352 ? 15.817 25.240 28.036 1.00 39.91 352 VAL A C 1
ATOM 2861 O O . VAL A 1 352 ? 16.312 24.450 27.236 1.00 39.91 352 VAL A O 1
ATOM 2864 N N . GLN A 1 353 ? 16.476 25.669 29.112 1.00 36.44 353 GLN A N 1
ATOM 2865 C CA . GLN A 1 353 ? 17.657 24.994 29.642 1.00 36.44 353 GLN A CA 1
ATOM 2866 C C . GLN A 1 353 ? 17.220 23.663 30.266 1.00 36.44 353 GLN A C 1
ATOM 2868 O O . GLN A 1 353 ? 16.777 23.620 31.413 1.00 36.44 353 GLN A O 1
ATOM 2873 N N . VAL A 1 354 ? 17.352 22.560 29.526 1.00 35.03 354 VAL A N 1
ATOM 2874 C CA . VAL A 1 354 ? 17.326 21.226 30.136 1.00 35.03 354 VAL A CA 1
ATOM 2875 C C . VAL A 1 354 ? 18.711 20.960 30.712 1.00 35.03 354 VAL A C 1
ATOM 2877 O O . VAL A 1 354 ? 19.665 20.622 30.017 1.00 35.03 354 VAL A O 1
ATOM 2880 N N . ARG A 1 355 ? 18.808 21.178 32.021 1.00 32.16 355 ARG A N 1
ATOM 2881 C CA . ARG A 1 355 ? 19.956 20.880 32.871 1.00 32.16 355 ARG A CA 1
ATOM 2882 C C . ARG A 1 355 ? 19.997 19.368 33.122 1.00 32.16 355 ARG A C 1
ATOM 2884 O O . ARG A 1 355 ? 19.419 18.892 34.090 1.00 32.16 355 ARG A O 1
ATOM 2891 N N . THR A 1 356 ? 20.669 18.602 32.267 1.00 37.88 356 THR A N 1
ATOM 2892 C CA . THR A 1 356 ? 21.087 17.231 32.605 1.00 37.88 356 THR A CA 1
ATOM 2893 C C . THR A 1 356 ? 22.466 17.283 33.246 1.00 37.88 356 THR A C 1
ATOM 2895 O O . THR A 1 356 ? 23.488 17.246 32.567 1.00 37.88 356 THR A O 1
ATOM 2898 N N . SER A 1 357 ? 22.490 17.395 34.571 1.00 39.69 357 SER A N 1
ATOM 2899 C CA . SER A 1 357 ? 23.666 17.100 35.383 1.00 39.69 357 SER A CA 1
ATOM 2900 C C . SER A 1 357 ? 23.508 15.707 35.983 1.00 39.69 357 SER A C 1
ATOM 2902 O O . SER A 1 357 ? 22.793 15.546 36.967 1.00 39.69 357 SER A O 1
ATOM 2904 N N . PHE A 1 358 ? 24.199 14.724 35.415 1.00 34.16 358 PHE A N 1
ATOM 2905 C CA . PHE A 1 358 ? 24.641 13.542 36.148 1.00 34.16 358 PHE A CA 1
ATOM 2906 C C . PHE A 1 358 ? 26.096 13.296 35.773 1.00 34.16 358 PHE A C 1
ATOM 2908 O O . PHE A 1 358 ? 26.411 12.677 34.763 1.00 34.16 358 PHE A O 1
ATOM 2915 N N . GLY A 1 359 ? 26.985 13.858 36.590 1.00 35.00 359 GLY A N 1
ATOM 2916 C CA . GLY A 1 359 ? 28.335 13.345 36.716 1.00 35.00 359 GLY A CA 1
ATOM 2917 C C . GLY A 1 359 ? 28.281 12.124 37.623 1.00 35.00 359 GLY A C 1
ATOM 2918 O O . GLY A 1 359 ? 27.888 12.235 38.781 1.00 35.00 359 GLY A O 1
ATOM 2919 N N . VAL A 1 360 ? 28.680 10.972 37.097 1.00 38.44 360 VAL A N 1
ATOM 2920 C CA . VAL A 1 360 ? 29.147 9.845 37.901 1.00 38.44 360 VAL A CA 1
ATOM 2921 C C . VAL A 1 360 ? 30.478 9.423 37.301 1.00 38.44 360 VAL A C 1
ATOM 2923 O O . VAL A 1 360 ? 30.539 8.804 36.246 1.00 38.44 360 VAL A O 1
ATOM 2926 N N . ILE A 1 361 ? 31.548 9.826 37.980 1.00 39.66 361 ILE A N 1
ATOM 2927 C CA . ILE A 1 361 ? 32.876 9.238 37.849 1.00 39.66 361 ILE A CA 1
ATOM 2928 C C . ILE A 1 361 ? 32.840 7.944 38.661 1.00 39.66 361 ILE A C 1
ATOM 2930 O O . ILE A 1 361 ? 32.747 8.013 39.887 1.00 39.66 361 ILE A O 1
ATOM 2934 N N . ARG A 1 362 ? 32.934 6.783 38.009 1.00 37.72 362 ARG A N 1
ATOM 2935 C CA . ARG A 1 362 ? 33.377 5.532 38.641 1.00 37.72 362 ARG A CA 1
ATOM 2936 C C . ARG A 1 362 ? 34.157 4.690 37.632 1.00 37.72 362 ARG A C 1
ATOM 2938 O O . ARG A 1 362 ? 33.591 4.232 36.654 1.00 37.72 362 ARG A O 1
ATOM 2945 N N . LYS A 1 363 ? 35.459 4.605 37.923 1.00 35.41 363 LYS A N 1
ATOM 2946 C CA . LYS A 1 363 ? 36.388 3.475 37.785 1.00 35.41 363 LYS A CA 1
ATOM 2947 C C . LYS A 1 363 ? 36.088 2.455 36.681 1.00 35.41 363 LYS A C 1
ATOM 2949 O O . LYS A 1 363 ? 35.132 1.698 36.780 1.00 35.41 363 LYS A O 1
ATOM 2954 N N . GLU A 1 364 ? 36.999 2.396 35.718 1.00 34.78 364 GLU A N 1
ATOM 2955 C CA . GLU A 1 364 ? 37.277 1.189 34.944 1.00 34.78 364 GLU A CA 1
ATOM 2956 C C . GLU A 1 364 ? 37.964 0.190 35.893 1.00 34.78 364 GLU A C 1
ATOM 2958 O O . GLU A 1 364 ? 39.106 0.398 36.304 1.00 34.78 364 GLU A O 1
ATOM 2963 N N . GLU A 1 365 ? 37.220 -0.827 36.323 1.00 40.53 365 GLU A N 1
ATOM 2964 C CA . GLU A 1 365 ? 37.760 -2.108 36.781 1.00 40.53 365 GLU A CA 1
ATOM 2965 C C . GLU A 1 365 ? 37.578 -3.092 35.619 1.00 40.53 365 GLU A C 1
ATOM 2967 O O . GLU A 1 365 ? 36.521 -3.142 34.989 1.00 40.53 365 GLU A O 1
ATOM 2972 N N . GLU A 1 366 ? 38.664 -3.788 35.291 1.00 45.81 366 GLU A N 1
ATOM 2973 C CA . GLU A 1 366 ? 38.705 -4.915 34.368 1.00 45.81 366 GLU A CA 1
ATOM 2974 C C . GLU A 1 366 ? 37.868 -6.059 34.952 1.00 45.81 366 GLU A C 1
ATOM 2976 O O . GLU A 1 366 ? 38.204 -6.580 36.013 1.00 45.81 366 GLU A O 1
ATOM 2981 N N . GLU A 1 367 ? 36.809 -6.473 34.258 1.00 40.38 367 GLU A N 1
ATOM 2982 C CA . GLU A 1 367 ? 36.188 -7.781 34.473 1.00 40.38 367 GLU A CA 1
ATOM 2983 C C . GLU A 1 367 ? 36.139 -8.535 33.140 1.00 40.38 367 GLU A C 1
ATOM 2985 O O . GLU A 1 367 ? 35.569 -8.082 32.144 1.00 40.38 367 GLU A O 1
ATOM 2990 N N . GLU A 1 368 ? 36.826 -9.677 33.140 1.00 47.06 368 GLU A N 1
ATOM 2991 C CA . GLU A 1 368 ? 36.719 -10.752 32.164 1.00 47.06 368 GLU A CA 1
ATOM 2992 C C . GLU A 1 368 ? 35.290 -11.312 32.204 1.00 47.06 368 GLU A C 1
ATOM 2994 O O . GLU A 1 368 ? 34.899 -11.940 33.185 1.00 47.06 368 GLU A O 1
ATOM 2999 N N . GLU A 1 369 ? 34.508 -11.122 31.140 1.00 40.12 369 GLU A N 1
ATOM 3000 C CA . GLU A 1 369 ? 33.277 -11.891 30.940 1.00 40.12 369 GLU A CA 1
ATOM 3001 C C . GLU A 1 369 ? 33.543 -13.031 29.951 1.00 40.12 369 GLU A C 1
ATOM 3003 O O . GLU A 1 369 ? 33.788 -12.833 28.758 1.00 40.12 369 GLU A O 1
ATOM 3008 N N . GLU A 1 370 ? 33.518 -14.244 30.500 1.00 39.31 370 GLU A N 1
ATOM 3009 C CA . GLU A 1 370 ? 33.516 -15.517 29.793 1.00 39.31 370 GLU A CA 1
ATOM 3010 C C . GLU A 1 370 ? 32.302 -15.604 28.846 1.00 39.31 370 GLU A C 1
ATOM 3012 O O . GLU A 1 370 ? 31.148 -15.473 29.253 1.00 39.31 370 GLU A O 1
ATOM 3017 N N . GLU A 1 371 ? 32.553 -15.847 27.555 1.00 39.91 371 GLU A N 1
ATOM 3018 C CA . GLU A 1 371 ? 31.507 -16.096 26.559 1.00 39.91 371 GLU A CA 1
ATOM 3019 C C . GLU A 1 371 ? 30.850 -17.474 26.794 1.00 39.91 371 GLU A C 1
ATOM 3021 O O . GLU A 1 371 ? 31.301 -18.502 26.281 1.00 39.91 371 GLU A O 1
ATOM 3026 N N . GLU A 1 372 ? 29.744 -17.504 27.542 1.00 42.62 372 GLU A N 1
ATOM 3027 C CA . GLU A 1 372 ? 28.878 -18.680 27.675 1.00 42.62 372 GLU A CA 1
ATOM 3028 C C . GLU A 1 372 ? 28.074 -18.905 26.375 1.00 42.62 372 GLU A C 1
ATOM 3030 O O . GLU A 1 372 ? 27.060 -18.262 26.086 1.00 42.62 372 GLU A O 1
ATOM 3035 N N . TYR A 1 373 ? 28.551 -19.832 25.539 1.00 38.16 373 TYR A N 1
ATOM 3036 C CA . TYR A 1 373 ? 27.862 -20.275 24.325 1.00 38.16 373 TYR A CA 1
ATOM 3037 C C . TYR A 1 373 ? 26.600 -21.084 24.669 1.00 38.16 373 TYR A C 1
ATOM 3039 O O . TYR A 1 373 ? 26.657 -22.292 24.913 1.00 38.16 373 TYR A O 1
ATOM 3047 N N . ILE A 1 374 ? 25.430 -20.449 24.577 1.00 37.59 374 ILE A N 1
ATOM 3048 C CA . ILE A 1 374 ? 24.143 -21.155 24.546 1.00 37.59 374 ILE A CA 1
ATOM 3049 C C . ILE A 1 374 ? 24.023 -21.893 23.205 1.00 37.59 374 ILE A C 1
ATOM 3051 O O . ILE A 1 374 ? 23.716 -21.321 22.157 1.00 37.59 374 ILE A O 1
ATOM 3055 N N . SER A 1 375 ? 24.265 -23.199 23.246 1.00 37.69 375 SER A N 1
ATOM 3056 C CA . SER A 1 375 ? 24.043 -24.131 22.143 1.00 37.69 375 SER A CA 1
ATOM 3057 C C . SER A 1 375 ? 22.563 -24.522 22.090 1.00 37.69 375 SER A C 1
ATOM 3059 O O . SER A 1 375 ? 22.101 -25.427 22.780 1.00 37.69 375 SER A O 1
ATOM 3061 N N . LEU A 1 376 ? 21.787 -23.832 21.249 1.00 40.84 376 LEU A N 1
ATOM 3062 C CA . LEU A 1 376 ? 20.421 -24.246 20.916 1.00 40.84 376 LEU A CA 1
ATOM 3063 C C . LEU A 1 376 ? 20.460 -25.416 19.923 1.00 40.84 376 LEU A C 1
ATOM 3065 O O . LEU A 1 376 ? 20.489 -25.225 18.707 1.00 40.84 376 LEU A O 1
ATOM 3069 N N . ASN A 1 377 ? 20.437 -26.637 20.459 1.00 38.53 377 ASN A N 1
ATOM 3070 C CA . ASN A 1 377 ? 20.091 -27.844 19.711 1.00 38.53 377 ASN A CA 1
ATOM 3071 C C . ASN A 1 377 ? 18.596 -27.813 19.366 1.00 38.53 377 ASN A C 1
ATOM 3073 O O . ASN A 1 377 ? 17.755 -28.243 20.151 1.00 38.53 377 ASN A O 1
ATOM 3077 N N . ILE A 1 378 ? 18.263 -27.311 18.178 1.00 44.84 378 ILE A N 1
ATOM 3078 C CA . ILE A 1 378 ? 16.949 -27.526 17.566 1.00 44.84 378 ILE A CA 1
ATOM 3079 C C . ILE A 1 378 ? 17.052 -28.821 16.756 1.00 44.84 378 ILE A C 1
ATOM 3081 O O . ILE A 1 378 ? 17.393 -28.813 15.574 1.00 44.84 378 ILE A O 1
ATOM 3085 N N . GLY A 1 379 ? 16.823 -29.943 17.440 1.00 39.88 379 GLY A N 1
ATOM 3086 C CA . GLY A 1 379 ? 16.453 -31.205 16.810 1.00 39.88 379 GLY A CA 1
ATOM 3087 C C . GLY A 1 379 ? 14.989 -31.112 16.397 1.00 39.88 379 GLY A C 1
ATOM 3088 O O . GLY A 1 379 ? 14.106 -31.159 17.248 1.00 39.88 379 GLY A O 1
ATOM 3089 N N . GLY A 1 380 ? 14.756 -30.876 15.110 1.00 41.34 380 GLY A N 1
ATOM 3090 C CA . GLY A 1 380 ? 13.445 -30.984 14.484 1.00 41.34 380 GLY A CA 1
ATOM 3091 C C . GLY A 1 380 ? 13.436 -32.233 13.619 1.00 41.34 380 GLY A C 1
ATOM 3092 O O . GLY A 1 380 ? 13.947 -32.202 12.500 1.00 41.34 380 GLY A O 1
ATOM 3093 N N . ASP A 1 381 ? 12.911 -33.317 14.180 1.00 38.72 381 ASP A N 1
ATOM 3094 C CA . ASP A 1 381 ? 12.527 -34.520 13.454 1.00 38.72 381 ASP A CA 1
ATOM 3095 C C . ASP A 1 381 ? 11.282 -34.187 12.621 1.00 38.72 381 ASP A C 1
ATOM 3097 O O . ASP A 1 381 ? 10.160 -34.184 13.126 1.00 38.72 381 ASP A O 1
ATOM 3101 N N . ASP A 1 382 ? 11.487 -33.843 11.350 1.00 40.41 382 ASP A N 1
ATOM 3102 C CA . ASP A 1 382 ? 10.410 -33.738 10.366 1.00 40.41 382 ASP A CA 1
ATOM 3103 C C . ASP A 1 382 ? 10.363 -35.041 9.554 1.00 40.41 382 ASP A C 1
ATOM 3105 O O . ASP A 1 382 ? 10.912 -35.145 8.452 1.00 40.41 382 ASP A O 1
ATOM 3109 N N . ASP A 1 383 ? 9.687 -36.042 10.118 1.00 39.66 383 ASP A N 1
ATOM 3110 C CA . ASP A 1 383 ? 9.217 -37.225 9.401 1.00 39.66 383 ASP A CA 1
ATOM 3111 C C . ASP A 1 383 ? 8.124 -36.807 8.406 1.00 39.66 383 ASP A C 1
ATOM 3113 O O . ASP A 1 383 ? 6.941 -36.699 8.733 1.00 39.66 383 ASP A O 1
ATOM 3117 N N . TYR A 1 384 ? 8.522 -36.536 7.162 1.00 48.47 384 TYR A N 1
ATOM 3118 C CA . TYR A 1 384 ? 7.584 -36.373 6.055 1.00 48.47 384 TYR A CA 1
ATOM 3119 C C . TYR A 1 384 ? 7.286 -37.747 5.445 1.00 48.47 384 TYR A C 1
ATOM 3121 O O . TYR A 1 384 ? 8.025 -38.248 4.592 1.00 48.47 384 TYR A O 1
ATOM 3129 N N . GLU A 1 385 ? 6.184 -38.354 5.889 1.00 44.09 385 GLU A N 1
ATOM 3130 C CA . GLU A 1 385 ? 5.579 -39.502 5.221 1.00 44.09 385 GLU A CA 1
ATOM 3131 C C . GLU A 1 385 ? 5.234 -39.136 3.772 1.00 44.09 385 GLU A C 1
ATOM 3133 O O . GLU A 1 385 ? 4.439 -38.240 3.472 1.00 44.09 385 GLU A O 1
ATOM 3138 N N . SER A 1 386 ? 5.882 -39.855 2.859 1.00 47.06 386 SER A N 1
ATOM 3139 C CA . SER A 1 386 ? 5.561 -39.870 1.441 1.00 47.06 386 SER A CA 1
ATOM 3140 C C . SER A 1 386 ? 4.231 -40.587 1.255 1.00 47.06 386 SER A C 1
ATOM 3142 O O . SER A 1 386 ? 4.137 -41.787 1.494 1.00 47.06 386 SER A O 1
ATOM 3144 N N . THR A 1 387 ? 3.208 -39.860 0.811 1.00 43.88 387 THR A N 1
ATOM 3145 C CA . THR A 1 387 ? 2.036 -40.481 0.195 1.00 43.88 387 THR A CA 1
ATOM 3146 C C . THR A 1 387 ? 2.119 -40.279 -1.306 1.00 43.88 387 THR A C 1
ATOM 3148 O O . THR A 1 387 ? 1.993 -39.175 -1.840 1.00 43.88 387 THR A O 1
ATOM 3151 N N . ASP A 1 388 ? 2.400 -41.396 -1.966 1.00 41.47 388 ASP A N 1
ATOM 3152 C CA . ASP A 1 388 ? 2.242 -41.598 -3.390 1.00 41.47 388 ASP A CA 1
ATOM 3153 C C . ASP A 1 388 ? 0.812 -41.242 -3.817 1.00 41.47 388 ASP A C 1
ATOM 3155 O O . ASP A 1 388 ? -0.180 -41.632 -3.199 1.00 41.47 388 ASP A O 1
ATOM 3159 N N . SER A 1 389 ? 0.691 -40.486 -4.901 1.00 54.09 389 SER A N 1
ATOM 3160 C CA . SER A 1 389 ? -0.555 -40.384 -5.656 1.00 54.09 389 SER A CA 1
ATOM 3161 C C . SER A 1 389 ? -0.218 -40.426 -7.136 1.00 54.09 389 SER A C 1
ATOM 3163 O O . SER A 1 389 ? 0.100 -39.428 -7.782 1.00 54.09 389 SER A O 1
ATOM 3165 N N . GLU A 1 390 ? -0.235 -41.669 -7.603 1.00 41.22 390 GLU A N 1
ATOM 3166 C CA . GLU A 1 390 ? -0.410 -42.145 -8.970 1.00 41.22 390 GLU A CA 1
ATOM 3167 C C . GLU A 1 390 ? -1.470 -41.300 -9.712 1.00 41.22 390 GLU A C 1
ATOM 3169 O O . GLU A 1 390 ? -2.496 -40.921 -9.158 1.00 41.22 390 GLU A O 1
ATOM 3174 N N . SER A 1 391 ? -1.150 -40.763 -10.890 1.00 45.69 391 SER A N 1
ATOM 3175 C CA . SER A 1 391 ? -1.327 -41.395 -12.209 1.00 45.69 391 SER A CA 1
ATOM 3176 C C . SER A 1 391 ? -2.788 -41.553 -12.640 1.00 45.69 391 SER A C 1
ATOM 3178 O O . SER A 1 391 ? -3.567 -42.228 -11.977 1.00 45.69 391 SER A O 1
ATOM 3180 N N . SER A 1 392 ? -3.068 -40.990 -13.823 1.00 39.31 392 SER A N 1
ATOM 3181 C CA . SER A 1 392 ? -4.191 -41.181 -14.766 1.00 39.31 392 SER A CA 1
ATOM 3182 C C . SER A 1 392 ? -4.901 -39.852 -15.065 1.00 39.31 392 SER A C 1
ATOM 3184 O O . SER A 1 392 ? -5.062 -39.006 -14.196 1.00 39.31 392 SER A O 1
ATOM 3186 N N . ASP A 1 393 ? -5.345 -39.532 -16.273 1.00 38.41 393 ASP A N 1
ATOM 3187 C CA . ASP A 1 393 ? -5.065 -40.065 -17.596 1.00 38.41 393 ASP A CA 1
ATOM 3188 C C . ASP A 1 393 ? -5.524 -39.012 -18.611 1.00 38.41 393 ASP A C 1
ATOM 3190 O O . ASP A 1 393 ? -6.379 -38.163 -18.353 1.00 38.41 393 ASP A O 1
ATOM 3194 N N . SER A 1 394 ? -4.916 -39.093 -19.782 1.00 47.78 394 SER A N 1
ATOM 3195 C CA . SER A 1 394 ? -5.230 -38.338 -20.986 1.00 47.78 394 SER A CA 1
ATOM 3196 C C . SER A 1 394 ? -6.539 -38.821 -21.615 1.00 47.78 394 SER A C 1
ATOM 3198 O O . SER A 1 394 ? -6.627 -40.000 -21.945 1.00 47.78 394 SER A O 1
ATOM 3200 N N . ILE A 1 395 ? -7.503 -37.931 -21.898 1.00 44.12 395 ILE A N 1
ATOM 3201 C CA . ILE A 1 395 ? -8.566 -38.200 -22.887 1.00 44.12 395 ILE A CA 1
ATOM 3202 C C . ILE A 1 395 ? -8.876 -36.947 -23.728 1.00 44.12 395 ILE A C 1
ATOM 3204 O O . ILE A 1 395 ? -9.200 -35.876 -23.219 1.00 44.12 395 ILE A O 1
ATOM 3208 N N . ASN A 1 396 ? -8.766 -37.138 -25.045 1.00 42.31 396 ASN A N 1
ATOM 3209 C CA . ASN A 1 396 ? -9.169 -36.261 -26.147 1.00 42.31 396 ASN A CA 1
ATOM 3210 C C . ASN A 1 396 ? -10.697 -36.110 -26.289 1.00 42.31 396 ASN A C 1
ATOM 3212 O O . ASN A 1 396 ? -11.434 -37.057 -26.040 1.00 42.31 396 ASN A O 1
ATOM 3216 N N . SER A 1 397 ? -11.145 -34.982 -26.853 1.00 41.28 397 SER A N 1
ATOM 3217 C CA . SER A 1 397 ? -12.188 -34.823 -27.909 1.00 41.28 397 SER A CA 1
ATOM 3218 C C . SER A 1 397 ? -12.676 -33.360 -27.867 1.00 41.28 397 SER A C 1
ATOM 3220 O O . SER A 1 397 ? -12.886 -32.819 -26.791 1.00 41.28 397 SER A O 1
ATOM 3222 N N . MET A 1 398 ? -12.701 -32.537 -28.921 1.00 38.62 398 MET A N 1
ATOM 3223 C CA . MET A 1 398 ? -13.135 -32.687 -30.316 1.00 38.62 398 MET A CA 1
ATOM 3224 C C . MET A 1 398 ? -14.651 -32.908 -30.441 1.00 38.62 398 MET A C 1
ATOM 3226 O O . MET A 1 398 ? -15.099 -34.035 -30.304 1.00 38.62 398 MET A O 1
ATOM 3230 N N . LEU A 1 399 ? -15.392 -31.814 -30.688 1.00 42.53 399 LEU A N 1
ATOM 3231 C CA . LEU A 1 399 ? -16.671 -31.652 -31.427 1.00 42.53 399 LEU A CA 1
ATOM 3232 C C . LEU A 1 399 ? -17.200 -30.236 -31.088 1.00 42.53 399 LEU A C 1
ATOM 3234 O O . LEU A 1 399 ? -17.272 -29.869 -29.922 1.00 42.53 399 LEU A O 1
ATOM 3238 N N . ALA A 1 400 ? -17.260 -29.287 -32.023 1.00 40.44 400 ALA A N 1
ATOM 3239 C CA . ALA A 1 400 ? -18.188 -29.139 -33.150 1.00 40.44 400 ALA A CA 1
ATOM 3240 C C . ALA A 1 400 ? -19.587 -28.640 -32.739 1.00 40.44 400 ALA A C 1
ATOM 3242 O O . ALA A 1 400 ? -20.300 -29.295 -31.992 1.00 40.44 400 ALA A O 1
ATOM 3243 N N . SER A 1 401 ? -19.928 -27.494 -33.333 1.00 44.38 401 SER A N 1
ATOM 3244 C CA . SER A 1 401 ? -21.245 -27.094 -33.836 1.00 44.38 401 SER A CA 1
ATOM 3245 C C . SER A 1 401 ? -22.435 -27.027 -32.881 1.00 44.38 401 SER A C 1
ATOM 3247 O O . SER A 1 401 ? -23.057 -28.031 -32.558 1.00 44.38 401 SER A O 1
ATOM 3249 N N . SER A 1 402 ? -22.873 -25.794 -32.637 1.00 42.78 402 SER A N 1
ATOM 3250 C CA . SER A 1 402 ? -24.298 -25.451 -32.663 1.00 42.78 402 SER A CA 1
ATOM 3251 C C . SER A 1 402 ? -24.438 -23.937 -32.856 1.00 42.78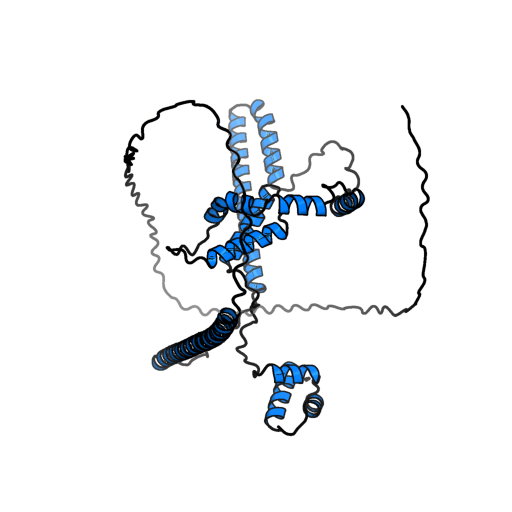 402 SER A C 1
ATOM 3253 O O . SER A 1 402 ? -24.423 -23.171 -31.894 1.00 42.78 402 SER A O 1
ATOM 3255 N N . GLU A 1 403 ? -24.502 -23.519 -34.124 1.00 41.50 403 GLU A N 1
ATOM 3256 C CA . GLU A 1 403 ? -25.259 -22.335 -34.533 1.00 41.50 403 GLU A CA 1
ATOM 3257 C C . GLU A 1 403 ? -26.733 -22.647 -34.272 1.00 41.50 403 GLU A C 1
ATOM 3259 O O . GLU A 1 403 ? -27.261 -23.642 -34.764 1.00 41.50 403 GLU A O 1
ATOM 3264 N N . SER A 1 404 ? -27.371 -21.834 -33.438 1.00 50.12 404 SER A N 1
ATOM 3265 C CA . SER A 1 404 ? -28.815 -21.841 -33.249 1.00 50.12 404 SER A CA 1
ATOM 3266 C C . SER A 1 404 ? -29.350 -20.502 -33.730 1.00 50.12 404 SER A C 1
ATOM 3268 O O . SER A 1 404 ? -29.090 -19.467 -33.106 1.00 50.12 404 SER A O 1
ATOM 3270 N N . ASP A 1 405 ? -30.076 -20.562 -34.841 1.00 48.06 405 ASP A N 1
ATOM 3271 C CA . ASP A 1 405 ? -30.988 -19.538 -35.325 1.00 48.06 405 ASP A CA 1
ATOM 3272 C C . ASP A 1 405 ? -31.940 -19.113 -34.200 1.00 48.06 405 ASP A C 1
ATOM 3274 O O . ASP A 1 405 ? -32.626 -19.941 -33.598 1.00 48.06 405 ASP A O 1
ATOM 3278 N N . ILE A 1 406 ? -31.977 -17.815 -33.904 1.00 47.50 406 ILE A N 1
ATOM 3279 C CA . ILE A 1 406 ? -33.043 -17.209 -33.106 1.00 47.50 406 ILE A CA 1
ATOM 3280 C C . ILE A 1 406 ? -33.922 -16.455 -34.091 1.00 47.50 406 ILE A C 1
ATOM 3282 O O . ILE A 1 406 ? -33.582 -15.362 -34.547 1.00 47.50 406 ILE A O 1
ATOM 3286 N N . SER A 1 407 ? -35.028 -17.106 -34.436 1.00 48.97 407 SER A N 1
ATOM 3287 C CA . SER A 1 407 ? -36.159 -16.519 -35.132 1.00 48.97 407 SER A CA 1
ATOM 3288 C C . SER A 1 407 ? -36.793 -15.414 -34.293 1.00 48.97 407 SER A C 1
ATOM 3290 O O . SER A 1 407 ? -36.946 -15.523 -33.075 1.00 48.97 407 SER A O 1
ATOM 3292 N N . GLU A 1 408 ? -37.143 -14.350 -35.003 1.00 56.38 408 GLU A N 1
ATOM 3293 C CA . GLU A 1 408 ? -38.056 -13.292 -34.606 1.00 56.38 408 GLU A CA 1
ATOM 3294 C C . GLU A 1 408 ? -39.381 -13.872 -34.106 1.00 56.38 408 GLU A C 1
ATOM 3296 O O . GLU A 1 408 ? -40.054 -14.569 -34.856 1.00 56.38 408 GLU A O 1
ATOM 3301 N N . GLU A 1 409 ? -39.809 -13.487 -32.905 1.00 53.19 409 GLU A N 1
ATOM 3302 C CA . GLU A 1 409 ? -41.225 -13.229 -32.651 1.00 53.19 409 GLU A CA 1
ATOM 3303 C C . GLU A 1 409 ? -41.345 -11.918 -31.874 1.00 53.19 409 GLU A C 1
ATOM 3305 O O . GLU A 1 409 ? -40.879 -11.766 -30.743 1.00 53.19 409 GLU A O 1
ATOM 3310 N N . GLY A 1 410 ? -41.903 -10.926 -32.565 1.00 48.66 410 GLY A N 1
ATOM 3311 C CA . GLY A 1 410 ? -42.338 -9.673 -31.985 1.00 48.66 410 GLY A CA 1
ATOM 3312 C C . GLY A 1 410 ? -43.692 -9.874 -31.328 1.00 48.66 410 GLY A C 1
ATOM 3313 O O . GLY A 1 410 ? -44.666 -10.189 -32.004 1.00 48.66 410 GLY A O 1
ATOM 3314 N N . GLU A 1 411 ? -43.759 -9.628 -30.025 1.00 53.59 411 GLU A N 1
ATOM 3315 C CA . GLU A 1 411 ? -45.020 -9.567 -29.300 1.00 53.59 411 GLU A CA 1
ATOM 3316 C C . GLU A 1 411 ? -45.289 -8.115 -28.891 1.00 53.59 411 GLU A C 1
ATOM 3318 O O . GLU A 1 411 ? -44.587 -7.506 -28.079 1.00 53.59 411 GLU A O 1
ATOM 3323 N N . TYR A 1 412 ? -46.295 -7.545 -29.551 1.00 52.94 412 TYR A N 1
ATOM 3324 C CA . TYR A 1 412 ? -46.943 -6.294 -29.195 1.00 52.94 412 TYR A CA 1
ATOM 3325 C C . TYR A 1 412 ? -47.599 -6.443 -27.820 1.00 52.94 412 TYR A C 1
ATOM 3327 O O . TYR A 1 412 ? -48.448 -7.311 -27.642 1.00 52.94 412 TYR A O 1
ATOM 3335 N N . PHE A 1 413 ? -47.310 -5.531 -26.892 1.00 48.66 413 PHE A N 1
ATOM 3336 C CA . PHE A 1 413 ? -48.243 -5.227 -25.810 1.00 48.66 413 PHE A CA 1
ATOM 3337 C C . PHE A 1 413 ? -48.779 -3.811 -25.984 1.00 48.66 413 PHE A C 1
ATOM 3339 O O . PHE A 1 413 ? -48.051 -2.821 -25.920 1.00 48.66 413 PHE A O 1
ATOM 3346 N N . VAL A 1 414 ? -50.082 -3.772 -26.251 1.00 51.19 414 VAL A N 1
ATOM 3347 C CA . VAL A 1 414 ? -50.960 -2.611 -26.198 1.00 51.19 414 VAL A CA 1
ATOM 3348 C C . VAL A 1 414 ? -51.677 -2.661 -24.849 1.00 51.19 414 VAL A C 1
ATOM 3350 O O . VAL A 1 414 ? -52.393 -3.628 -24.591 1.00 51.19 414 VAL A O 1
ATOM 3353 N N . LEU A 1 415 ? -51.444 -1.614 -24.048 1.00 51.88 415 LEU A N 1
ATOM 3354 C CA . LEU A 1 415 ? -52.237 -0.973 -22.978 1.00 51.88 415 LEU A CA 1
ATOM 3355 C C . LEU A 1 415 ? -51.359 -0.556 -21.797 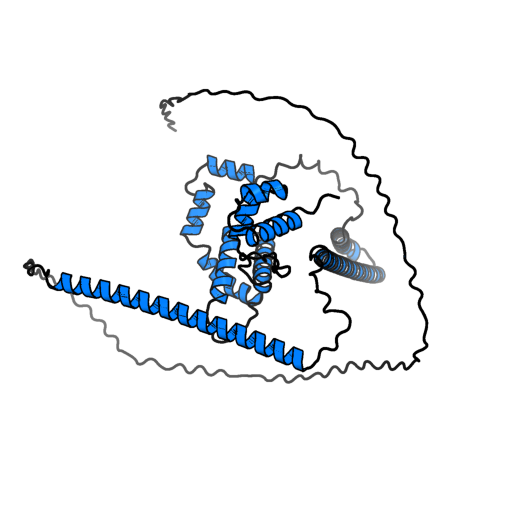1.00 51.88 415 LEU A C 1
ATOM 3357 O O . LEU A 1 415 ? -50.860 -1.441 -21.068 1.00 51.88 415 LEU A O 1
#